Protein AF-A0A813CIY4-F1 (afdb_monomer_lite)

InterPro domains:
  IPR002110 Ankyrin repeat [SM00248] (66-96)
  IPR002110 Ankyrin repeat [SM00248] (218-248)
  IPR002110 Ankyrin repeat [SM00248] (255-284)
  IPR036770 Ankyrin repeat-containing domain superfamily [G3DSA:1.25.40.20] (6-125)
  IPR036770 Ankyrin repeat-containing domain superfamily [G3DSA:1.25.40.20] (143-297)
  IPR036770 Ankyrin repeat-containing domain superfamily [SSF48403] (33-280)
  IPR051616 Cul2-RING E3 ligase substrate-recognition [PTHR46224] (36-281)

Organism: NCBI:txid1628268

Foldseek 3Di:
DDDLVVLVVVLVPDALVCLVVLLPDDLLVLFVSLLSCLLVVSPRSNVSSVSSVRDQQDWHADPPDFTDTSLLSNLQRHLDPVSNVVSVVSVRDQQDWTGDPPDTDGSLRNNVQQLSVSVVVVSPDDDDDPDDDDDDDDDDDDDDDDPDDDPQNHHLVRLVVVLVVCLPDDLVVLLVDDLLNLQVSLLSCLLVQVVSSNVSSVVSVRDQADFHADPVFGTDTNLLSNLQNVHDLVSNVVSVVSVHDQPQFGQDPNDTDGSLRSNVVVVVVRNVVSVVVSVVVVPDDDDDDDDDDDPDDDDDDDDDDDDDDDDDDDDDDDDDDDDDDDDDDDDDDDDDDDDDDDDDDDDDDDDDDDDDDDDDDDDDDDDDDDDDDDDDDDDDDDDDPDDPPDDDDDDDDDDDPDDPDPDDPPDDPPPPPPQKDKFFLVLEAELDPDDDQADPVGDGLVRLLVCLLVVVDDQVPDPVQAFEWFWKWKADPNDTDIGIYTPCVSSSVSCVSSVPGIGIYRHDADDPVRPVVSVVSVCVVVDVPMDIGGDHVPPD

Sequence (540 aa):
MFSYSKACATIEHITEADVPVLEALDQEELAWLLRVSARFDHMTAAKGLLAARASVNHITPHHSAGAYNALHEACRYNANVDMLLLMLQARGDPDIKTRCKNNPRTALQIAEGEGHASLVQWLRPQAPAEAAVHPTPKPMPSQVQETGSRPLTFSFTQAHFLLEHVAEEDSSVLTALGSEETAWLLRVAAGFNQLTAAKALLSGRASVDVITHHRTGGALNALQAACVWKSSADMLQLLLEADADTNIKTFYKGHQRTALQIAEAENHDDLARCFHDFSAKVAAPHGSSTRSHSWSSRRADSSNDYSWAGRDEGKAQGTHDERSQHRSTSRSGVDARICLSVSSDSVCASRPTQRSRSPAPQTAQASSSSDWDWRSSDAMQASSAGDWWSSQSPRTQDNWPTSPNSGGWQSRDWSGDGNIEVVAISRVAYLQKTCTSTFKDGRTLQQTTEELKTGQLDPFSHENFILSALKCNVRHEGRWQDLYWSKDHRRLVCMRRAGCTHVRLRIDRIESRKFQPIMRKLIASVGHSTDIEVLDTARR

Radius of gyration: 34.86 Å; chains: 1; bounding box: 103×94×98 Å

pLDDT: mean 72.68, std 26.39, range [25.27, 98.12]

Structure (mmCIF, N/CA/C/O backbone):
data_AF-A0A813CIY4-F1
#
_entry.id   AF-A0A813CIY4-F1
#
loop_
_atom_site.group_PDB
_atom_site.id
_atom_site.type_symbol
_atom_site.label_atom_id
_atom_site.label_alt_id
_atom_site.label_comp_id
_atom_site.label_asym_id
_atom_site.label_entity_id
_atom_site.label_seq_id
_atom_site.pdbx_PDB_ins_code
_atom_site.Cartn_x
_atom_site.Cartn_y
_atom_site.Cartn_z
_atom_site.occupancy
_atom_site.B_iso_or_equiv
_atom_site.auth_seq_id
_atom_site.auth_comp_id
_atom_site.auth_asym_id
_atom_site.auth_atom_id
_atom_site.pdbx_PDB_model_num
ATOM 1 N N . MET A 1 1 ? -26.658 1.271 1.322 1.00 57.69 1 MET A N 1
ATOM 2 C CA . MET A 1 1 ? -25.333 1.012 0.699 1.00 57.69 1 MET A CA 1
ATOM 3 C C . MET A 1 1 ? -24.228 1.767 1.435 1.00 57.69 1 MET A C 1
ATOM 5 O O . MET A 1 1 ? -24.115 2.988 1.352 1.00 57.69 1 MET A O 1
ATOM 9 N N . PHE A 1 2 ? -23.453 1.036 2.227 1.00 67.56 2 PHE A N 1
ATOM 10 C CA . PHE A 1 2 ? -22.353 1.553 3.039 1.00 67.56 2 PHE A CA 1
ATOM 11 C C . PHE A 1 2 ? -21.211 2.114 2.172 1.00 67.56 2 PHE A C 1
ATOM 13 O O . PHE A 1 2 ? -20.892 1.569 1.116 1.00 67.56 2 PHE A O 1
ATOM 20 N N . SER A 1 3 ? -20.541 3.178 2.634 1.00 80.00 3 SER A N 1
ATOM 21 C CA . SER A 1 3 ? -19.237 3.537 2.065 1.00 80.00 3 SER A CA 1
ATOM 22 C C . SER A 1 3 ? -18.215 2.467 2.446 1.00 80.00 3 SER A C 1
ATOM 24 O O . SER A 1 3 ? -18.273 1.922 3.548 1.00 80.00 3 SER A O 1
ATOM 26 N N . TYR A 1 4 ? -17.248 2.191 1.571 1.00 77.88 4 TYR A N 1
ATOM 27 C CA . TYR A 1 4 ? -16.202 1.192 1.832 1.00 77.88 4 TYR A CA 1
ATOM 28 C C . TYR A 1 4 ? -15.490 1.418 3.179 1.00 77.88 4 TYR A C 1
ATOM 30 O O . TYR A 1 4 ? -15.277 0.479 3.935 1.00 77.88 4 TYR A O 1
ATOM 38 N N . SER A 1 5 ? -15.208 2.679 3.529 1.00 77.69 5 SER A N 1
ATOM 39 C CA . SER A 1 5 ? -14.626 3.049 4.826 1.00 77.69 5 SER A CA 1
ATOM 40 C C . SER A 1 5 ? -15.520 2.693 6.015 1.00 77.69 5 SER A C 1
ATOM 42 O O . SER A 1 5 ? -15.023 2.229 7.038 1.00 77.69 5 SER A O 1
ATOM 44 N N . LYS A 1 6 ? -16.838 2.880 5.878 1.00 82.75 6 LYS A N 1
ATOM 45 C CA . LYS A 1 6 ? -17.809 2.519 6.910 1.00 82.75 6 LYS A CA 1
ATOM 46 C C . LYS A 1 6 ? -17.903 1.001 7.051 1.00 82.75 6 LYS A C 1
ATOM 48 O O . LYS A 1 6 ? -17.948 0.533 8.175 1.00 82.75 6 LYS A O 1
ATOM 53 N N . ALA A 1 7 ? -17.831 0.249 5.948 1.00 83.06 7 ALA A N 1
ATOM 54 C CA . ALA A 1 7 ? -17.720 -1.216 5.972 1.00 83.06 7 ALA A CA 1
ATOM 55 C C . ALA A 1 7 ? -16.575 -1.689 6.851 1.00 83.06 7 ALA A C 1
ATOM 57 O O . ALA A 1 7 ? -16.785 -2.518 7.724 1.00 83.06 7 ALA A O 1
ATOM 58 N N . CYS A 1 8 ? -15.374 -1.162 6.589 1.00 82.44 8 CYS A N 1
ATOM 59 C CA . CYS A 1 8 ? -14.155 -1.586 7.261 1.00 82.44 8 CYS A CA 1
ATOM 60 C C . CYS A 1 8 ? -14.261 -1.326 8.766 1.00 82.44 8 CYS A C 1
ATOM 62 O O . CYS A 1 8 ? -14.009 -2.224 9.556 1.00 82.44 8 CYS A O 1
ATOM 64 N N . ALA A 1 9 ? -14.745 -0.142 9.153 1.00 83.44 9 ALA A N 1
ATOM 65 C CA . ALA A 1 9 ? -15.001 0.163 10.557 1.00 83.44 9 ALA A CA 1
ATOM 66 C C . ALA A 1 9 ? -16.074 -0.757 11.166 1.00 83.44 9 ALA A C 1
ATOM 68 O O . ALA A 1 9 ? -15.943 -1.191 12.303 1.00 83.44 9 ALA A O 1
ATOM 69 N N . THR A 1 10 ? -17.138 -1.075 10.423 1.00 87.75 10 THR A N 1
ATOM 70 C CA . THR A 1 10 ? -18.195 -1.968 10.907 1.00 87.75 10 THR A CA 1
ATOM 71 C C . THR A 1 10 ? -17.674 -3.390 11.125 1.00 87.75 10 THR A C 1
ATOM 73 O O . THR A 1 10 ? -17.899 -3.941 12.196 1.00 87.75 10 THR A O 1
ATOM 76 N N . ILE A 1 11 ? -16.940 -3.980 10.175 1.00 89.56 11 ILE A N 1
ATOM 77 C CA . ILE A 1 11 ? -16.467 -5.372 10.293 1.00 89.56 11 ILE A CA 1
ATOM 78 C C . ILE A 1 11 ? -15.448 -5.582 11.418 1.00 89.56 11 ILE A C 1
ATOM 80 O O . ILE A 1 11 ? -15.384 -6.683 11.954 1.00 89.56 11 ILE A O 1
ATOM 84 N N . GLU A 1 12 ? -14.684 -4.555 11.801 1.00 86.69 12 GLU A N 1
ATOM 85 C CA . GLU A 1 12 ? -13.739 -4.627 12.927 1.00 86.69 12 GLU A CA 1
ATOM 86 C C . GLU A 1 12 ? -14.445 -4.829 14.275 1.00 86.69 12 GLU A C 1
ATOM 88 O O . GLU A 1 12 ? -13.848 -5.361 15.211 1.00 86.69 12 GLU A O 1
ATOM 93 N N . HIS A 1 13 ? -15.716 -4.432 14.366 1.00 86.88 13 HIS A N 1
ATOM 94 C CA . HIS A 1 13 ? -16.516 -4.520 15.584 1.00 86.88 13 HIS A CA 1
ATOM 95 C C . HIS A 1 13 ? -17.546 -5.653 15.568 1.00 86.88 13 HIS A C 1
ATOM 97 O O . HIS A 1 13 ? -18.127 -5.924 16.613 1.00 86.88 13 HIS A O 1
ATOM 103 N N . ILE A 1 14 ? -17.767 -6.325 14.430 1.00 88.25 14 ILE A N 1
ATOM 104 C CA . ILE A 1 14 ? -18.719 -7.440 14.355 1.00 88.25 14 ILE A CA 1
ATOM 105 C C . ILE A 1 14 ? -18.171 -8.650 15.115 1.00 88.25 14 ILE A C 1
ATOM 107 O O . ILE A 1 14 ? -17.123 -9.211 14.780 1.00 88.25 14 ILE A O 1
ATOM 111 N N . THR A 1 15 ? -18.956 -9.110 16.078 1.00 85.94 15 THR A N 1
ATOM 112 C CA . THR A 1 15 ? -18.772 -10.367 16.799 1.00 85.94 15 THR A CA 1
ATOM 113 C C . THR A 1 15 ? -19.952 -11.310 16.555 1.00 85.94 15 THR A C 1
ATOM 115 O O . THR A 1 15 ? -20.984 -10.928 16.006 1.00 85.94 15 THR A O 1
ATOM 118 N N . GLU A 1 16 ? -19.830 -12.569 16.982 1.00 76.31 16 GLU A N 1
ATOM 119 C CA . GLU A 1 16 ? -20.944 -13.530 16.927 1.00 76.31 16 GLU A CA 1
ATOM 120 C C . GLU A 1 16 ? -22.138 -13.113 17.812 1.00 76.31 16 GLU A C 1
ATOM 122 O O . GLU A 1 16 ? -23.252 -13.580 17.596 1.00 76.31 16 GLU A O 1
ATOM 127 N N . ALA A 1 17 ? -21.943 -12.206 18.778 1.00 77.81 17 ALA A N 1
ATOM 128 C CA . ALA A 1 17 ? -23.026 -11.682 19.610 1.00 77.81 17 ALA A CA 1
ATOM 129 C C . ALA A 1 17 ? -23.933 -10.687 18.859 1.00 77.81 17 ALA A C 1
ATOM 131 O O . ALA A 1 17 ? -25.076 -10.475 19.262 1.00 77.81 17 ALA A O 1
ATOM 132 N N . ASP A 1 18 ? -23.456 -10.121 17.747 1.00 87.38 18 ASP A N 1
ATOM 133 C CA . ASP A 1 18 ? -24.160 -9.081 16.989 1.00 87.38 18 ASP A CA 1
ATOM 134 C C . ASP A 1 18 ? -25.137 -9.642 15.944 1.00 87.38 18 ASP A C 1
ATOM 136 O O . ASP A 1 18 ? -25.763 -8.880 15.206 1.00 87.38 18 ASP A O 1
ATOM 140 N N . VAL A 1 19 ? -25.308 -10.970 15.879 1.00 85.06 19 VAL A N 1
ATOM 141 C CA . VAL A 1 19 ? -26.201 -11.643 14.916 1.00 85.06 19 VAL A CA 1
ATOM 142 C C . VAL A 1 19 ? -27.612 -11.030 14.872 1.00 85.06 19 VAL A C 1
ATOM 144 O O . VAL A 1 19 ? -28.065 -10.750 13.764 1.00 85.06 19 VAL A O 1
ATOM 147 N N . PRO A 1 20 ? -28.289 -10.704 15.995 1.00 88.00 20 PRO A N 1
ATOM 148 C CA . PRO A 1 20 ? -29.622 -10.094 15.943 1.00 88.00 20 PRO A CA 1
ATOM 149 C C . PRO A 1 20 ? -29.650 -8.723 15.253 1.00 88.00 20 PRO A C 1
ATOM 151 O O . PRO A 1 20 ? -30.644 -8.355 14.633 1.00 88.00 20 PRO A O 1
ATOM 154 N N . VAL A 1 21 ? -28.561 -7.953 15.357 1.00 88.38 21 VAL A N 1
ATOM 155 C CA . VAL A 1 21 ? -28.431 -6.644 14.698 1.00 88.38 21 VAL A CA 1
ATOM 156 C C . VAL A 1 21 ? -28.168 -6.830 13.205 1.00 88.38 21 VAL A C 1
ATOM 158 O O . VAL A 1 21 ? -28.708 -6.093 12.383 1.00 88.38 21 VAL A O 1
ATOM 161 N N . LEU A 1 22 ? -27.369 -7.836 12.847 1.00 88.94 22 LEU A N 1
ATOM 162 C CA . LEU A 1 22 ? -27.079 -8.177 11.457 1.00 88.94 22 LEU A CA 1
ATOM 163 C C . LEU A 1 22 ? -28.311 -8.723 10.725 1.00 88.94 22 LEU A C 1
ATOM 165 O O . LEU A 1 22 ? -28.498 -8.407 9.556 1.00 88.94 22 LEU A O 1
ATOM 169 N N . GLU A 1 23 ? -29.182 -9.476 11.400 1.00 89.56 23 GLU A N 1
ATOM 170 C CA . GLU A 1 23 ? -30.434 -9.992 10.820 1.00 89.56 23 GLU A CA 1
ATOM 171 C C . GLU A 1 23 ? -31.419 -8.887 10.398 1.00 89.56 23 GLU A C 1
ATOM 173 O O . GLU A 1 23 ? -32.307 -9.137 9.583 1.00 89.56 23 GLU A O 1
ATOM 178 N N . ALA A 1 24 ? -31.261 -7.662 10.913 1.00 90.62 24 ALA A N 1
ATOM 179 C CA . ALA A 1 24 ? -32.062 -6.510 10.502 1.00 90.62 24 ALA A CA 1
ATOM 180 C C . ALA A 1 24 ? -31.596 -5.880 9.175 1.00 90.62 24 ALA A C 1
ATOM 182 O O . ALA A 1 24 ? -32.319 -5.061 8.604 1.00 90.62 24 ALA A O 1
ATOM 183 N N . LEU A 1 25 ? -30.396 -6.225 8.697 1.00 91.38 25 LEU A N 1
ATOM 184 C CA . LEU A 1 25 ? -29.860 -5.729 7.432 1.00 91.38 25 LEU A CA 1
ATOM 185 C C . LEU A 1 25 ? -30.468 -6.484 6.248 1.00 91.38 25 LEU A C 1
ATOM 187 O O . LEU A 1 25 ? -30.815 -7.664 6.336 1.00 91.38 25 LEU A O 1
ATOM 191 N N . ASP A 1 26 ? -30.564 -5.808 5.105 1.00 92.94 26 ASP A N 1
ATOM 192 C CA . ASP A 1 26 ? -30.972 -6.477 3.877 1.00 92.94 26 ASP A CA 1
ATOM 193 C C . ASP A 1 26 ? -29.867 -7.412 3.340 1.00 92.94 26 ASP A C 1
ATOM 195 O O . ASP A 1 26 ? -28.695 -7.367 3.730 1.00 92.94 26 ASP A O 1
ATOM 199 N N . GLN A 1 27 ? -30.249 -8.299 2.422 1.00 91.06 27 GLN A N 1
ATOM 200 C CA . GLN A 1 27 ? -29.332 -9.292 1.860 1.00 91.06 27 GLN A CA 1
ATOM 201 C C . GLN A 1 27 ? -28.206 -8.683 1.016 1.00 91.06 27 GLN A C 1
ATOM 203 O O . GLN A 1 27 ? -27.148 -9.301 0.892 1.00 91.06 27 GLN A O 1
ATOM 208 N N . GLU A 1 28 ? -28.403 -7.500 0.436 1.00 90.69 28 GLU A N 1
ATOM 209 C CA . GLU A 1 28 ? -27.375 -6.831 -0.361 1.00 90.69 28 GLU A CA 1
ATOM 210 C C . GLU A 1 28 ? -26.293 -6.243 0.554 1.00 90.69 28 GLU A C 1
ATOM 212 O O . GLU A 1 28 ? -25.099 -6.411 0.297 1.00 90.69 28 GLU A O 1
ATOM 217 N N . GLU A 1 29 ? -26.696 -5.629 1.667 1.00 91.75 29 GLU A N 1
ATOM 218 C CA . GLU A 1 29 ? -25.804 -5.099 2.694 1.00 91.75 29 GLU A CA 1
ATOM 219 C C . GLU A 1 29 ? -25.045 -6.218 3.412 1.00 91.75 29 GLU A C 1
ATOM 221 O O . GLU A 1 29 ? -23.823 -6.122 3.559 1.00 91.75 29 GLU A O 1
ATOM 226 N N . LEU A 1 30 ? -25.722 -7.316 3.760 1.00 93.94 30 LEU A N 1
ATOM 227 C CA . LEU A 1 30 ? -25.086 -8.511 4.320 1.00 93.94 30 LEU A CA 1
ATOM 228 C C . LEU A 1 30 ? -24.066 -9.130 3.359 1.00 93.94 30 LEU A C 1
ATOM 230 O O . LEU A 1 30 ? -22.931 -9.406 3.753 1.00 93.94 30 LEU A O 1
ATOM 234 N N . ALA A 1 31 ? -24.435 -9.321 2.089 1.00 93.31 31 ALA A N 1
ATOM 235 C CA . ALA A 1 31 ? -23.531 -9.857 1.074 1.00 93.31 31 ALA A CA 1
ATOM 236 C C . ALA A 1 31 ? -22.318 -8.952 0.846 1.00 93.31 31 ALA A C 1
ATOM 238 O O . ALA A 1 31 ? -21.192 -9.425 0.658 1.00 93.31 31 ALA A O 1
ATOM 239 N N . TRP A 1 32 ? -22.534 -7.639 0.864 1.00 92.44 32 TRP A N 1
ATOM 240 C CA . TRP A 1 32 ? -21.466 -6.676 0.690 1.00 92.44 32 TRP A CA 1
ATOM 241 C C . TRP A 1 32 ? -20.515 -6.654 1.891 1.00 92.44 32 TRP A C 1
ATOM 243 O O . TRP A 1 32 ? -19.302 -6.692 1.683 1.00 92.44 32 TRP A O 1
ATOM 253 N N . LEU A 1 33 ? -21.026 -6.673 3.127 1.00 94.12 33 LEU A N 1
ATOM 254 C CA . LEU A 1 33 ? -20.198 -6.787 4.333 1.00 94.12 33 LEU A CA 1
ATOM 255 C C . LEU A 1 33 ? -19.408 -8.097 4.338 1.00 94.12 33 LEU A C 1
ATOM 257 O O . LEU A 1 33 ? -18.200 -8.068 4.561 1.00 94.12 33 LEU A O 1
ATOM 261 N N . LEU A 1 34 ? -20.046 -9.220 3.989 1.00 95.62 34 LEU A N 1
ATOM 262 C CA . LEU A 1 34 ? -19.393 -10.531 3.919 1.00 95.62 34 LEU A CA 1
ATOM 263 C C . LEU A 1 34 ? -18.240 -10.520 2.915 1.00 95.62 34 LEU A C 1
ATOM 265 O O . LEU A 1 34 ? -17.166 -11.061 3.174 1.00 95.62 34 LEU A O 1
ATOM 269 N N . ARG A 1 35 ? -18.442 -9.851 1.780 1.00 93.25 35 ARG A N 1
ATOM 270 C CA . ARG A 1 35 ? -17.411 -9.662 0.765 1.00 93.25 35 ARG A CA 1
ATOM 271 C C . ARG A 1 35 ? -16.224 -8.844 1.284 1.00 93.25 35 ARG A C 1
ATOM 273 O O . ARG A 1 35 ? -15.079 -9.191 0.999 1.00 93.25 35 ARG A O 1
ATOM 280 N N . VAL A 1 36 ? -16.471 -7.769 2.034 1.00 92.38 36 VAL A N 1
ATOM 281 C CA . VAL A 1 36 ? -15.395 -6.961 2.632 1.00 92.38 36 VAL A CA 1
ATOM 282 C C . VAL A 1 36 ? -14.665 -7.757 3.721 1.00 92.38 36 VAL A C 1
ATOM 284 O O . VAL A 1 36 ? -13.437 -7.760 3.734 1.00 92.38 36 VAL A O 1
ATOM 287 N N . SER A 1 37 ? -15.383 -8.503 4.567 1.00 94.75 37 SER A N 1
ATOM 288 C CA . SER A 1 37 ? -14.776 -9.409 5.552 1.00 94.75 37 SER A CA 1
ATOM 289 C C . SER A 1 37 ? -13.889 -10.461 4.889 1.00 94.75 37 SER A C 1
ATOM 291 O O . SER A 1 37 ? -12.772 -10.683 5.350 1.00 94.75 37 SER A O 1
ATOM 293 N N . ALA A 1 38 ? -14.343 -11.053 3.778 1.00 94.38 38 ALA A N 1
ATOM 294 C CA . ALA A 1 38 ? -13.560 -11.999 2.991 1.00 94.38 38 ALA A CA 1
ATOM 295 C C . ALA A 1 38 ? -12.285 -11.359 2.431 1.00 94.38 38 ALA A C 1
ATOM 297 O O . ALA A 1 38 ? -11.219 -11.940 2.544 1.00 94.38 38 ALA A O 1
ATOM 298 N N . ARG A 1 39 ? -12.357 -10.137 1.895 1.00 92.62 39 ARG A N 1
ATOM 299 C CA . ARG A 1 39 ? -11.198 -9.422 1.334 1.00 92.62 39 ARG A CA 1
ATOM 300 C C . ARG A 1 39 ? -10.104 -9.077 2.353 1.00 92.62 39 ARG A C 1
ATOM 302 O O . ARG A 1 39 ? -8.948 -8.942 1.970 1.00 92.62 39 ARG A O 1
ATOM 309 N N . PHE A 1 40 ? -10.474 -8.852 3.609 1.00 91.31 40 PHE A N 1
ATOM 310 C CA . PHE A 1 40 ? -9.550 -8.452 4.679 1.00 91.31 40 PHE A CA 1
ATOM 311 C C . PHE A 1 40 ? -9.279 -9.566 5.695 1.00 91.31 40 PHE A C 1
ATOM 313 O O . PHE A 1 40 ? -8.651 -9.325 6.719 1.00 91.31 40 PHE A O 1
ATOM 320 N N . ASP A 1 41 ? -9.760 -10.776 5.417 1.00 92.19 41 ASP A N 1
ATOM 321 C CA . ASP A 1 41 ? -9.555 -11.958 6.255 1.00 92.19 41 ASP A CA 1
ATOM 322 C C . ASP A 1 41 ? -10.145 -11.858 7.675 1.00 92.19 41 ASP A C 1
ATOM 324 O O . ASP A 1 41 ? -9.676 -12.489 8.621 1.00 92.19 41 ASP A O 1
ATOM 328 N N . HIS A 1 42 ? -11.216 -11.076 7.850 1.00 93.62 42 HIS A N 1
ATOM 329 C CA . HIS A 1 42 ? -11.875 -10.929 9.150 1.00 93.62 42 HIS A CA 1
ATOM 330 C C . HIS A 1 42 ? -12.770 -12.127 9.452 1.00 93.62 42 HIS A C 1
ATOM 332 O O . HIS A 1 42 ? -13.975 -12.124 9.180 1.00 93.62 42 HIS A O 1
ATOM 338 N N . MET A 1 43 ? -12.167 -13.159 10.043 1.00 93.81 43 MET A N 1
ATOM 339 C CA . MET A 1 43 ? -12.820 -14.453 10.167 1.00 93.81 43 MET A CA 1
ATOM 340 C C . MET A 1 43 ? -14.041 -14.452 11.095 1.00 93.81 43 MET A C 1
ATOM 342 O O . MET A 1 43 ? -15.075 -15.036 10.774 1.00 93.81 43 MET A O 1
ATOM 346 N N . THR A 1 44 ? -13.951 -13.737 12.215 1.00 93.44 44 THR A N 1
ATOM 347 C CA . THR A 1 44 ? -15.052 -13.582 13.178 1.00 93.44 44 THR A CA 1
ATOM 348 C C . THR A 1 44 ? -16.247 -12.857 12.561 1.00 93.44 44 THR A C 1
ATOM 350 O O . THR A 1 44 ? -17.380 -13.316 12.692 1.00 93.44 44 THR A O 1
ATOM 353 N N . ALA A 1 45 ? -15.997 -11.776 11.816 1.00 93.69 45 ALA A N 1
ATOM 354 C CA . ALA A 1 45 ? -17.052 -11.020 11.149 1.00 93.69 45 ALA A CA 1
ATOM 355 C C . ALA A 1 45 ? -17.749 -11.860 10.071 1.00 93.69 45 ALA A C 1
ATOM 357 O O . ALA A 1 45 ? -18.975 -11.896 10.012 1.00 93.69 45 ALA A O 1
ATOM 358 N N . ALA A 1 46 ? -16.979 -12.593 9.260 1.00 95.38 46 ALA A N 1
ATOM 359 C CA . ALA A 1 46 ? -17.539 -13.494 8.258 1.00 95.38 46 ALA A CA 1
ATOM 360 C C . ALA A 1 46 ? -18.416 -14.588 8.892 1.00 95.38 46 ALA A C 1
ATOM 362 O O . ALA A 1 46 ? -19.507 -14.840 8.391 1.00 95.38 46 ALA A O 1
ATOM 363 N N . LYS A 1 47 ? -18.005 -15.189 10.020 1.00 94.69 47 LYS A N 1
ATOM 364 C CA . LYS A 1 47 ? -18.844 -16.148 10.764 1.00 94.69 47 LYS A CA 1
ATOM 365 C C . LYS A 1 47 ? -20.156 -15.523 11.239 1.00 94.69 47 LYS A C 1
ATOM 367 O O . LYS A 1 47 ? -21.210 -16.101 10.990 1.00 94.69 47 LYS A O 1
ATOM 372 N N . GLY A 1 48 ? -20.101 -14.341 11.857 1.00 93.12 48 GLY A N 1
ATOM 373 C CA . GLY A 1 48 ? -21.297 -13.623 12.316 1.00 93.12 48 GLY A CA 1
ATOM 374 C C . GLY A 1 48 ? -22.256 -13.283 11.170 1.00 93.12 48 GLY A C 1
ATOM 375 O O . GLY A 1 48 ? -23.459 -13.508 11.271 1.00 93.12 48 GLY A O 1
ATOM 376 N N . LEU A 1 49 ? -21.722 -12.830 10.034 1.00 95.19 49 LEU A N 1
ATOM 377 C CA . LEU A 1 49 ? -22.509 -12.517 8.838 1.00 95.19 49 LEU A CA 1
ATOM 378 C C . LEU A 1 49 ? -23.149 -13.767 8.219 1.00 95.19 49 LEU A C 1
ATOM 380 O O . LEU A 1 49 ? -24.310 -13.731 7.817 1.00 95.19 49 LEU A O 1
ATOM 384 N N . LEU A 1 50 ? -22.431 -14.891 8.172 1.00 94.81 50 LEU A N 1
ATOM 385 C CA . LEU A 1 50 ? -22.984 -16.163 7.699 1.00 94.81 50 LEU A CA 1
ATOM 386 C C . LEU A 1 50 ? -24.043 -16.722 8.653 1.00 94.81 50 LEU A C 1
ATOM 388 O O . LEU A 1 50 ? -25.054 -17.251 8.190 1.00 94.81 50 LEU A O 1
ATOM 392 N N . ALA A 1 51 ? -23.860 -16.557 9.966 1.00 93.19 51 ALA A N 1
ATOM 393 C CA . ALA A 1 51 ? -24.875 -16.889 10.964 1.00 93.19 51 ALA A CA 1
ATOM 394 C C . ALA A 1 51 ? -26.149 -16.046 10.771 1.00 93.19 51 ALA A C 1
ATOM 396 O O . ALA A 1 51 ? -27.249 -16.593 10.806 1.00 93.19 51 ALA A O 1
ATOM 397 N N . ALA A 1 52 ? -25.998 -14.764 10.423 1.00 92.81 52 ALA A N 1
ATOM 398 C CA . ALA A 1 52 ? -27.084 -13.869 10.011 1.00 92.81 52 ALA A CA 1
ATOM 399 C C . ALA A 1 52 ? -27.609 -14.132 8.579 1.00 92.81 52 ALA A C 1
ATOM 401 O O . ALA A 1 52 ? -28.340 -13.319 8.014 1.00 92.81 52 ALA A O 1
ATOM 402 N N . ARG A 1 53 ? -27.262 -15.278 7.973 1.00 93.44 53 ARG A N 1
ATOM 403 C CA . ARG A 1 53 ? -27.713 -15.727 6.643 1.00 93.44 53 ARG A CA 1
ATOM 404 C C . ARG A 1 53 ? -27.289 -14.816 5.488 1.00 93.44 53 ARG A C 1
ATOM 406 O O . ARG A 1 53 ? -28.025 -14.690 4.508 1.00 93.44 53 ARG A O 1
ATOM 413 N N . ALA A 1 54 ? -26.109 -14.204 5.564 1.00 94.38 54 ALA A N 1
ATOM 414 C CA . ALA A 1 54 ? -25.520 -13.513 4.422 1.00 94.38 54 ALA A CA 1
ATOM 415 C C . ALA A 1 54 ? -25.291 -14.485 3.249 1.00 94.38 54 ALA A C 1
ATOM 417 O O . ALA A 1 54 ? -24.665 -15.536 3.397 1.00 94.38 54 ALA A O 1
ATOM 418 N N . SER A 1 55 ? -25.769 -14.127 2.056 1.00 94.56 55 SER A N 1
ATOM 419 C CA . SER A 1 55 ? -25.598 -14.960 0.863 1.00 94.56 55 SER A CA 1
ATOM 420 C C . SER A 1 55 ? -24.169 -14.895 0.303 1.00 94.56 55 SER A C 1
ATOM 422 O O . SER A 1 55 ? -23.787 -13.915 -0.340 1.00 94.56 55 SER A O 1
ATOM 424 N N . VAL A 1 56 ? -23.415 -15.995 0.425 1.00 94.50 56 VAL A N 1
ATOM 425 C CA . VAL A 1 56 ? -22.060 -16.165 -0.152 1.00 94.50 56 VAL A CA 1
ATOM 426 C C . VAL A 1 56 ? -22.044 -15.971 -1.670 1.00 94.50 56 VAL A C 1
ATOM 428 O O . VAL A 1 56 ? -21.096 -15.417 -2.225 1.00 94.50 56 VAL A O 1
ATOM 431 N N . ASN A 1 57 ? -23.110 -16.409 -2.342 1.00 94.88 57 ASN A N 1
ATOM 432 C CA . ASN A 1 57 ? -23.218 -16.451 -3.803 1.00 94.88 57 ASN A CA 1
ATOM 433 C C . ASN A 1 57 ? -23.664 -15.124 -4.420 1.00 94.88 57 ASN A C 1
ATOM 435 O O . ASN A 1 57 ? -23.696 -14.985 -5.644 1.00 94.88 57 ASN A O 1
ATOM 439 N N . HIS A 1 58 ? -24.013 -14.141 -3.589 1.00 93.25 58 HIS A N 1
ATOM 440 C CA . HIS A 1 58 ? -24.516 -12.871 -4.077 1.00 93.25 58 HIS A CA 1
ATOM 441 C C . HIS A 1 58 ? -23.366 -12.054 -4.678 1.00 93.25 58 HIS A C 1
ATOM 443 O O . HIS A 1 58 ? -22.358 -11.770 -4.029 1.00 93.25 58 HIS A O 1
ATOM 449 N N . ILE A 1 59 ? -23.507 -11.693 -5.952 1.00 90.81 59 ILE A N 1
ATOM 450 C CA . ILE A 1 59 ? -22.505 -10.915 -6.677 1.00 90.81 59 ILE A CA 1
ATOM 451 C C . ILE A 1 59 ? -22.807 -9.434 -6.464 1.00 90.81 59 ILE A C 1
ATOM 453 O O . ILE A 1 59 ? -23.787 -8.923 -7.003 1.00 90.81 59 ILE A O 1
ATOM 457 N N . THR A 1 60 ? -21.934 -8.735 -5.742 1.00 87.56 60 THR A N 1
ATOM 458 C CA . THR A 1 60 ? -22.071 -7.290 -5.522 1.00 87.56 60 THR A CA 1
ATOM 459 C C . THR A 1 60 ? -21.206 -6.503 -6.516 1.00 87.56 60 THR A C 1
ATOM 461 O O . THR A 1 60 ? -20.070 -6.900 -6.818 1.00 87.56 60 THR A O 1
ATOM 464 N N . PRO A 1 61 ? -21.715 -5.395 -7.083 1.00 81.50 61 PRO A N 1
ATOM 465 C CA . PRO A 1 61 ? -20.953 -4.559 -8.005 1.00 81.50 61 PRO A CA 1
ATOM 466 C C . PRO A 1 61 ? -19.806 -3.822 -7.292 1.00 81.50 61 PRO A C 1
ATOM 468 O O . PRO A 1 61 ? -20.003 -3.189 -6.258 1.00 81.50 61 PRO A O 1
ATOM 471 N N . HIS A 1 62 ? -18.597 -3.857 -7.867 1.00 68.50 62 HIS A N 1
ATOM 472 C CA . HIS A 1 62 ? -17.482 -2.990 -7.466 1.00 68.50 62 HIS A CA 1
ATOM 473 C C . HIS A 1 62 ? -17.365 -1.825 -8.453 1.00 68.50 62 HIS A C 1
ATOM 475 O O . HIS A 1 62 ? -17.287 -2.047 -9.663 1.00 68.50 62 HIS A O 1
ATOM 481 N N . HIS A 1 63 ? -17.268 -0.592 -7.946 1.00 57.00 63 HIS A N 1
ATOM 482 C CA . HIS A 1 63 ? -17.271 0.640 -8.752 1.00 57.00 63 HIS A CA 1
ATOM 483 C C . HIS A 1 63 ? -16.148 0.743 -9.804 1.00 57.00 63 HIS A C 1
ATOM 485 O O . HIS A 1 63 ? -16.238 1.564 -10.711 1.00 57.00 63 HIS A O 1
ATOM 491 N N . SER A 1 64 ? -15.106 -0.087 -9.718 1.00 57.91 64 SER A N 1
ATOM 492 C CA . SER A 1 64 ? -13.936 -0.014 -10.609 1.00 57.91 64 SER A CA 1
ATOM 493 C C . SER A 1 64 ? -13.361 -1.352 -11.090 1.00 57.91 64 SER A C 1
ATOM 495 O O . SER A 1 64 ? -12.517 -1.346 -11.980 1.00 57.91 64 SER A O 1
ATOM 497 N N . ALA A 1 65 ? -13.785 -2.500 -10.543 1.00 62.12 65 ALA A N 1
ATOM 498 C CA . ALA A 1 65 ? -13.058 -3.767 -10.729 1.00 62.12 65 ALA A CA 1
ATOM 499 C C . ALA A 1 65 ? -13.896 -4.921 -11.305 1.00 62.12 65 ALA A C 1
ATOM 501 O O . ALA A 1 65 ? -13.339 -5.987 -11.552 1.00 62.12 65 ALA A O 1
ATOM 502 N N . GLY A 1 66 ? -15.200 -4.735 -11.535 1.00 76.75 66 GLY A N 1
ATOM 503 C CA . GLY A 1 66 ? -16.140 -5.816 -11.872 1.00 76.75 66 GLY A CA 1
ATOM 504 C C . GLY A 1 66 ? -16.964 -6.262 -10.662 1.00 76.75 66 GLY A C 1
ATOM 505 O O . GLY A 1 66 ? -16.742 -5.785 -9.555 1.00 76.75 66 GLY A O 1
ATOM 506 N N . ALA A 1 67 ? -17.956 -7.128 -10.858 1.00 88.69 67 ALA A N 1
ATOM 507 C CA . ALA A 1 67 ? -18.795 -7.600 -9.756 1.00 88.69 67 ALA A CA 1
ATOM 508 C C . ALA A 1 67 ? -18.302 -8.961 -9.233 1.00 88.69 67 ALA A C 1
ATOM 510 O O . ALA A 1 67 ? -18.100 -9.891 -10.023 1.00 88.69 67 ALA A O 1
ATOM 511 N N . TYR A 1 68 ? -18.129 -9.060 -7.913 1.00 91.81 68 TYR A N 1
ATOM 512 C CA . TYR A 1 68 ? -17.550 -10.212 -7.210 1.00 91.81 68 TYR A CA 1
ATOM 513 C C . TYR A 1 68 ? -18.484 -10.667 -6.084 1.00 91.81 68 TYR A C 1
ATOM 515 O O . TYR A 1 68 ? -19.258 -9.874 -5.548 1.00 91.81 68 TYR A O 1
ATOM 523 N N . ASN A 1 69 ? -18.385 -11.939 -5.712 1.00 94.00 69 ASN A N 1
ATOM 524 C CA . ASN A 1 69 ? -19.014 -12.477 -4.505 1.00 94.00 69 ASN A CA 1
ATOM 525 C C . ASN A 1 69 ? -17.943 -12.616 -3.402 1.00 94.00 69 ASN A C 1
ATOM 527 O O . ASN A 1 69 ? -16.770 -12.313 -3.644 1.00 94.00 69 ASN A O 1
ATOM 531 N N . ALA A 1 70 ? -18.327 -13.055 -2.204 1.00 94.75 70 ALA A N 1
ATOM 532 C CA . ALA A 1 70 ? -17.382 -13.196 -1.095 1.00 94.75 70 ALA A CA 1
ATOM 533 C C . ALA A 1 70 ? -16.280 -14.234 -1.383 1.00 94.75 70 ALA A C 1
ATOM 535 O O . ALA A 1 70 ? -15.110 -13.989 -1.097 1.00 94.75 70 ALA A O 1
ATOM 536 N N . LEU A 1 71 ? -16.636 -15.348 -2.032 1.00 94.38 71 LEU A N 1
ATOM 537 C CA . LEU A 1 71 ? -15.706 -16.421 -2.391 1.00 94.38 71 LEU A CA 1
ATOM 538 C C . LEU A 1 71 ? -14.620 -15.955 -3.377 1.00 94.38 71 LEU A C 1
ATOM 540 O O . LEU A 1 71 ? -13.446 -16.283 -3.215 1.00 94.38 71 LEU A O 1
ATOM 544 N N . HIS A 1 72 ? -14.991 -15.145 -4.372 1.00 94.56 72 HIS A N 1
ATOM 545 C CA . HIS A 1 72 ? -14.052 -14.558 -5.322 1.00 94.56 72 HIS A CA 1
ATOM 546 C C . HIS A 1 72 ? -13.044 -13.628 -4.640 1.00 94.56 72 HIS A C 1
ATOM 548 O O . HIS A 1 72 ? -11.872 -13.660 -5.001 1.00 94.56 72 HIS A O 1
ATOM 554 N N . GLU A 1 73 ? -13.479 -12.795 -3.686 1.00 93.12 73 GLU A N 1
ATOM 555 C CA . GLU A 1 73 ? -12.564 -11.901 -2.960 1.00 93.12 73 GLU A CA 1
ATOM 556 C C . GLU A 1 73 ? -11.622 -12.681 -2.047 1.00 93.12 73 GLU A C 1
ATOM 558 O O . GLU A 1 73 ? -10.430 -12.379 -2.027 1.00 93.12 73 GLU A O 1
ATOM 563 N N . ALA A 1 74 ? -12.133 -13.711 -1.360 1.00 93.25 74 ALA A N 1
ATOM 564 C CA . ALA A 1 74 ? -11.301 -14.613 -0.570 1.00 93.25 74 ALA A CA 1
ATOM 565 C C . ALA A 1 74 ? -10.193 -15.216 -1.443 1.00 93.25 74 ALA A C 1
ATOM 567 O O . ALA A 1 74 ? -9.030 -15.126 -1.083 1.00 93.25 74 ALA A O 1
ATOM 568 N N . CYS A 1 75 ? -10.529 -15.722 -2.636 1.00 93.50 75 CYS A N 1
ATOM 569 C CA . CYS A 1 75 ? -9.551 -16.292 -3.571 1.00 93.50 75 CYS A CA 1
ATOM 570 C C . CYS A 1 75 ? -8.618 -15.264 -4.220 1.00 93.50 75 CYS A C 1
ATOM 572 O O . CYS A 1 75 ? -7.612 -15.655 -4.807 1.00 93.50 75 CYS A O 1
ATOM 574 N N . ARG A 1 76 ? -8.980 -13.977 -4.205 1.00 90.31 76 ARG A N 1
ATOM 575 C CA . ARG A 1 76 ? -8.221 -12.918 -4.875 1.00 90.31 76 ARG A CA 1
ATOM 576 C C . ARG A 1 76 ? -7.175 -12.280 -3.973 1.00 90.31 76 ARG A C 1
ATOM 578 O O . ARG A 1 76 ? -6.104 -11.913 -4.444 1.00 90.31 76 ARG A O 1
ATOM 585 N N . TYR A 1 77 ? -7.546 -12.036 -2.723 1.00 86.94 77 TYR A N 1
ATOM 586 C CA . TYR A 1 77 ? -6.742 -11.239 -1.804 1.00 86.94 77 TYR A CA 1
ATOM 587 C C . TYR A 1 77 ? -6.105 -12.075 -0.699 1.00 86.94 77 TYR A C 1
ATOM 589 O O . TYR A 1 77 ? -5.088 -11.651 -0.148 1.00 86.94 77 TYR A O 1
ATOM 597 N N . ASN A 1 78 ? -6.647 -13.262 -0.412 1.00 77.88 78 ASN A N 1
ATOM 598 C CA . ASN A 1 78 ? -6.196 -14.075 0.704 1.00 77.88 78 ASN A CA 1
ATOM 599 C C . ASN A 1 78 ? -5.788 -15.461 0.208 1.00 77.88 78 ASN A C 1
ATOM 601 O O . ASN A 1 78 ? -6.489 -16.105 -0.562 1.00 77.88 78 ASN A O 1
ATOM 605 N N . ALA A 1 79 ? -4.702 -15.994 0.756 1.00 84.00 79 ALA A N 1
ATOM 606 C CA . ALA A 1 79 ? -4.372 -17.413 0.626 1.00 84.00 79 ALA A CA 1
ATOM 607 C C . ALA A 1 79 ? -4.963 -18.246 1.785 1.00 84.00 79 ALA A C 1
ATOM 609 O O . ALA A 1 79 ? -4.478 -19.342 2.069 1.00 84.00 79 ALA A O 1
ATOM 610 N N . ASN A 1 80 ? -5.977 -17.716 2.484 1.00 90.56 80 ASN A N 1
ATOM 611 C CA . ASN A 1 80 ? -6.532 -18.326 3.687 1.00 90.56 80 ASN A CA 1
ATOM 612 C C . ASN A 1 80 ? -7.526 -19.447 3.337 1.00 90.56 80 ASN A C 1
ATOM 614 O O . ASN A 1 80 ? -8.636 -19.209 2.854 1.00 90.56 80 ASN A O 1
ATOM 618 N N . VAL A 1 81 ? -7.106 -20.683 3.607 1.00 90.81 81 VAL A N 1
ATOM 619 C CA . VAL A 1 81 ? -7.900 -21.897 3.388 1.00 90.81 81 VAL A CA 1
ATOM 620 C C . VAL A 1 81 ? -9.113 -21.952 4.319 1.00 90.81 81 VAL A C 1
ATOM 622 O O . VAL A 1 81 ? -10.171 -22.390 3.885 1.00 90.81 81 VAL A O 1
ATOM 625 N N . ASP A 1 82 ? -9.016 -21.470 5.557 1.00 90.81 82 ASP A N 1
ATOM 626 C CA . ASP A 1 82 ? -10.123 -21.527 6.520 1.00 90.81 82 ASP A CA 1
ATOM 627 C C . ASP A 1 82 ? -11.277 -20.613 6.104 1.00 90.81 82 ASP A C 1
ATOM 629 O O . ASP A 1 82 ? -12.442 -21.003 6.185 1.00 90.81 82 ASP A O 1
ATOM 633 N N . MET A 1 83 ? -10.959 -19.425 5.580 1.00 94.00 83 MET A N 1
ATOM 634 C CA . MET A 1 83 ? -11.950 -18.528 4.981 1.00 94.00 83 MET A CA 1
ATOM 635 C C . MET A 1 83 ? -12.641 -19.200 3.790 1.00 94.00 83 MET A C 1
ATOM 637 O O . MET A 1 83 ? -13.868 -19.170 3.688 1.00 94.00 83 MET A O 1
ATOM 641 N N . LEU A 1 84 ? -11.871 -19.844 2.904 1.00 93.69 84 LEU A N 1
ATOM 642 C CA . LEU A 1 84 ? -12.421 -20.598 1.777 1.00 93.69 84 LEU A CA 1
ATOM 643 C C . LEU A 1 84 ? -13.362 -21.711 2.263 1.00 93.69 84 LEU A C 1
ATOM 645 O O . LEU A 1 84 ? -14.493 -21.812 1.789 1.00 93.69 84 LEU A O 1
ATOM 649 N N . LEU A 1 85 ? -12.913 -22.521 3.223 1.00 91.75 85 LEU A N 1
ATOM 650 C CA . LEU A 1 85 ? -13.691 -23.622 3.783 1.00 91.75 85 LEU A CA 1
ATOM 651 C C . LEU A 1 85 ? -14.970 -23.129 4.452 1.00 91.75 85 LEU A C 1
ATOM 653 O O . LEU A 1 85 ? -16.017 -23.739 4.246 1.00 91.75 85 LEU A O 1
ATOM 657 N N . LEU A 1 86 ? -14.922 -22.016 5.187 1.00 93.06 86 LEU A N 1
ATOM 658 C CA . LEU A 1 86 ? -16.113 -21.429 5.794 1.00 93.06 86 LEU A CA 1
ATOM 659 C C . LEU A 1 86 ? -17.146 -21.033 4.729 1.00 93.06 86 LEU A C 1
ATOM 661 O O . LEU A 1 86 ? -18.332 -21.328 4.871 1.00 93.06 86 LEU A O 1
ATOM 665 N N . MET A 1 87 ? -16.701 -20.403 3.639 1.00 93.44 87 MET A N 1
ATOM 666 C CA . MET A 1 87 ? -17.586 -19.998 2.542 1.00 93.44 87 MET A CA 1
ATOM 667 C C . MET A 1 87 ? -18.185 -21.211 1.816 1.00 93.44 87 MET A C 1
ATOM 669 O O . MET A 1 87 ? -19.373 -21.204 1.494 1.00 93.44 87 MET A O 1
ATOM 673 N N . LEU A 1 88 ? -17.401 -22.272 1.598 1.00 91.00 88 LEU A N 1
ATOM 674 C CA . LEU A 1 88 ? -17.883 -23.524 1.002 1.00 91.00 88 LEU A CA 1
ATOM 675 C C . LEU A 1 88 ? -18.880 -24.247 1.923 1.00 91.00 88 LEU A C 1
ATOM 677 O O . LEU A 1 88 ? -19.929 -24.699 1.463 1.00 91.00 88 LEU A O 1
ATOM 681 N N . GLN A 1 89 ? -18.609 -24.300 3.231 1.00 91.25 89 GLN A N 1
ATOM 682 C CA . GLN A 1 89 ? -19.533 -24.845 4.237 1.00 91.25 89 GLN A CA 1
ATOM 683 C C . GLN A 1 89 ? -20.863 -24.083 4.260 1.00 91.25 89 GLN A C 1
ATOM 685 O O . GLN A 1 89 ? -21.925 -24.688 4.408 1.00 91.25 89 GLN A O 1
ATOM 690 N N . ALA A 1 90 ? -20.824 -22.772 4.022 1.00 90.81 90 ALA A N 1
ATOM 691 C CA . ALA A 1 90 ? -22.003 -21.928 3.865 1.00 90.81 90 ALA A CA 1
ATOM 692 C C . ALA A 1 90 ? -22.664 -22.014 2.470 1.00 90.81 90 ALA A C 1
ATOM 694 O O . ALA A 1 90 ? -23.426 -21.126 2.087 1.00 90.81 90 ALA A O 1
ATOM 695 N N . ARG A 1 91 ? -22.420 -23.101 1.721 1.00 91.62 91 ARG A N 1
ATOM 696 C CA . ARG A 1 91 ? -22.970 -23.366 0.377 1.00 91.62 91 ARG A CA 1
ATOM 697 C C . ARG A 1 91 ? -22.539 -22.346 -0.684 1.00 91.62 91 ARG A C 1
ATOM 699 O O . ARG A 1 91 ? -23.296 -22.048 -1.613 1.00 91.62 91 ARG A O 1
ATOM 706 N N . GLY A 1 92 ? -21.325 -21.816 -0.553 1.00 91.69 92 GLY A N 1
ATOM 707 C CA . GLY A 1 92 ? -20.664 -21.058 -1.608 1.00 91.69 92 GLY A CA 1
ATOM 708 C C . GLY A 1 92 ? -20.434 -21.927 -2.843 1.00 91.69 92 GLY A C 1
ATOM 709 O O . GLY A 1 92 ? -19.837 -22.994 -2.741 1.00 91.69 92 GLY A O 1
ATOM 710 N N . ASP A 1 93 ? -20.907 -21.471 -3.997 1.00 92.00 93 ASP A N 1
ATOM 711 C CA . ASP A 1 93 ? -20.736 -22.142 -5.281 1.00 92.00 93 ASP A CA 1
ATOM 712 C C . ASP A 1 93 ? -19.453 -21.617 -5.967 1.00 92.00 93 ASP A C 1
ATOM 714 O O . ASP A 1 93 ? -19.393 -20.436 -6.344 1.00 92.00 93 ASP A O 1
ATOM 718 N N . PRO A 1 94 ? -18.407 -22.458 -6.105 1.00 92.00 94 PRO A N 1
ATOM 719 C CA . PRO A 1 94 ? -17.135 -22.067 -6.709 1.00 92.00 94 PRO A CA 1
ATOM 720 C C . PRO A 1 94 ? -17.205 -21.869 -8.229 1.00 92.00 94 PRO A C 1
ATOM 722 O O . PRO A 1 94 ? -16.302 -21.238 -8.793 1.00 92.00 94 PRO A O 1
ATOM 725 N N . ASP A 1 95 ? -18.261 -22.361 -8.881 1.00 92.25 95 ASP A N 1
ATOM 726 C CA . ASP A 1 95 ? -18.440 -22.309 -10.332 1.00 92.25 95 ASP A CA 1
ATOM 727 C C . ASP A 1 95 ? -19.135 -21.023 -10.799 1.00 92.25 95 ASP A C 1
ATOM 729 O O . ASP A 1 95 ? -19.151 -20.711 -11.999 1.00 92.25 95 ASP A O 1
ATOM 733 N N . ILE A 1 96 ? -19.659 -20.222 -9.862 1.00 91.50 96 ILE A N 1
ATOM 734 C CA . ILE A 1 96 ? -20.176 -18.888 -10.166 1.00 91.50 96 ILE A CA 1
ATOM 735 C C . ILE A 1 96 ? -19.060 -18.059 -10.792 1.00 91.50 96 ILE A C 1
ATOM 737 O O . ILE A 1 96 ? -17.967 -17.934 -10.252 1.00 91.50 96 ILE A O 1
ATOM 741 N N . LYS A 1 97 ? -19.360 -17.438 -11.935 1.00 92.62 97 LYS A N 1
ATOM 742 C CA . LYS A 1 97 ? -18.435 -16.532 -12.614 1.00 92.62 97 LYS A CA 1
ATOM 743 C C . LYS A 1 97 ? -18.640 -15.091 -12.163 1.00 92.62 97 LYS A C 1
ATOM 745 O O . LYS A 1 97 ? -19.768 -14.632 -11.977 1.00 92.62 97 LYS A O 1
ATOM 750 N N . THR A 1 98 ? -17.551 -14.339 -12.069 1.00 91.00 98 THR A N 1
ATOM 751 C CA . THR A 1 98 ? -17.592 -12.881 -11.898 1.00 91.00 98 THR A CA 1
ATOM 752 C C . THR A 1 98 ? -18.350 -12.195 -13.041 1.00 91.00 98 THR A C 1
ATOM 754 O O . THR A 1 98 ? -18.309 -12.640 -14.191 1.00 91.00 98 THR A O 1
ATOM 757 N N . ARG A 1 99 ? -18.997 -11.048 -12.769 1.00 85.94 99 ARG A N 1
ATOM 758 C CA . ARG A 1 99 ? -19.565 -10.188 -13.834 1.00 85.94 99 ARG A CA 1
ATOM 759 C C . ARG A 1 99 ? -18.558 -9.122 -14.261 1.00 85.94 99 ARG A C 1
ATOM 761 O O . ARG A 1 99 ? -18.764 -7.923 -14.066 1.00 85.94 99 ARG A O 1
ATOM 768 N N . CYS A 1 100 ? -17.439 -9.561 -14.823 1.00 78.81 100 CYS A N 1
ATOM 769 C CA . CYS A 1 100 ? -16.476 -8.689 -15.496 1.00 78.81 100 CYS A CA 1
ATOM 770 C C . CYS A 1 100 ? -16.856 -8.567 -16.977 1.00 78.81 100 CYS A C 1
ATOM 772 O O . CYS A 1 100 ? -17.019 -9.594 -17.629 1.00 78.81 100 CYS A O 1
ATOM 774 N N . LYS A 1 101 ? -16.916 -7.351 -17.544 1.00 74.56 101 LYS A N 1
ATOM 775 C CA . LYS A 1 101 ? -17.312 -7.146 -18.957 1.00 74.56 101 LYS A CA 1
ATOM 776 C C . LYS A 1 101 ? -16.471 -7.943 -19.968 1.00 74.56 101 LYS A C 1
ATOM 778 O O . LYS A 1 101 ? -17.012 -8.379 -20.973 1.00 74.56 101 LYS A O 1
ATOM 783 N N . ASN A 1 102 ? -15.180 -8.150 -19.691 1.00 75.62 102 ASN A N 1
ATOM 784 C CA . ASN A 1 102 ? -14.237 -8.682 -20.684 1.00 75.62 102 ASN A CA 1
ATOM 785 C C . ASN A 1 102 ? -13.614 -10.038 -20.307 1.00 75.62 102 ASN A C 1
ATOM 787 O O . ASN A 1 102 ? -12.877 -10.598 -21.109 1.00 75.62 102 ASN A O 1
ATOM 791 N N . ASN A 1 103 ? -13.829 -10.542 -19.086 1.00 83.00 103 ASN A N 1
ATOM 792 C CA . ASN A 1 103 ? -13.194 -11.782 -18.623 1.00 83.00 103 ASN A CA 1
ATOM 793 C C . ASN A 1 103 ? -13.895 -12.335 -17.363 1.00 83.00 103 ASN A C 1
ATOM 795 O O . ASN A 1 103 ? -13.419 -12.080 -16.250 1.00 83.00 103 ASN A O 1
ATOM 799 N N . PRO A 1 104 ? -15.051 -13.006 -17.507 1.00 88.31 104 PRO A N 1
ATOM 800 C CA . PRO A 1 104 ? -15.719 -13.670 -16.391 1.00 88.31 104 PRO A CA 1
ATOM 801 C C . PRO A 1 104 ? -14.866 -14.849 -15.905 1.00 88.31 104 PRO A C 1
ATOM 803 O O . PRO A 1 104 ? -14.492 -15.708 -16.702 1.00 88.31 104 PRO A O 1
ATOM 806 N N . ARG A 1 105 ? -14.560 -14.893 -14.605 1.00 90.81 105 ARG A N 1
ATOM 807 C CA . ARG A 1 105 ? -13.708 -15.924 -13.988 1.00 90.81 105 ARG A CA 1
ATOM 808 C C . ARG A 1 105 ? -14.426 -16.623 -12.845 1.00 90.81 105 ARG A C 1
ATOM 810 O O . ARG A 1 105 ? -15.179 -15.960 -12.140 1.00 90.81 105 ARG A O 1
ATOM 817 N N . THR A 1 106 ? -14.169 -17.913 -12.661 1.00 93.94 106 THR A N 1
ATOM 818 C CA . THR A 1 106 ? -14.588 -18.676 -11.470 1.00 93.94 106 THR A CA 1
ATOM 819 C C . THR A 1 106 ? -13.630 -18.449 -10.299 1.00 93.94 106 THR A C 1
ATOM 821 O O . THR A 1 106 ? -12.531 -17.914 -10.483 1.00 93.94 106 THR A O 1
ATOM 824 N N . ALA A 1 107 ? -14.004 -18.894 -9.095 1.00 93.50 107 ALA A N 1
ATOM 825 C CA . ALA A 1 107 ? -13.131 -18.835 -7.920 1.00 93.50 107 ALA A CA 1
ATOM 826 C C . ALA A 1 107 ? -11.790 -19.559 -8.156 1.00 93.50 107 ALA A C 1
ATOM 828 O O . ALA A 1 107 ? -10.732 -19.013 -7.842 1.00 93.50 107 ALA A O 1
ATOM 829 N N . LEU A 1 108 ? -11.822 -20.730 -8.809 1.00 93.38 108 LEU A N 1
ATOM 830 C CA . LEU A 1 108 ? -10.625 -21.499 -9.170 1.00 93.38 108 LEU A CA 1
ATOM 831 C C . LEU A 1 108 ? -9.685 -20.702 -10.086 1.00 93.38 108 LEU A C 1
ATOM 833 O O . LEU A 1 108 ? -8.498 -20.584 -9.801 1.00 93.38 108 LEU A O 1
ATOM 837 N N . GLN A 1 109 ? -10.217 -20.092 -11.147 1.00 91.19 109 GLN A N 1
ATOM 838 C CA . GLN A 1 109 ? -9.421 -19.304 -12.097 1.00 91.19 109 GLN A CA 1
ATOM 839 C C . GLN A 1 109 ? -8.823 -18.038 -11.465 1.00 91.19 109 GLN A C 1
ATOM 841 O O . GLN A 1 109 ? -7.785 -17.545 -11.917 1.00 91.19 109 GLN A O 1
ATOM 846 N N . ILE A 1 110 ? -9.484 -17.479 -10.445 1.00 91.19 110 ILE A N 1
ATOM 847 C CA . ILE A 1 110 ? -8.931 -16.384 -9.641 1.00 91.19 110 ILE A CA 1
ATOM 848 C C . ILE A 1 110 ? -7.785 -16.908 -8.772 1.00 91.19 110 ILE A C 1
ATOM 850 O O . ILE A 1 110 ? -6.693 -16.358 -8.865 1.00 91.19 110 ILE A O 1
ATOM 854 N N . ALA A 1 111 ? -7.984 -17.995 -8.021 1.00 92.19 111 ALA A N 1
ATOM 855 C CA . ALA A 1 111 ? -6.949 -18.582 -7.167 1.00 92.19 111 ALA A CA 1
ATOM 856 C C . ALA A 1 111 ? -5.699 -19.015 -7.959 1.00 92.19 111 ALA A C 1
ATOM 858 O O . ALA A 1 111 ? -4.575 -18.719 -7.555 1.00 92.19 111 ALA A O 1
ATOM 859 N N . GLU A 1 112 ? -5.877 -19.649 -9.124 1.00 87.38 112 GLU A N 1
ATOM 860 C CA . GLU A 1 112 ? -4.783 -19.969 -10.056 1.00 87.38 112 GLU A CA 1
ATOM 861 C C . GLU A 1 112 ? -4.103 -18.704 -10.580 1.00 87.38 112 GLU A C 1
ATOM 863 O O . GLU A 1 112 ? -2.897 -18.677 -10.820 1.00 87.38 112 GLU A O 1
ATOM 868 N N . GLY A 1 113 ? -4.884 -17.642 -10.773 1.00 82.56 113 GLY A N 1
ATOM 869 C CA . GLY A 1 113 ? -4.390 -16.384 -11.290 1.00 82.56 113 GLY A CA 1
ATOM 870 C C . GLY A 1 113 ? -3.548 -15.569 -10.324 1.00 82.56 113 GLY A C 1
ATOM 871 O O . GLY A 1 113 ? -2.631 -14.888 -10.781 1.00 82.56 113 GLY A O 1
ATOM 872 N N . GLU A 1 114 ? -3.855 -15.664 -9.035 1.00 86.25 114 GLU A N 1
ATOM 873 C CA . GLU A 1 114 ? -3.132 -15.002 -7.947 1.00 86.25 114 GLU A CA 1
ATOM 874 C C . GLU A 1 114 ? -2.054 -15.911 -7.320 1.00 86.25 114 GLU A C 1
ATOM 876 O O . GLU A 1 114 ? -1.311 -15.488 -6.435 1.00 86.25 114 GLU A O 1
ATOM 881 N N . GLY A 1 115 ? -1.929 -17.159 -7.791 1.00 83.12 115 GLY A N 1
ATOM 882 C CA . GLY A 1 115 ? -0.904 -18.105 -7.336 1.00 83.12 115 GLY A CA 1
ATOM 883 C C . GLY A 1 115 ? -1.195 -18.724 -5.965 1.00 83.12 115 GLY A C 1
ATOM 884 O O . GLY A 1 115 ? -0.278 -19.115 -5.244 1.00 83.12 115 GLY A O 1
ATOM 885 N N . HIS A 1 116 ? -2.461 -18.815 -5.563 1.00 89.50 116 HIS A N 1
ATOM 886 C CA . HIS A 1 116 ? -2.862 -19.384 -4.274 1.00 89.50 116 HIS A CA 1
ATOM 887 C C . HIS A 1 116 ? -2.960 -20.914 -4.352 1.00 89.50 116 HIS A C 1
ATOM 889 O O . HIS A 1 116 ? -4.050 -21.483 -4.323 1.00 89.50 116 HIS A O 1
ATOM 895 N N . ALA A 1 117 ? -1.806 -21.587 -4.452 1.00 84.62 117 ALA A N 1
ATOM 896 C CA . ALA A 1 117 ? -1.699 -23.036 -4.667 1.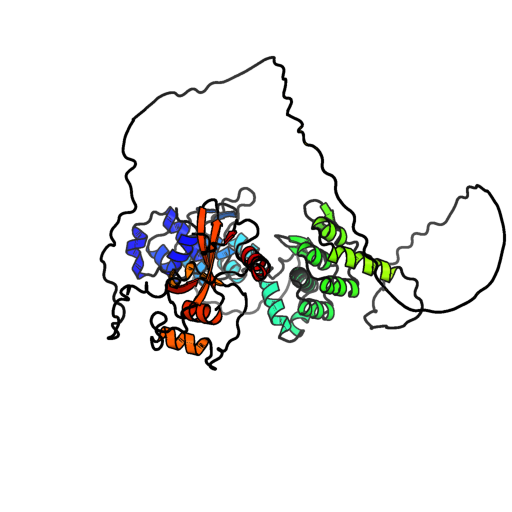00 84.62 117 ALA A CA 1
ATOM 897 C C . ALA A 1 117 ? -2.541 -23.875 -3.684 1.00 84.62 117 ALA A C 1
ATOM 899 O O . ALA A 1 117 ? -3.205 -24.825 -4.102 1.00 84.62 117 ALA A O 1
ATOM 900 N N . SER A 1 118 ? -2.581 -23.486 -2.405 1.00 85.44 118 SER A N 1
ATOM 901 C CA . SER A 1 118 ? -3.404 -24.150 -1.386 1.00 85.44 118 SER A CA 1
ATOM 902 C C . SER A 1 118 ? -4.897 -24.086 -1.718 1.00 85.44 118 SER A C 1
ATOM 904 O O . SER A 1 118 ? -5.591 -25.093 -1.623 1.00 85.44 118 SER A O 1
ATOM 906 N N . LEU A 1 119 ? -5.401 -22.932 -2.167 1.00 89.88 119 LEU A N 1
ATOM 907 C CA . LEU A 1 119 ? -6.809 -22.779 -2.550 1.00 89.88 119 LEU A CA 1
ATOM 908 C C . LEU A 1 119 ? -7.127 -23.535 -3.841 1.00 89.88 119 LEU A C 1
ATOM 910 O O . LEU A 1 119 ? -8.185 -24.147 -3.944 1.00 89.88 119 LEU A O 1
ATOM 914 N N . VAL A 1 120 ? -6.198 -23.547 -4.802 1.00 90.81 120 VAL A N 1
ATOM 915 C CA . VAL A 1 120 ? -6.332 -24.316 -6.050 1.00 90.81 120 VAL A CA 1
ATOM 916 C C . VAL A 1 120 ? -6.509 -25.806 -5.759 1.00 90.81 120 VAL A C 1
ATOM 918 O O . VAL A 1 120 ? -7.341 -26.456 -6.387 1.00 90.81 120 VAL A O 1
ATOM 921 N N . GLN A 1 121 ? -5.772 -26.350 -4.786 1.00 88.75 121 GLN A N 1
ATOM 922 C CA . GLN A 1 121 ? -5.912 -27.750 -4.381 1.00 88.75 121 GLN A CA 1
ATOM 923 C C . GLN A 1 121 ? -7.303 -28.059 -3.802 1.00 88.75 121 GLN A C 1
ATOM 925 O O . GLN A 1 121 ? -7.839 -29.133 -4.066 1.00 88.75 121 GLN A O 1
ATOM 930 N N . TRP A 1 122 ? -7.889 -27.128 -3.045 1.00 87.88 122 TRP A N 1
ATOM 931 C CA . TRP A 1 122 ? -9.226 -27.279 -2.460 1.00 87.88 122 TRP A CA 1
ATOM 932 C C . TRP A 1 122 ? -10.365 -27.056 -3.459 1.00 87.88 122 TRP A C 1
ATOM 934 O O . TRP A 1 122 ? -11.403 -27.701 -3.351 1.00 87.88 122 TRP A O 1
ATOM 944 N N . LEU A 1 123 ? -10.179 -26.152 -4.423 1.00 88.25 123 LEU A N 1
ATOM 945 C CA . LEU A 1 123 ? -11.185 -25.797 -5.428 1.00 88.25 123 LEU A CA 1
ATOM 946 C C . LEU A 1 123 ? -11.197 -26.733 -6.640 1.00 88.25 123 LEU A C 1
ATOM 948 O O . LEU A 1 123 ? -12.168 -26.743 -7.395 1.00 88.25 123 LEU A O 1
ATOM 952 N N . ARG A 1 124 ? -10.128 -27.504 -6.866 1.00 87.81 124 ARG A N 1
ATOM 953 C CA . ARG A 1 124 ? -10.103 -28.496 -7.941 1.00 87.81 124 ARG A CA 1
ATOM 954 C C . ARG A 1 124 ? -11.118 -29.604 -7.627 1.00 87.81 124 ARG A C 1
ATOM 956 O O . ARG A 1 124 ? -11.115 -30.100 -6.500 1.00 87.81 124 ARG A O 1
ATOM 963 N N . PRO A 1 125 ? -11.941 -30.040 -8.599 1.00 73.25 125 PRO A N 1
ATOM 964 C CA . PRO A 1 125 ? -12.868 -31.144 -8.390 1.00 73.25 125 PRO A CA 1
ATOM 965 C C . PRO A 1 125 ? -12.109 -32.372 -7.884 1.00 73.25 125 PRO A C 1
ATOM 967 O O . PRO A 1 125 ? -11.255 -32.917 -8.589 1.00 73.25 125 PRO A O 1
ATOM 970 N N . GLN A 1 126 ? -12.390 -32.793 -6.653 1.00 52.56 126 GLN A N 1
ATOM 971 C CA . GLN A 1 126 ? -11.913 -34.077 -6.159 1.00 52.56 126 GLN A CA 1
ATOM 972 C C . GLN A 1 126 ? -12.799 -35.143 -6.802 1.00 52.56 126 GLN A C 1
ATOM 974 O O . GLN A 1 126 ? -14.023 -35.092 -6.679 1.00 52.56 126 GLN A O 1
ATOM 979 N N . ALA A 1 127 ? -12.197 -36.061 -7.561 1.00 34.66 127 ALA A N 1
ATOM 980 C CA . ALA A 1 127 ? -12.913 -37.198 -8.136 1.00 34.66 127 ALA A CA 1
ATOM 981 C C . ALA A 1 127 ? -13.691 -37.941 -7.029 1.00 34.66 127 ALA A C 1
ATOM 983 O O . ALA A 1 127 ? -13.233 -37.956 -5.883 1.00 34.66 127 ALA A O 1
ATOM 984 N N . PRO A 1 128 ? -14.854 -38.549 -7.325 1.00 40.81 128 PRO A N 1
ATOM 985 C CA . PRO A 1 128 ? -15.671 -39.161 -6.292 1.00 40.81 128 PRO A CA 1
ATOM 986 C C . PRO A 1 128 ? -14.958 -40.417 -5.782 1.00 40.81 128 PRO A C 1
ATOM 988 O O . PRO A 1 128 ? -14.969 -41.458 -6.432 1.00 40.81 128 PRO A O 1
ATOM 991 N N . ALA A 1 129 ? -14.322 -40.310 -4.622 1.00 35.94 129 ALA A N 1
ATOM 992 C CA . ALA A 1 129 ? -13.902 -41.449 -3.828 1.00 35.94 129 ALA A CA 1
ATOM 993 C C . ALA A 1 129 ? -14.636 -41.361 -2.492 1.00 35.94 129 ALA A C 1
ATOM 995 O O . ALA A 1 129 ? -14.373 -40.494 -1.658 1.00 35.94 129 ALA A O 1
ATOM 996 N N . GLU A 1 130 ? -15.620 -42.240 -2.346 1.00 36.34 130 GLU A N 1
ATOM 997 C CA . GLU A 1 130 ? -16.288 -42.526 -1.089 1.00 36.34 130 GLU A CA 1
ATOM 998 C C . GLU A 1 130 ? -15.253 -42.795 0.017 1.00 36.34 130 GLU A C 1
ATOM 1000 O O . GLU A 1 130 ? -14.290 -43.529 -0.182 1.00 36.34 130 GLU A O 1
ATOM 1005 N N . ALA A 1 131 ? -15.497 -42.197 1.184 1.00 42.03 131 ALA A N 1
ATOM 1006 C CA . ALA A 1 131 ? -14.994 -42.604 2.495 1.00 42.03 131 ALA A CA 1
ATOM 1007 C C . ALA A 1 131 ? -13.483 -42.910 2.634 1.00 42.03 131 ALA A C 1
ATOM 1009 O O . ALA A 1 131 ? -13.074 -44.060 2.531 1.00 42.03 131 ALA A O 1
ATOM 1010 N N . ALA A 1 132 ? -12.684 -41.921 3.059 1.00 34.59 132 ALA A N 1
ATOM 1011 C CA . ALA A 1 132 ? -11.733 -42.073 4.177 1.00 34.59 132 ALA A CA 1
ATOM 1012 C C . ALA A 1 132 ? -10.933 -40.783 4.455 1.00 34.59 132 ALA A C 1
ATOM 1014 O O . ALA A 1 132 ? -10.216 -40.271 3.605 1.00 34.59 132 ALA A O 1
ATOM 1015 N N . VAL A 1 133 ? -11.079 -40.295 5.690 1.00 46.03 133 VAL A N 1
ATOM 1016 C CA . VAL A 1 133 ? -10.058 -39.748 6.607 1.00 46.03 133 VAL A CA 1
ATOM 1017 C C . VAL A 1 133 ? -8.706 -39.316 5.995 1.00 46.03 133 VAL A C 1
ATOM 1019 O O . VAL A 1 133 ? -7.937 -40.147 5.533 1.00 46.03 133 VAL A O 1
ATOM 1022 N N . HIS A 1 134 ? -8.422 -38.009 6.119 1.00 43.34 134 HIS A N 1
ATOM 1023 C CA . HIS A 1 134 ? -7.134 -37.287 6.031 1.00 43.34 134 HIS A CA 1
ATOM 1024 C C . HIS A 1 134 ? -5.985 -37.895 5.192 1.00 43.34 134 HIS A C 1
ATOM 1026 O O . HIS A 1 134 ? -5.381 -38.880 5.618 1.00 43.34 134 HIS A O 1
ATOM 1032 N N . PRO A 1 135 ? -5.488 -37.210 4.141 1.00 39.12 135 PRO A N 1
ATOM 1033 C CA . PRO A 1 135 ? -4.175 -37.519 3.598 1.00 39.12 135 PRO A CA 1
ATOM 1034 C C . PRO A 1 135 ? -3.103 -36.598 4.201 1.00 39.12 135 PRO A C 1
ATOM 1036 O O . PRO A 1 135 ? -3.121 -35.378 4.040 1.00 39.12 135 PRO A O 1
ATOM 1039 N N . THR A 1 136 ? -2.133 -37.209 4.880 1.00 32.41 136 THR A N 1
ATOM 1040 C CA . THR A 1 136 ? -0.796 -36.635 5.081 1.00 32.41 136 THR A CA 1
ATOM 1041 C C . THR A 1 136 ? -0.038 -36.615 3.744 1.00 32.41 136 THR A C 1
ATOM 1043 O O . THR A 1 136 ? -0.275 -37.478 2.892 1.00 32.41 136 THR A O 1
ATOM 1046 N N . PRO A 1 137 ? 0.870 -35.649 3.515 1.00 31.31 137 PRO A N 1
ATOM 1047 C CA . PRO A 1 137 ? 1.520 -35.488 2.221 1.00 31.31 137 PRO A CA 1
ATOM 1048 C C . PRO A 1 137 ? 2.618 -36.543 2.026 1.00 31.31 137 PRO A C 1
ATOM 1050 O O . PRO A 1 137 ? 3.579 -36.604 2.792 1.00 31.31 137 PRO A O 1
ATOM 1053 N N . LYS A 1 138 ? 2.506 -37.352 0.965 1.00 27.84 138 LYS A N 1
ATOM 1054 C CA . LYS A 1 138 ? 3.643 -38.089 0.390 1.00 27.84 138 LYS A CA 1
ATOM 1055 C C . LYS A 1 138 ? 4.084 -37.431 -0.924 1.00 27.84 138 LYS A C 1
ATOM 1057 O O . LYS A 1 138 ? 3.228 -36.958 -1.672 1.00 27.84 138 LYS A O 1
ATOM 1062 N N . PRO A 1 139 ? 5.398 -37.397 -1.208 1.00 29.98 139 PRO A N 1
ATOM 1063 C CA . PRO A 1 139 ? 5.953 -36.709 -2.367 1.00 29.98 139 PRO A CA 1
ATOM 1064 C C . PRO A 1 139 ? 5.689 -37.498 -3.656 1.00 29.98 139 PRO A C 1
ATOM 1066 O O . PRO A 1 139 ? 5.808 -38.724 -3.676 1.00 29.98 139 PRO A O 1
ATOM 1069 N N . MET A 1 140 ? 5.351 -36.789 -4.735 1.00 29.62 140 MET A N 1
ATOM 1070 C CA . MET A 1 140 ? 5.253 -37.357 -6.082 1.00 29.62 140 MET A CA 1
ATOM 1071 C C . MET A 1 140 ? 6.610 -37.329 -6.808 1.00 29.62 140 MET A C 1
ATOM 1073 O O . MET A 1 140 ? 7.369 -36.374 -6.626 1.00 29.62 140 MET A O 1
ATOM 1077 N N . PRO A 1 141 ? 6.893 -38.321 -7.675 1.00 32.16 141 PRO A N 1
ATOM 1078 C CA . PRO A 1 141 ? 7.984 -38.273 -8.635 1.00 32.16 141 PRO A CA 1
ATOM 1079 C C . PRO A 1 141 ? 7.569 -37.613 -9.963 1.00 32.16 141 PRO A C 1
ATOM 1081 O O . PRO A 1 141 ? 6.393 -37.477 -10.293 1.00 32.16 141 PRO A O 1
ATOM 1084 N N . SER A 1 142 ? 8.601 -37.206 -10.696 1.00 39.41 142 SER A N 1
ATOM 1085 C CA . SER A 1 142 ? 8.628 -36.395 -11.914 1.00 39.41 142 SER A CA 1
ATOM 1086 C C . SER A 1 142 ? 8.048 -37.025 -13.194 1.00 39.41 142 SER A C 1
ATOM 1088 O O . SER A 1 142 ? 8.045 -38.241 -13.352 1.00 39.41 142 SER A O 1
ATOM 1090 N N . GLN A 1 143 ? 7.801 -36.121 -14.161 1.00 27.89 143 GLN A N 1
ATOM 1091 C CA . GLN A 1 143 ? 7.570 -36.277 -15.617 1.00 27.89 143 GLN A CA 1
ATOM 1092 C C . GLN A 1 143 ? 6.094 -36.446 -16.026 1.00 27.89 143 GLN A C 1
ATOM 1094 O O . GLN A 1 143 ? 5.368 -37.216 -15.420 1.00 27.89 143 GLN A O 1
ATOM 1099 N N . VAL A 1 144 ? 5.552 -35.693 -16.995 1.00 27.88 144 VAL A N 1
ATOM 1100 C CA . VAL A 1 144 ? 5.987 -35.542 -18.400 1.00 27.88 144 VAL A CA 1
ATOM 1101 C C . VAL A 1 144 ? 5.728 -34.122 -18.954 1.00 27.88 144 VAL A C 1
ATOM 1103 O O . VAL A 1 144 ? 4.871 -33.389 -18.472 1.00 27.88 144 VAL A O 1
ATOM 1106 N N . GLN A 1 145 ? 6.538 -33.767 -19.956 1.00 34.06 145 GLN A N 1
ATOM 1107 C CA . GLN A 1 145 ? 6.623 -32.527 -20.734 1.00 34.06 145 GLN A CA 1
ATOM 1108 C C . GLN A 1 145 ? 5.321 -32.090 -21.427 1.00 34.06 145 GLN A C 1
ATOM 1110 O O . GLN A 1 145 ? 4.780 -32.838 -22.231 1.00 34.06 145 GLN A O 1
ATOM 1115 N N . GLU A 1 146 ? 4.975 -30.811 -21.270 1.00 28.69 146 GLU A N 1
ATOM 1116 C CA . GLU A 1 146 ? 4.452 -29.967 -22.350 1.00 28.69 146 GLU A CA 1
ATOM 1117 C C . GLU A 1 146 ? 5.117 -28.585 -22.260 1.00 28.69 146 GLU A C 1
ATOM 1119 O O . GLU A 1 146 ? 5.147 -27.934 -21.214 1.00 28.69 146 GLU A O 1
ATOM 1124 N N . THR A 1 147 ? 5.717 -28.154 -23.366 1.00 36.03 147 THR A N 1
ATOM 1125 C CA . THR A 1 147 ? 6.300 -26.825 -23.558 1.00 36.03 147 THR A CA 1
ATOM 1126 C C . THR A 1 147 ? 5.181 -25.810 -23.777 1.00 36.03 147 THR A C 1
ATOM 1128 O O . THR A 1 147 ? 4.767 -25.560 -24.906 1.00 36.03 147 THR A O 1
ATOM 1131 N N . GLY A 1 148 ? 4.683 -25.230 -22.691 1.00 33.75 148 GLY A N 1
ATOM 1132 C CA . GLY A 1 148 ? 3.712 -24.140 -22.716 1.00 33.75 148 GLY A CA 1
ATOM 1133 C C . GLY A 1 148 ? 3.647 -23.488 -21.344 1.00 33.75 148 GLY A C 1
ATOM 1134 O O . GLY A 1 148 ? 3.055 -24.054 -20.437 1.00 33.75 148 GLY A O 1
ATOM 1135 N N . SER A 1 149 ? 4.328 -22.345 -21.201 1.00 41.12 149 SER A N 1
ATOM 1136 C CA . SER A 1 149 ? 4.294 -21.403 -20.070 1.00 41.12 149 SER A CA 1
ATOM 1137 C C . SER A 1 149 ? 3.820 -21.986 -18.733 1.00 41.12 149 SER A C 1
ATOM 1139 O O . SER A 1 149 ? 2.635 -21.920 -18.398 1.00 41.12 149 SER A O 1
ATOM 1141 N N . ARG A 1 150 ? 4.762 -22.492 -17.924 1.00 39.94 150 ARG A N 1
ATOM 1142 C CA . ARG A 1 150 ? 4.481 -22.730 -16.502 1.00 39.94 150 ARG A CA 1
ATOM 1143 C C . ARG A 1 150 ? 4.022 -21.394 -15.899 1.00 39.94 150 ARG A C 1
ATOM 1145 O O . ARG A 1 150 ? 4.657 -20.372 -16.166 1.00 39.94 150 ARG A O 1
ATOM 1152 N N . PRO A 1 151 ? 2.924 -21.350 -15.127 1.00 42.44 151 PRO A N 1
ATOM 1153 C CA . PRO A 1 151 ? 2.582 -20.146 -14.388 1.00 42.44 151 PRO A CA 1
ATOM 1154 C C . PRO A 1 151 ? 3.752 -19.851 -13.451 1.00 42.44 151 PRO A C 1
ATOM 1156 O O . PRO A 1 151 ? 4.112 -20.707 -12.643 1.00 42.44 151 PRO A O 1
ATOM 1159 N N . LEU A 1 152 ? 4.375 -18.679 -13.613 1.00 51.53 152 LEU A N 1
ATOM 1160 C CA . LEU A 1 152 ? 5.424 -18.197 -12.716 1.00 51.53 152 LEU A CA 1
ATOM 1161 C C . LEU A 1 152 ? 4.948 -18.415 -11.276 1.00 51.53 152 LEU A C 1
ATOM 1163 O O . LEU A 1 152 ? 3.858 -17.982 -10.905 1.00 51.53 152 LEU A O 1
ATOM 1167 N N . THR A 1 153 ? 5.737 -19.154 -10.502 1.00 55.31 153 THR A N 1
ATOM 1168 C CA . THR A 1 153 ? 5.342 -19.797 -9.238 1.00 55.31 153 THR A CA 1
ATOM 1169 C C . THR A 1 153 ? 5.021 -18.816 -8.111 1.00 55.31 153 THR A C 1
ATOM 1171 O O . THR A 1 153 ? 4.596 -19.232 -7.037 1.00 55.31 153 THR A O 1
ATOM 1174 N N . PHE A 1 154 ? 5.219 -17.521 -8.347 1.00 64.50 154 PHE A N 1
ATOM 1175 C CA . PHE A 1 154 ? 5.139 -16.477 -7.345 1.00 64.50 154 PHE A CA 1
ATOM 1176 C C . PHE A 1 154 ? 4.362 -15.273 -7.889 1.00 64.50 154 PHE A C 1
ATOM 1178 O O . PHE A 1 154 ? 4.574 -14.815 -9.015 1.00 64.50 154 PHE A O 1
ATOM 1185 N N . SER A 1 155 ? 3.477 -14.717 -7.066 1.00 71.94 155 SER A N 1
ATOM 1186 C CA . SER A 1 155 ? 2.870 -13.415 -7.336 1.00 71.94 155 SER A CA 1
ATOM 1187 C C . SER A 1 155 ? 3.887 -12.285 -7.130 1.00 71.94 155 SER A C 1
ATOM 1189 O O . SER A 1 155 ? 4.880 -12.435 -6.417 1.00 71.94 155 SER A O 1
ATOM 1191 N N . PHE A 1 156 ? 3.637 -11.112 -7.717 1.00 72.38 156 PHE A N 1
ATOM 1192 C CA . PHE A 1 156 ? 4.506 -9.934 -7.566 1.00 72.38 156 PHE A CA 1
ATOM 1193 C C . PHE A 1 156 ? 4.757 -9.566 -6.090 1.00 72.38 156 PHE A C 1
ATOM 1195 O O . PHE A 1 156 ? 5.874 -9.215 -5.714 1.00 72.38 156 PHE A O 1
ATOM 1202 N N . THR A 1 157 ? 3.737 -9.721 -5.240 1.00 69.88 157 THR A N 1
ATOM 1203 C CA . THR A 1 157 ? 3.825 -9.495 -3.791 1.00 69.88 157 THR A CA 1
ATOM 1204 C C . THR A 1 157 ? 4.670 -10.559 -3.094 1.00 69.88 157 THR A C 1
ATOM 1206 O O . THR A 1 157 ? 5.467 -10.224 -2.222 1.00 69.88 157 THR A O 1
ATOM 1209 N N . GLN A 1 158 ? 4.543 -11.828 -3.497 1.00 72.94 158 GLN A N 1
ATOM 1210 C CA . GLN A 1 158 ? 5.366 -12.916 -2.959 1.00 72.94 158 GLN A CA 1
ATOM 1211 C C . GLN A 1 158 ? 6.843 -12.735 -3.317 1.00 72.94 158 GLN A C 1
ATOM 1213 O O . GLN A 1 158 ? 7.691 -12.919 -2.450 1.00 72.94 158 GLN A O 1
ATOM 1218 N N . ALA A 1 159 ? 7.160 -12.315 -4.547 1.00 79.25 159 ALA A N 1
ATOM 1219 C CA . ALA A 1 159 ? 8.537 -11.975 -4.903 1.00 79.25 159 ALA A CA 1
ATOM 1220 C C . ALA A 1 159 ? 9.082 -10.820 -4.088 1.00 79.25 159 ALA A C 1
ATOM 1222 O O . ALA A 1 159 ? 10.192 -10.916 -3.583 1.00 79.25 159 ALA A O 1
ATOM 1223 N N . HIS A 1 160 ? 8.322 -9.731 -3.972 1.00 78.25 160 HIS A N 1
ATOM 1224 C CA . HIS A 1 160 ? 8.771 -8.573 -3.213 1.00 78.25 160 HIS A CA 1
ATOM 1225 C C . HIS A 1 160 ? 9.096 -8.954 -1.766 1.00 78.25 160 HIS A C 1
ATOM 1227 O O . HIS A 1 160 ? 10.171 -8.626 -1.275 1.00 78.25 160 HIS A O 1
ATOM 1233 N N . PHE A 1 161 ? 8.198 -9.705 -1.123 1.00 77.00 161 PHE A N 1
ATOM 1234 C CA . PHE A 1 161 ? 8.387 -10.200 0.236 1.00 77.00 161 PHE A CA 1
ATOM 1235 C C . PHE A 1 161 ? 9.606 -11.123 0.351 1.00 77.00 161 PHE A C 1
ATOM 1237 O O . PHE A 1 161 ? 10.420 -10.959 1.256 1.00 77.00 161 PHE A O 1
ATOM 1244 N N . LEU A 1 162 ? 9.768 -12.065 -0.584 1.00 79.69 162 LEU A N 1
ATOM 1245 C CA . LEU A 1 162 ? 10.923 -12.961 -0.612 1.00 79.69 162 LEU A CA 1
ATOM 1246 C C . LEU A 1 162 ? 12.232 -12.175 -0.755 1.00 79.69 162 LEU A C 1
ATOM 1248 O O . LEU A 1 162 ? 13.182 -12.433 -0.026 1.00 79.69 162 LEU A O 1
ATOM 1252 N N . LEU A 1 163 ? 12.277 -11.180 -1.639 1.00 83.12 163 LEU A N 1
ATOM 1253 C CA . LEU A 1 163 ? 13.475 -10.375 -1.873 1.00 83.12 163 LEU A CA 1
ATOM 1254 C C . LEU A 1 163 ? 13.823 -9.448 -0.696 1.00 83.12 163 LEU A C 1
ATOM 1256 O O . LEU A 1 163 ? 15.006 -9.205 -0.464 1.00 83.12 163 LEU A O 1
ATOM 1260 N N . GLU A 1 164 ? 12.831 -8.974 0.068 1.00 79.25 164 GLU A N 1
ATOM 1261 C CA . GLU A 1 164 ? 13.077 -8.236 1.318 1.00 79.25 164 GLU A CA 1
ATOM 1262 C C . GLU A 1 164 ? 13.799 -9.103 2.359 1.00 79.25 164 GLU A C 1
ATOM 1264 O O . GLU A 1 164 ? 14.715 -8.616 3.014 1.00 79.25 164 GLU A O 1
ATOM 1269 N N . HIS A 1 165 ? 13.451 -10.390 2.466 1.00 71.50 165 HIS A N 1
ATOM 1270 C CA . HIS A 1 165 ? 14.047 -11.306 3.450 1.00 71.50 165 HIS A CA 1
ATOM 1271 C C . HIS A 1 165 ? 15.373 -11.915 2.968 1.00 71.50 165 HIS A C 1
ATOM 1273 O O . HIS A 1 165 ? 16.276 -12.165 3.761 1.00 71.50 165 HIS A O 1
ATOM 1279 N N . VAL A 1 166 ? 15.550 -12.088 1.655 1.00 67.88 166 VAL A N 1
ATOM 1280 C CA . VAL A 1 166 ? 16.815 -12.552 1.053 1.00 67.88 166 VAL A CA 1
ATOM 1281 C C . VAL A 1 166 ? 17.946 -11.522 1.202 1.00 67.88 166 VAL A C 1
ATOM 1283 O O . VAL A 1 166 ? 19.117 -11.865 1.085 1.00 67.88 166 VAL A O 1
ATOM 1286 N N . ALA A 1 167 ? 17.636 -10.256 1.496 1.00 59.25 167 ALA A N 1
ATOM 1287 C CA . ALA A 1 167 ? 18.658 -9.272 1.850 1.00 59.25 167 ALA A CA 1
ATOM 1288 C C . ALA A 1 167 ? 19.294 -9.526 3.236 1.00 59.25 167 ALA A C 1
ATOM 1290 O O . ALA A 1 167 ? 20.358 -8.968 3.512 1.00 59.25 167 ALA A O 1
ATOM 1291 N N . GLU A 1 168 ? 18.661 -10.345 4.086 1.00 56.41 168 GLU A N 1
ATOM 1292 C CA . GLU A 1 168 ? 19.084 -10.631 5.464 1.00 56.41 168 GLU A CA 1
ATOM 1293 C C . GLU A 1 168 ? 19.684 -12.043 5.642 1.00 56.41 168 GLU A C 1
ATOM 1295 O O . GLU A 1 168 ? 20.508 -12.233 6.538 1.00 56.41 168 GLU A O 1
ATOM 1300 N N . GLU A 1 169 ? 19.348 -13.009 4.777 1.00 52.38 169 GLU A N 1
ATOM 1301 C CA . GLU A 1 169 ? 19.820 -14.406 4.837 1.00 52.38 169 GLU A CA 1
ATOM 1302 C C . GLU A 1 169 ? 20.603 -14.862 3.584 1.00 52.38 169 GLU A C 1
ATOM 1304 O O . GLU A 1 169 ? 20.602 -14.213 2.539 1.00 52.38 169 GLU A O 1
ATOM 1309 N N . ASP A 1 170 ? 21.311 -15.993 3.699 1.00 55.00 170 ASP A N 1
ATOM 1310 C CA . ASP A 1 170 ? 22.246 -16.521 2.697 1.00 55.00 170 ASP A CA 1
ATOM 1311 C C . ASP A 1 170 ? 21.660 -16.639 1.270 1.00 55.00 170 ASP A C 1
ATOM 1313 O O . ASP A 1 170 ? 20.629 -17.265 1.021 1.00 55.00 170 ASP A O 1
ATOM 1317 N N . SER A 1 171 ? 22.439 -16.152 0.294 1.00 61.06 171 SER A N 1
ATOM 1318 C CA . SER A 1 171 ? 22.207 -16.190 -1.168 1.00 61.06 171 SER A CA 1
ATOM 1319 C C . SER A 1 171 ? 21.974 -17.601 -1.760 1.00 61.06 171 SER A C 1
ATOM 1321 O O . SER A 1 171 ? 21.642 -17.758 -2.936 1.00 61.06 171 SER A O 1
ATOM 1323 N N . SER A 1 172 ? 22.119 -18.656 -0.954 1.00 65.56 172 SER A N 1
ATOM 1324 C CA . SER A 1 172 ? 21.936 -20.058 -1.349 1.00 65.56 172 SER A CA 1
ATOM 1325 C C . SER A 1 172 ? 20.499 -20.395 -1.766 1.00 65.56 172 SER A C 1
ATOM 1327 O O . SER A 1 172 ? 20.295 -21.274 -2.599 1.00 65.56 172 SER A O 1
ATOM 1329 N N . VAL A 1 173 ? 19.499 -19.666 -1.258 1.00 67.44 173 VAL A N 1
ATOM 1330 C CA . VAL A 1 173 ? 18.092 -19.849 -1.658 1.00 67.44 173 VAL A CA 1
ATOM 1331 C C . VAL A 1 173 ? 17.869 -19.430 -3.115 1.00 67.44 173 VAL A C 1
ATOM 1333 O O . VAL A 1 173 ? 17.076 -20.044 -3.829 1.00 67.44 173 VAL A O 1
ATOM 1336 N N . LEU A 1 174 ? 18.606 -18.422 -3.592 1.00 67.50 174 LEU A N 1
ATOM 1337 C CA . LEU A 1 174 ? 18.475 -17.915 -4.958 1.00 67.50 174 LEU A CA 1
ATOM 1338 C C . LEU A 1 174 ? 19.125 -18.832 -6.000 1.00 67.50 174 LEU A C 1
ATOM 1340 O O . LEU A 1 174 ? 18.673 -18.863 -7.142 1.00 67.50 174 LEU A O 1
ATOM 1344 N N . THR A 1 175 ? 20.157 -19.596 -5.629 1.00 64.38 175 THR A N 1
ATOM 1345 C CA . THR A 1 175 ? 20.875 -20.486 -6.561 1.00 64.38 175 THR A CA 1
ATOM 1346 C C . THR A 1 175 ? 20.130 -21.788 -6.860 1.00 64.38 175 THR A C 1
ATOM 1348 O O . THR A 1 175 ? 20.463 -22.469 -7.827 1.00 64.38 175 THR A O 1
ATOM 1351 N N . ALA A 1 176 ? 19.109 -22.127 -6.067 1.00 70.69 176 ALA A N 1
ATOM 1352 C CA . ALA A 1 176 ? 18.244 -23.286 -6.291 1.00 70.69 176 ALA A CA 1
ATOM 1353 C C . ALA A 1 176 ? 17.121 -23.029 -7.318 1.00 70.69 176 ALA A C 1
ATOM 1355 O O . ALA A 1 176 ? 16.434 -23.966 -7.727 1.00 70.69 176 ALA A O 1
ATOM 1356 N N . LEU A 1 177 ? 16.912 -21.771 -7.718 1.00 78.25 177 LEU A N 1
ATOM 1357 C CA . LEU A 1 177 ? 15.855 -21.368 -8.643 1.00 78.25 177 LEU A CA 1
ATOM 1358 C C . LEU A 1 177 ? 16.286 -21.531 -10.108 1.00 78.25 177 LEU A C 1
ATOM 1360 O O . LEU A 1 177 ? 17.463 -21.420 -10.449 1.00 78.25 177 LEU A O 1
ATOM 1364 N N . GLY A 1 178 ? 15.317 -21.783 -10.991 1.00 82.62 178 GLY A N 1
ATOM 1365 C CA . GLY A 1 178 ? 15.558 -21.855 -12.429 1.00 82.62 178 GLY A CA 1
ATOM 1366 C C . GLY A 1 178 ? 15.867 -20.489 -13.053 1.00 82.62 178 GLY A C 1
ATOM 1367 O O . GLY A 1 178 ? 15.743 -19.426 -12.434 1.00 82.62 178 GLY A O 1
ATOM 1368 N N . SER A 1 179 ? 16.304 -20.504 -14.313 1.00 83.81 179 SER A N 1
ATOM 1369 C CA . SER A 1 179 ? 16.720 -19.294 -15.037 1.00 83.81 179 SER A CA 1
ATOM 1370 C C . SER A 1 179 ? 15.574 -18.307 -15.286 1.00 83.81 179 SER A C 1
ATOM 1372 O O . SER A 1 179 ? 15.803 -17.103 -15.351 1.00 83.81 179 SER A O 1
ATOM 1374 N N . GLU A 1 180 ? 14.342 -18.800 -15.434 1.00 84.44 180 GLU A N 1
ATOM 1375 C CA . GLU A 1 180 ? 13.163 -17.955 -15.648 1.00 84.44 180 GLU A CA 1
ATOM 1376 C C . GLU A 1 180 ? 12.689 -17.330 -14.330 1.00 84.44 180 GLU A C 1
ATOM 1378 O O . GLU A 1 180 ? 12.398 -16.134 -14.281 1.00 84.44 180 GLU A O 1
ATOM 1383 N N . GLU A 1 181 ? 12.686 -18.102 -13.239 1.00 85.19 181 GLU A N 1
ATOM 1384 C CA . GLU A 1 181 ? 12.324 -17.616 -11.908 1.00 85.19 181 GLU A CA 1
ATOM 1385 C C . GLU A 1 181 ? 13.317 -16.564 -11.404 1.00 85.19 181 GLU A C 1
ATOM 1387 O O . GLU A 1 181 ? 12.909 -15.524 -10.889 1.00 85.19 181 GLU A O 1
ATOM 1392 N N . THR A 1 182 ? 14.619 -16.790 -11.601 1.00 89.00 182 THR A N 1
ATOM 1393 C CA . THR A 1 182 ? 15.665 -15.819 -11.237 1.00 89.00 182 THR A CA 1
ATOM 1394 C C . THR A 1 182 ? 15.595 -14.545 -12.080 1.00 89.00 182 THR A C 1
ATOM 1396 O O . THR A 1 182 ? 15.727 -13.452 -11.529 1.00 89.00 182 THR A O 1
ATOM 1399 N N . ALA A 1 183 ? 15.316 -14.645 -13.385 1.00 90.81 183 ALA A N 1
ATOM 1400 C CA . ALA A 1 183 ? 15.085 -13.478 -14.240 1.00 90.81 183 ALA A CA 1
ATOM 1401 C C . ALA A 1 183 ? 13.830 -12.690 -13.832 1.00 90.81 183 ALA A C 1
ATOM 1403 O O . ALA A 1 183 ? 13.817 -11.456 -13.838 1.00 90.81 183 ALA A O 1
ATOM 1404 N N . TRP A 1 184 ? 12.767 -13.392 -13.437 1.00 89.44 184 TRP A N 1
ATOM 1405 C CA . TRP A 1 184 ? 11.548 -12.758 -12.953 1.00 89.44 184 TRP A CA 1
ATOM 1406 C C . TRP A 1 184 ? 11.769 -12.055 -11.610 1.00 89.44 184 TRP A C 1
ATOM 1408 O O . TRP A 1 184 ? 11.386 -10.894 -11.465 1.00 89.44 184 TRP A O 1
ATOM 1418 N N . LEU A 1 185 ? 12.464 -12.690 -10.663 1.00 90.81 185 LEU A N 1
ATOM 1419 C CA . LEU A 1 185 ? 12.867 -12.049 -9.410 1.00 90.81 185 LEU A CA 1
ATOM 1420 C C . LEU A 1 185 ? 13.753 -10.825 -9.658 1.00 90.81 185 LEU A C 1
ATOM 1422 O O . LEU A 1 185 ? 13.553 -9.792 -9.022 1.00 90.81 185 LEU A O 1
ATOM 1426 N N . LEU A 1 186 ? 14.673 -10.898 -10.623 1.00 94.06 186 LEU A N 1
ATOM 1427 C CA . LEU A 1 186 ? 15.522 -9.766 -10.994 1.00 94.06 186 LEU A CA 1
ATOM 1428 C C . LEU A 1 186 ? 14.689 -8.606 -11.543 1.00 94.06 186 LEU A C 1
ATOM 1430 O O . LEU A 1 186 ? 14.929 -7.456 -11.182 1.00 94.06 186 LEU A O 1
ATOM 1434 N N . ARG A 1 187 ? 13.660 -8.891 -12.348 1.00 93.06 187 ARG A N 1
ATOM 1435 C CA . ARG A 1 187 ? 12.702 -7.875 -12.798 1.00 93.06 187 ARG A CA 1
ATOM 1436 C C . ARG A 1 187 ? 11.967 -7.215 -11.633 1.00 93.06 187 ARG A C 1
ATOM 1438 O O . ARG A 1 187 ? 11.793 -5.996 -11.651 1.00 93.06 187 ARG A O 1
ATOM 1445 N N . VAL A 1 188 ? 11.513 -7.992 -10.648 1.00 91.12 188 VAL A N 1
ATOM 1446 C CA . VAL A 1 188 ? 10.819 -7.453 -9.468 1.00 91.12 188 VAL A CA 1
ATOM 1447 C C . VAL A 1 188 ? 11.771 -6.585 -8.643 1.00 91.12 188 VAL A C 1
ATOM 1449 O O . VAL A 1 188 ? 11.448 -5.431 -8.366 1.00 91.12 188 VAL A O 1
ATOM 1452 N N . ALA A 1 189 ? 12.973 -7.083 -8.341 1.00 93.50 189 ALA A N 1
ATOM 1453 C CA . ALA A 1 189 ? 14.004 -6.332 -7.628 1.00 93.50 189 ALA A CA 1
ATOM 1454 C C . ALA A 1 189 ? 14.346 -5.015 -8.343 1.00 93.50 189 ALA A C 1
ATOM 1456 O O . ALA A 1 189 ? 14.429 -3.964 -7.705 1.00 93.50 189 ALA A O 1
ATOM 1457 N N . ALA A 1 190 ? 14.482 -5.058 -9.673 1.00 94.69 190 ALA A N 1
ATOM 1458 C CA . ALA A 1 190 ? 14.744 -3.889 -10.498 1.00 94.69 190 ALA A CA 1
ATOM 1459 C C . ALA A 1 190 ? 13.605 -2.870 -10.416 1.00 94.69 190 ALA A C 1
ATOM 1461 O O . ALA A 1 190 ? 13.881 -1.699 -10.184 1.00 94.69 190 ALA A O 1
ATOM 1462 N N . GLY A 1 191 ? 12.343 -3.295 -10.539 1.00 92.19 191 GLY A N 1
ATOM 1463 C CA . GLY A 1 191 ? 11.177 -2.406 -10.464 1.00 92.19 191 GLY A CA 1
ATOM 1464 C C . GLY A 1 191 ? 10.964 -1.761 -9.090 1.00 92.19 191 GLY A C 1
ATOM 1465 O O . GLY A 1 191 ? 10.529 -0.620 -9.011 1.00 92.19 191 GLY A O 1
ATOM 1466 N N . PHE A 1 192 ? 11.317 -2.449 -8.004 1.00 90.94 192 PHE A N 1
ATOM 1467 C CA . PHE A 1 192 ? 11.220 -1.908 -6.640 1.00 90.94 192 PHE A CA 1
ATOM 1468 C C . PHE A 1 192 ? 12.515 -1.283 -6.118 1.00 90.94 192 PHE A C 1
ATOM 1470 O O . PHE A 1 192 ? 12.600 -0.910 -4.949 1.00 90.94 192 PHE A O 1
ATOM 1477 N N . ASN A 1 193 ? 13.526 -1.152 -6.976 1.00 93.12 193 ASN A N 1
ATOM 1478 C CA . ASN A 1 193 ? 14.815 -0.566 -6.635 1.00 93.12 193 ASN A CA 1
ATOM 1479 C C . ASN A 1 193 ? 15.557 -1.276 -5.479 1.00 93.12 193 ASN A C 1
ATOM 1481 O O . ASN A 1 193 ? 16.254 -0.649 -4.678 1.00 93.12 193 ASN A O 1
ATOM 1485 N N . GLN A 1 194 ? 15.432 -2.599 -5.388 1.00 92.56 194 GLN A N 1
ATOM 1486 C CA . GLN A 1 194 ? 16.079 -3.416 -4.361 1.00 92.56 194 GLN A CA 1
ATOM 1487 C C . GLN A 1 194 ? 17.498 -3.819 -4.790 1.00 92.56 194 GLN A C 1
ATOM 1489 O O . GLN A 1 194 ? 17.755 -4.941 -5.230 1.00 92.56 194 GLN A O 1
ATOM 1494 N N . LEU A 1 195 ? 18.439 -2.878 -4.678 1.00 93.06 195 LEU A N 1
ATOM 1495 C CA . LEU A 1 195 ? 19.827 -3.031 -5.142 1.00 93.06 195 LEU A CA 1
ATOM 1496 C C . LEU A 1 195 ? 20.545 -4.266 -4.581 1.00 93.06 195 LEU A C 1
ATOM 1498 O O . LEU A 1 195 ? 21.257 -4.942 -5.321 1.00 93.06 195 LEU A O 1
ATOM 1502 N N . THR A 1 196 ? 20.380 -4.566 -3.291 1.00 90.75 196 THR A N 1
ATOM 1503 C CA . THR A 1 196 ? 21.046 -5.708 -2.644 1.00 90.75 196 THR A CA 1
ATOM 1504 C C . THR A 1 196 ? 20.568 -7.034 -3.230 1.00 90.75 196 THR A C 1
ATOM 1506 O O . THR A 1 196 ? 21.386 -7.871 -3.607 1.00 90.75 196 THR A O 1
ATOM 1509 N N . ALA A 1 197 ? 19.253 -7.189 -3.391 1.00 89.69 197 ALA A N 1
ATOM 1510 C CA . ALA A 1 197 ? 18.660 -8.386 -3.968 1.00 89.69 197 ALA A CA 1
ATOM 1511 C C . ALA A 1 197 ? 19.031 -8.542 -5.452 1.00 89.69 197 ALA A C 1
ATOM 1513 O O . ALA A 1 197 ? 19.423 -9.625 -5.878 1.00 89.69 197 ALA A O 1
ATOM 1514 N N . ALA A 1 198 ? 19.011 -7.449 -6.225 1.00 93.06 198 ALA A N 1
ATOM 1515 C CA . ALA A 1 198 ? 19.464 -7.461 -7.616 1.00 93.06 198 ALA A CA 1
ATOM 1516 C C . ALA A 1 198 ? 20.939 -7.889 -7.734 1.00 93.06 198 ALA A C 1
ATOM 1518 O O . ALA A 1 198 ? 21.260 -8.744 -8.555 1.00 93.06 198 ALA A O 1
ATOM 1519 N N . LYS A 1 199 ? 21.833 -7.381 -6.872 1.00 92.31 199 LYS A N 1
ATOM 1520 C CA . LYS A 1 199 ? 23.242 -7.818 -6.823 1.00 92.31 199 LYS A CA 1
ATOM 1521 C C . LYS A 1 199 ? 23.380 -9.303 -6.502 1.00 92.31 199 LYS A C 1
ATOM 1523 O O . LYS A 1 199 ? 24.192 -9.975 -7.135 1.00 92.31 199 LYS A O 1
ATOM 1528 N N . ALA A 1 200 ? 22.608 -9.816 -5.545 1.00 88.50 200 ALA A N 1
ATOM 1529 C CA . ALA A 1 200 ? 22.626 -11.231 -5.185 1.00 88.50 200 ALA A CA 1
ATOM 1530 C C . ALA A 1 200 ? 22.156 -12.116 -6.353 1.00 88.50 200 ALA A C 1
ATOM 1532 O O . ALA A 1 200 ? 22.830 -13.083 -6.700 1.00 88.50 200 ALA A O 1
ATOM 1533 N N . LEU A 1 201 ? 21.068 -11.730 -7.025 1.00 91.19 201 LEU A N 1
ATOM 1534 C CA . LEU A 1 201 ? 20.532 -12.425 -8.200 1.00 91.19 201 LEU A CA 1
ATOM 1535 C C . LEU A 1 201 ? 21.514 -12.423 -9.378 1.00 91.19 201 LEU A C 1
ATOM 1537 O O . LEU A 1 201 ? 21.772 -13.472 -9.965 1.00 91.19 201 LEU A O 1
ATOM 1541 N N . LEU A 1 202 ? 22.114 -11.272 -9.692 1.00 92.25 202 LEU A N 1
ATOM 1542 C CA . LEU A 1 202 ? 23.152 -11.163 -10.723 1.00 92.25 202 LEU A CA 1
ATOM 1543 C C . LEU A 1 202 ? 24.383 -12.004 -10.362 1.00 92.25 202 LEU A C 1
ATOM 1545 O O . LEU A 1 202 ? 24.937 -12.696 -11.215 1.00 92.25 202 LEU A O 1
ATOM 1549 N N . SER A 1 203 ? 24.760 -12.026 -9.078 1.00 89.50 203 SER A N 1
ATOM 1550 C CA . SER A 1 203 ? 25.851 -12.874 -8.586 1.00 89.50 203 SER A CA 1
ATOM 1551 C C . SER A 1 203 ? 25.541 -14.367 -8.749 1.00 89.50 203 SER A C 1
ATOM 1553 O O . SER A 1 203 ? 26.420 -15.158 -9.089 1.00 89.50 203 SER A O 1
ATOM 1555 N N . GLY A 1 204 ? 24.269 -14.736 -8.574 1.00 85.06 204 GLY A N 1
ATOM 1556 C CA . GLY A 1 204 ? 23.705 -16.057 -8.852 1.00 85.06 204 GLY A CA 1
ATOM 1557 C C . GLY A 1 204 ? 23.492 -16.365 -10.339 1.00 85.06 204 GLY A C 1
ATOM 1558 O O . GLY A 1 204 ? 22.914 -17.401 -10.654 1.00 85.06 204 GLY A O 1
ATOM 1559 N N . ARG A 1 205 ? 23.979 -15.511 -11.254 1.00 85.56 205 ARG A N 1
ATOM 1560 C CA . ARG A 1 205 ? 23.854 -15.637 -12.719 1.00 85.56 205 ARG A CA 1
ATOM 1561 C C . ARG A 1 205 ? 22.421 -15.540 -13.252 1.00 85.56 205 ARG A C 1
ATOM 1563 O O . ARG A 1 205 ? 22.111 -16.142 -14.281 1.00 85.56 205 ARG A O 1
ATOM 1570 N N . ALA A 1 206 ? 21.557 -14.769 -12.593 1.00 89.62 206 ALA A N 1
ATOM 1571 C CA . ALA A 1 206 ? 20.266 -14.400 -13.166 1.00 89.62 206 ALA A CA 1
ATOM 1572 C C . ALA A 1 206 ? 20.469 -13.704 -14.523 1.00 89.62 206 ALA A C 1
ATOM 1574 O O . ALA A 1 206 ? 21.309 -12.812 -14.654 1.00 89.62 206 ALA A O 1
ATOM 1575 N N . SER A 1 207 ? 19.700 -14.106 -15.535 1.00 92.56 207 SER A N 1
ATOM 1576 C CA . SER A 1 207 ? 19.778 -13.482 -16.856 1.00 92.56 207 SER A CA 1
ATOM 1577 C C . SER A 1 207 ? 19.062 -12.132 -16.856 1.00 92.56 207 SER A C 1
ATOM 1579 O O . SER A 1 207 ? 17.896 -12.042 -16.469 1.00 92.56 207 SER A O 1
ATOM 1581 N N . VAL A 1 208 ? 19.758 -11.086 -17.305 1.00 94.62 208 VAL A N 1
ATOM 1582 C CA . VAL A 1 208 ? 19.249 -9.703 -17.296 1.00 94.62 208 VAL A CA 1
ATOM 1583 C C . VAL A 1 208 ? 18.298 -9.418 -18.460 1.00 94.62 208 VAL A C 1
ATOM 1585 O O . VAL A 1 208 ? 17.362 -8.624 -18.333 1.00 94.62 208 VAL A O 1
ATOM 1588 N N . ASP A 1 209 ? 18.508 -10.122 -19.571 1.00 95.00 209 ASP A N 1
ATOM 1589 C CA . ASP A 1 209 ? 17.835 -9.885 -20.848 1.00 95.00 209 ASP A CA 1
ATOM 1590 C C . ASP A 1 209 ? 16.570 -10.720 -21.042 1.00 95.00 209 ASP A C 1
ATOM 1592 O O . ASP A 1 209 ? 15.790 -10.466 -21.964 1.00 95.00 209 ASP A O 1
ATOM 1596 N N . VAL A 1 210 ? 16.330 -11.704 -20.170 1.00 93.19 210 VAL A N 1
ATOM 1597 C CA . VAL A 1 210 ? 15.130 -12.539 -20.242 1.00 93.19 210 VAL A CA 1
ATOM 1598 C C . VAL A 1 210 ? 13.890 -11.672 -20.042 1.00 93.19 210 VAL A C 1
ATOM 1600 O O . VAL A 1 210 ? 13.677 -11.036 -19.006 1.00 93.19 210 VAL A O 1
ATOM 1603 N N . ILE A 1 211 ? 13.041 -11.670 -21.066 1.00 91.69 211 ILE A N 1
ATOM 1604 C CA . ILE A 1 211 ? 11.734 -11.030 -21.022 1.00 91.69 211 ILE A CA 1
ATOM 1605 C C . ILE A 1 211 ? 10.807 -11.955 -20.250 1.00 91.69 211 ILE A C 1
ATOM 1607 O O . ILE A 1 211 ? 10.516 -13.069 -20.677 1.00 91.69 211 ILE A O 1
ATOM 1611 N N . THR A 1 212 ? 10.307 -11.471 -19.122 1.00 87.19 212 THR A N 1
ATOM 1612 C CA . THR A 1 212 ? 9.316 -12.202 -18.333 1.00 87.19 212 THR A CA 1
ATOM 1613 C C . THR A 1 212 ? 7.937 -11.612 -18.579 1.00 87.19 212 THR A C 1
ATOM 1615 O O . THR A 1 212 ? 7.797 -10.438 -18.933 1.00 87.19 212 THR A O 1
ATOM 1618 N N . HIS A 1 213 ? 6.887 -12.406 -18.401 1.00 82.00 213 HIS A N 1
ATOM 1619 C CA . HIS A 1 213 ? 5.510 -11.954 -18.585 1.00 82.00 213 HIS A CA 1
ATOM 1620 C C . HIS A 1 213 ? 4.835 -11.737 -17.234 1.00 82.00 213 HIS A C 1
ATOM 1622 O O . HIS A 1 213 ? 4.777 -12.644 -16.412 1.00 82.00 213 HIS A O 1
ATOM 1628 N N . HIS A 1 214 ? 4.277 -10.544 -17.011 1.00 70.31 214 HIS A N 1
ATOM 1629 C CA . HIS A 1 214 ? 3.445 -10.278 -15.838 1.00 70.31 214 HIS A CA 1
ATOM 1630 C C . HIS A 1 214 ? 2.031 -9.862 -16.244 1.00 70.31 214 HIS A C 1
ATOM 1632 O O . HIS A 1 214 ? 1.854 -9.041 -17.147 1.00 70.31 214 HIS A O 1
ATOM 1638 N N . ARG A 1 215 ? 1.020 -10.378 -15.528 1.00 58.47 215 ARG A N 1
ATOM 1639 C CA . ARG A 1 215 ? -0.406 -10.159 -15.836 1.00 58.47 215 ARG A CA 1
ATOM 1640 C C . ARG A 1 215 ? -0.822 -8.687 -15.826 1.00 58.47 215 ARG A C 1
ATOM 1642 O O . ARG A 1 215 ? -1.720 -8.320 -16.573 1.00 58.47 215 ARG A O 1
ATOM 1649 N N . THR A 1 216 ? -0.185 -7.851 -15.005 1.00 54.44 216 THR A N 1
ATOM 1650 C CA . THR A 1 216 ? -0.523 -6.417 -14.892 1.00 54.44 216 THR A CA 1
ATOM 1651 C C . THR A 1 216 ? 0.508 -5.484 -15.524 1.00 54.44 216 THR A C 1
ATOM 1653 O O . THR A 1 216 ? 0.212 -4.313 -15.735 1.00 54.44 216 THR A O 1
ATOM 1656 N N . GLY A 1 217 ? 1.711 -5.986 -15.826 1.00 61.28 217 GLY A N 1
ATOM 1657 C CA . GLY A 1 217 ? 2.864 -5.164 -16.216 1.00 61.28 217 GLY A CA 1
ATOM 1658 C C . GLY A 1 217 ? 3.408 -5.452 -17.612 1.00 61.28 217 GLY A C 1
ATOM 1659 O O . GLY A 1 217 ? 4.431 -4.886 -17.984 1.00 61.28 217 GLY A O 1
ATOM 1660 N N . GLY A 1 218 ? 2.774 -6.355 -18.365 1.00 79.62 218 GLY A N 1
ATOM 1661 C CA . GLY A 1 218 ? 3.225 -6.749 -19.696 1.00 79.62 218 GLY A CA 1
ATOM 1662 C C . GLY A 1 218 ? 4.514 -7.577 -19.693 1.00 79.62 218 GLY A C 1
ATOM 1663 O O . GLY A 1 218 ? 5.017 -8.012 -18.647 1.00 79.62 218 GLY A O 1
ATOM 1664 N N . ALA A 1 219 ? 5.026 -7.819 -20.896 1.00 88.31 219 ALA A N 1
ATOM 1665 C CA . ALA A 1 219 ? 6.290 -8.505 -21.130 1.00 88.31 219 ALA A CA 1
ATOM 1666 C C . ALA A 1 219 ? 7.433 -7.494 -20.978 1.00 88.31 219 ALA A C 1
ATOM 1668 O O . ALA A 1 219 ? 7.517 -6.590 -21.798 1.00 88.31 219 ALA A O 1
ATOM 1669 N N . LEU A 1 220 ? 8.267 -7.596 -19.942 1.00 92.19 220 LEU A N 1
ATOM 1670 C CA . LEU A 1 220 ? 9.413 -6.696 -19.740 1.00 92.19 220 LEU A CA 1
ATOM 1671 C C . LEU A 1 220 ? 10.617 -7.506 -19.254 1.00 92.19 220 LEU A C 1
ATOM 1673 O O . LEU A 1 220 ? 10.443 -8.509 -18.554 1.00 92.19 220 LEU A O 1
ATOM 1677 N N . ASN A 1 221 ? 11.820 -7.041 -19.576 1.00 94.19 221 ASN A N 1
ATOM 1678 C CA . ASN A 1 221 ? 13.046 -7.472 -18.902 1.00 94.19 221 ASN A CA 1
ATOM 1679 C C . ASN A 1 221 ? 13.308 -6.617 -17.640 1.00 94.19 221 ASN A C 1
ATOM 1681 O O . ASN A 1 221 ? 12.528 -5.715 -17.305 1.00 94.19 221 ASN A O 1
ATOM 1685 N N . ALA A 1 222 ? 14.394 -6.903 -16.918 1.00 95.62 222 ALA A N 1
ATOM 1686 C CA . ALA A 1 222 ? 14.724 -6.188 -15.685 1.00 95.62 222 ALA A CA 1
ATOM 1687 C C . ALA A 1 222 ? 15.028 -4.699 -15.922 1.00 95.62 222 ALA A C 1
ATOM 1689 O O . ALA A 1 222 ? 14.532 -3.840 -15.190 1.00 95.62 222 ALA A O 1
ATOM 1690 N N . LEU A 1 223 ? 15.772 -4.389 -16.988 1.00 96.38 223 LEU A N 1
ATOM 1691 C CA . LEU A 1 223 ? 16.155 -3.024 -17.348 1.00 96.38 223 LEU A CA 1
ATOM 1692 C C . LEU A 1 223 ? 14.935 -2.146 -17.668 1.00 96.38 223 LEU A C 1
ATOM 1694 O O . LEU A 1 223 ? 14.814 -1.027 -17.179 1.00 96.38 223 LEU A O 1
ATOM 1698 N N . GLN A 1 224 ? 13.982 -2.669 -18.436 1.00 95.56 224 GLN A N 1
ATOM 1699 C CA . GLN A 1 224 ? 12.744 -1.964 -18.758 1.00 95.56 224 GLN A CA 1
ATOM 1700 C C . GLN A 1 224 ? 11.849 -1.791 -17.530 1.00 95.56 224 GLN A C 1
ATOM 1702 O O . GLN A 1 224 ? 11.232 -0.740 -17.377 1.00 95.56 224 GLN A O 1
ATOM 1707 N N . ALA A 1 225 ? 11.781 -2.785 -16.636 1.00 94.00 225 ALA A N 1
ATOM 1708 C CA . ALA A 1 225 ? 11.032 -2.646 -15.390 1.00 94.00 225 ALA A CA 1
ATOM 1709 C C . ALA A 1 225 ? 11.597 -1.524 -14.506 1.00 94.00 225 ALA A C 1
ATOM 1711 O O . ALA A 1 225 ? 10.813 -0.732 -13.986 1.00 94.00 225 ALA A O 1
ATOM 1712 N N . ALA A 1 226 ? 12.923 -1.387 -14.408 1.00 95.81 226 ALA A N 1
ATOM 1713 C CA . ALA A 1 226 ? 13.542 -0.258 -13.713 1.00 95.81 226 ALA A CA 1
ATOM 1714 C C . ALA A 1 226 ? 13.096 1.101 -14.294 1.00 95.81 226 ALA A C 1
ATOM 1716 O O . ALA A 1 226 ? 12.811 2.037 -13.547 1.00 95.81 226 ALA A O 1
ATOM 1717 N N . CYS A 1 227 ? 12.959 1.201 -15.622 1.00 95.62 227 CYS A N 1
ATOM 1718 C CA . CYS A 1 227 ? 12.466 2.414 -16.277 1.00 95.62 227 CYS A CA 1
ATOM 1719 C C . CYS A 1 227 ? 10.969 2.664 -16.043 1.00 95.62 227 CYS A C 1
ATOM 1721 O O . CYS A 1 227 ? 10.593 3.809 -15.810 1.00 95.62 227 CYS A O 1
ATOM 1723 N N . VAL A 1 228 ? 10.121 1.628 -16.080 1.00 93.50 228 VAL A N 1
ATOM 1724 C CA . VAL A 1 228 ? 8.666 1.762 -15.856 1.00 93.50 228 VAL A CA 1
ATOM 1725 C C . VAL A 1 228 ? 8.359 2.254 -14.441 1.00 93.50 228 VAL A C 1
ATOM 1727 O O . VAL A 1 228 ? 7.498 3.110 -14.263 1.00 93.50 228 VAL A O 1
ATOM 1730 N N . TRP A 1 229 ? 9.063 1.732 -13.436 1.00 91.12 229 TRP A N 1
ATOM 1731 C CA . TRP A 1 229 ? 8.772 2.002 -12.023 1.00 91.12 229 TRP A CA 1
ATOM 1732 C C . TRP A 1 229 ? 9.611 3.129 -11.409 1.00 91.12 229 TRP A C 1
ATOM 1734 O O . TRP A 1 229 ? 9.504 3.382 -10.211 1.00 91.12 229 TRP A O 1
ATOM 1744 N N . LYS A 1 230 ? 10.400 3.840 -12.226 1.00 91.81 230 LYS A N 1
ATOM 1745 C CA . LYS A 1 230 ? 11.285 4.931 -11.789 1.00 91.81 230 LYS A CA 1
ATOM 1746 C C . LYS A 1 230 ? 12.271 4.500 -10.694 1.00 91.81 230 LYS A C 1
ATOM 1748 O O . LYS A 1 230 ? 12.341 5.098 -9.618 1.00 91.81 230 LYS A O 1
ATOM 1753 N N . SER A 1 231 ? 13.031 3.449 -10.969 1.00 89.06 231 SER A N 1
ATOM 1754 C CA . SER A 1 231 ? 14.106 3.002 -10.077 1.00 89.06 231 SER A CA 1
ATOM 1755 C C . SER A 1 231 ? 15.267 3.999 -10.048 1.00 89.06 231 SER A C 1
ATOM 1757 O O . SER A 1 231 ? 15.265 4.981 -10.789 1.00 89.06 231 SER A O 1
ATOM 1759 N N . SER A 1 232 ? 16.258 3.794 -9.176 1.00 93.06 232 SER A N 1
ATOM 1760 C CA . SER A 1 232 ? 17.400 4.708 -9.101 1.00 93.06 232 SER A CA 1
ATOM 1761 C C . SER A 1 232 ? 18.369 4.517 -10.270 1.00 93.06 232 SER A C 1
ATOM 1763 O O . SER A 1 232 ? 18.476 3.436 -10.855 1.00 93.06 232 SER A O 1
ATOM 1765 N N . ALA A 1 233 ? 19.137 5.570 -10.557 1.00 94.31 233 ALA A N 1
ATOM 1766 C CA . ALA A 1 233 ? 20.279 5.528 -11.469 1.00 94.31 233 ALA A CA 1
ATOM 1767 C C . ALA A 1 233 ? 21.253 4.381 -11.140 1.00 94.31 233 ALA A C 1
ATOM 1769 O O . ALA A 1 233 ? 21.729 3.706 -12.048 1.00 94.31 233 ALA A O 1
ATOM 1770 N N . ASP A 1 234 ? 21.483 4.107 -9.851 1.00 95.81 234 ASP A N 1
ATOM 1771 C CA . ASP A 1 234 ? 22.363 3.024 -9.396 1.00 95.81 234 ASP A CA 1
ATOM 1772 C C . ASP A 1 234 ? 21.865 1.640 -9.832 1.00 95.81 234 ASP A C 1
ATOM 1774 O O . ASP A 1 234 ? 22.669 0.775 -10.173 1.00 95.81 234 ASP A O 1
ATOM 1778 N N . MET A 1 235 ? 20.545 1.411 -9.831 1.00 96.81 235 MET A N 1
ATOM 1779 C CA . MET A 1 235 ? 19.966 0.148 -10.302 1.00 96.81 235 MET A CA 1
ATOM 1780 C C . MET A 1 235 ? 20.177 -0.004 -11.804 1.00 96.81 235 MET A C 1
ATOM 1782 O O . MET A 1 235 ? 20.549 -1.073 -12.279 1.00 96.81 235 MET A O 1
ATOM 1786 N N . LEU A 1 236 ? 19.978 1.078 -12.554 1.00 96.56 236 LEU A N 1
ATOM 1787 C CA . LEU A 1 236 ? 20.211 1.088 -13.992 1.00 96.56 236 LEU A CA 1
ATOM 1788 C C . LEU A 1 236 ? 21.684 0.818 -14.316 1.00 96.56 236 LEU A C 1
ATOM 1790 O O . LEU A 1 236 ? 21.982 -0.026 -15.154 1.00 96.56 236 LEU A O 1
ATOM 1794 N N . GLN A 1 237 ? 22.598 1.482 -13.606 1.00 95.88 237 GLN A N 1
ATOM 1795 C CA . GLN A 1 237 ? 24.034 1.278 -13.752 1.00 95.88 237 GLN A CA 1
ATOM 1796 C C . GLN A 1 237 ? 24.433 -0.161 -13.410 1.00 95.88 237 GLN A C 1
ATOM 1798 O O . GLN A 1 237 ? 25.184 -0.761 -14.168 1.00 95.88 237 GLN A O 1
ATOM 1803 N N . LEU A 1 238 ? 23.887 -0.740 -12.336 1.00 96.75 238 LEU A N 1
ATOM 1804 C CA . LEU A 1 238 ? 24.126 -2.137 -11.967 1.00 96.75 238 LEU A CA 1
ATOM 1805 C C . LEU A 1 238 ? 2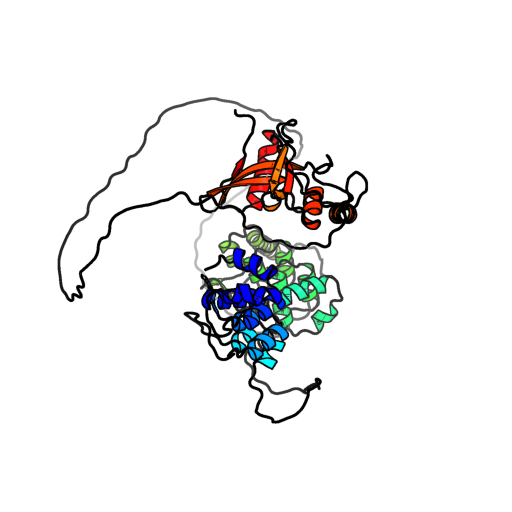3.718 -3.110 -13.085 1.00 96.75 238 LEU A C 1
ATOM 1807 O O . LEU A 1 238 ? 24.460 -4.040 -13.386 1.00 96.75 238 LEU A O 1
ATOM 1811 N N . LEU A 1 239 ? 22.546 -2.906 -13.694 1.00 96.94 239 LEU A N 1
ATOM 1812 C CA . LEU A 1 239 ? 22.059 -3.761 -14.781 1.00 96.94 239 LEU A CA 1
ATOM 1813 C C . LEU A 1 239 ? 22.894 -3.577 -16.059 1.00 96.94 239 LEU A C 1
ATOM 1815 O O . LEU A 1 239 ? 23.219 -4.560 -16.716 1.00 96.94 239 LEU A O 1
ATOM 1819 N N . LEU A 1 240 ? 23.286 -2.343 -16.390 1.00 96.00 240 LEU A N 1
ATOM 1820 C CA . LEU A 1 240 ? 24.147 -2.044 -17.542 1.00 96.00 240 LEU A CA 1
ATOM 1821 C C . LEU A 1 240 ? 25.573 -2.591 -17.367 1.00 96.00 240 LEU A C 1
ATOM 1823 O O . LEU A 1 240 ? 26.163 -3.083 -18.322 1.00 96.00 240 LEU A O 1
ATOM 1827 N N . GLU A 1 241 ? 26.123 -2.538 -16.152 1.00 94.94 241 GLU A N 1
ATOM 1828 C CA . GLU A 1 241 ? 27.410 -3.157 -15.805 1.00 94.94 241 GLU A CA 1
ATOM 1829 C C . GLU A 1 241 ? 27.354 -4.691 -15.843 1.00 94.94 241 GLU A C 1
ATOM 1831 O O . GLU A 1 241 ? 28.392 -5.333 -15.983 1.00 94.94 241 GLU A O 1
ATOM 1836 N N . ALA A 1 242 ? 26.155 -5.273 -15.758 1.00 95.06 242 ALA A N 1
ATOM 1837 C CA . ALA A 1 242 ? 25.896 -6.695 -15.964 1.00 95.06 242 ALA A CA 1
ATOM 1838 C C . ALA A 1 242 ? 25.572 -7.047 -17.434 1.00 95.06 242 ALA A C 1
ATOM 1840 O O . ALA A 1 242 ? 24.939 -8.070 -17.690 1.00 95.06 242 ALA A O 1
ATOM 1841 N N . ASP A 1 243 ? 26.003 -6.206 -18.383 1.00 94.81 243 ASP A N 1
ATOM 1842 C CA . ASP A 1 243 ? 25.848 -6.376 -19.835 1.00 94.81 243 ASP A CA 1
ATOM 1843 C C . ASP A 1 243 ? 24.387 -6.461 -20.330 1.00 94.81 243 ASP A C 1
ATOM 1845 O O . ASP A 1 243 ? 24.112 -7.112 -21.336 1.00 94.81 243 ASP A O 1
ATOM 1849 N N . ALA A 1 244 ? 23.438 -5.787 -19.665 1.00 96.00 244 ALA A N 1
ATOM 1850 C CA . ALA A 1 244 ? 22.052 -5.721 -20.143 1.00 96.00 244 ALA A CA 1
ATOM 1851 C C . ALA A 1 244 ? 21.942 -5.098 -21.549 1.00 96.00 244 ALA A C 1
ATOM 1853 O O . ALA A 1 244 ? 22.420 -3.981 -21.783 1.00 96.00 244 ALA A O 1
ATOM 1854 N N . ASP A 1 245 ? 21.231 -5.760 -22.464 1.00 95.69 245 ASP A N 1
ATOM 1855 C CA . ASP A 1 245 ? 21.009 -5.252 -23.817 1.00 95.69 245 ASP A CA 1
ATOM 1856 C C . ASP A 1 245 ? 19.975 -4.113 -23.817 1.00 95.69 245 ASP A C 1
ATOM 1858 O O . ASP A 1 245 ? 18.772 -4.273 -23.571 1.00 95.69 245 ASP A O 1
ATOM 1862 N N . THR A 1 246 ? 20.462 -2.917 -24.139 1.00 96.19 246 THR A N 1
ATOM 1863 C CA . THR A 1 246 ? 19.678 -1.680 -24.193 1.00 96.19 246 THR A CA 1
ATOM 1864 C C . THR A 1 246 ? 18.740 -1.608 -25.398 1.00 96.19 246 THR A C 1
ATOM 1866 O O . THR A 1 246 ? 17.812 -0.792 -25.406 1.00 96.19 246 THR A O 1
ATOM 1869 N N . ASN A 1 247 ? 18.936 -2.469 -26.400 1.00 95.50 247 ASN A N 1
ATOM 1870 C CA . ASN A 1 247 ? 18.174 -2.470 -27.646 1.00 95.50 247 ASN A CA 1
ATOM 1871 C C . ASN A 1 247 ? 16.976 -3.422 -27.631 1.00 95.50 247 ASN A C 1
ATOM 1873 O O . ASN A 1 247 ? 16.188 -3.410 -28.584 1.00 95.50 247 ASN A O 1
ATOM 1877 N N . ILE A 1 248 ? 16.788 -4.207 -26.564 1.00 94.12 248 ILE A N 1
ATOM 1878 C CA . ILE A 1 248 ? 15.627 -5.090 -26.433 1.00 94.12 248 ILE A CA 1
ATOM 1879 C C . ILE A 1 248 ? 14.350 -4.250 -26.453 1.00 94.12 248 ILE A C 1
ATOM 1881 O O . ILE A 1 248 ? 14.135 -3.360 -25.623 1.00 94.12 248 ILE A O 1
ATOM 1885 N N . LYS A 1 249 ? 13.476 -4.560 -27.413 1.00 94.81 249 LYS A N 1
ATOM 1886 C CA . LYS A 1 249 ? 12.163 -3.934 -27.566 1.00 94.81 249 LYS A CA 1
ATOM 1887 C C . LYS A 1 249 ? 11.089 -4.843 -27.001 1.00 94.81 249 LYS A C 1
ATOM 1889 O O . LYS A 1 249 ? 10.975 -5.997 -27.403 1.00 94.81 249 LYS A O 1
ATOM 1894 N N . THR A 1 250 ? 10.253 -4.304 -26.123 1.00 89.50 250 THR A N 1
ATOM 1895 C CA . THR A 1 250 ? 9.069 -5.009 -25.621 1.00 89.50 250 THR A CA 1
ATOM 1896 C C . THR A 1 250 ? 7.814 -4.173 -25.774 1.00 89.50 250 THR A C 1
ATOM 1898 O O . THR A 1 250 ? 7.864 -2.975 -26.054 1.00 89.50 250 THR A O 1
ATOM 1901 N N . PHE A 1 251 ? 6.663 -4.829 -25.655 1.00 86.50 251 PHE A N 1
ATOM 1902 C CA . PHE A 1 251 ? 5.373 -4.185 -25.826 1.00 86.50 251 PHE A CA 1
ATOM 1903 C C . PHE A 1 251 ? 4.969 -3.443 -24.547 1.00 86.50 251 PHE A C 1
ATOM 1905 O O . PHE A 1 251 ? 4.550 -4.055 -23.564 1.00 86.50 251 PHE A O 1
ATOM 1912 N N . TYR A 1 252 ? 5.060 -2.116 -24.577 1.00 84.88 252 TYR A N 1
ATOM 1913 C CA . TYR A 1 252 ? 4.678 -1.226 -23.486 1.00 84.88 252 TYR A CA 1
ATOM 1914 C C . TYR A 1 252 ? 3.702 -0.157 -23.995 1.00 84.88 252 TYR A C 1
ATOM 1916 O O . TYR A 1 252 ? 3.962 0.516 -24.993 1.00 84.88 252 TYR A O 1
ATOM 1924 N N . LYS A 1 253 ? 2.546 -0.022 -23.324 1.00 83.56 253 LYS A N 1
ATOM 1925 C CA . LYS A 1 253 ? 1.454 0.907 -23.695 1.00 83.56 253 LYS A CA 1
ATOM 1926 C C . LYS A 1 253 ? 1.066 0.854 -25.187 1.00 83.56 253 LYS A C 1
ATOM 1928 O O . LYS A 1 253 ? 0.848 1.885 -25.810 1.00 83.56 253 LYS A O 1
ATOM 1933 N N . GLY A 1 254 ? 0.983 -0.344 -25.770 1.00 82.81 254 GLY A N 1
ATOM 1934 C CA . GLY A 1 254 ? 0.551 -0.508 -27.166 1.00 82.81 254 GLY A CA 1
ATOM 1935 C C . GLY A 1 254 ? 1.667 -0.420 -28.214 1.00 82.81 254 GLY A C 1
ATOM 1936 O O . GLY A 1 254 ? 1.391 -0.592 -29.399 1.00 82.81 254 GLY A O 1
ATOM 1937 N N . HIS A 1 255 ? 2.914 -0.165 -27.809 1.00 87.75 255 HIS A N 1
ATOM 1938 C CA . HIS A 1 255 ? 4.030 0.054 -28.726 1.00 87.75 255 HIS A CA 1
ATOM 1939 C C . HIS A 1 255 ? 5.252 -0.773 -28.335 1.00 87.75 255 HIS A C 1
ATOM 194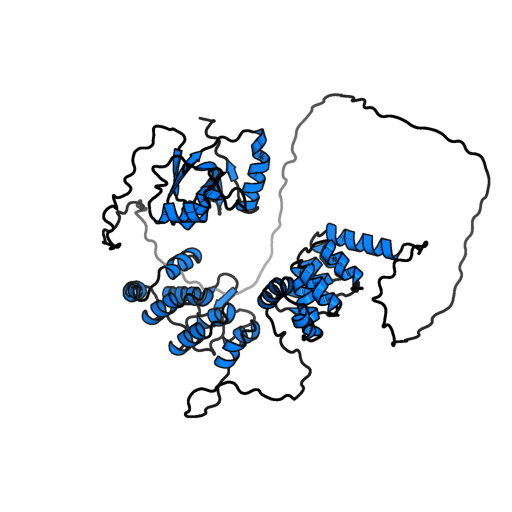1 O O . HIS A 1 255 ? 5.498 -1.016 -27.156 1.00 87.75 255 HIS A O 1
ATOM 1947 N N . GLN A 1 256 ? 6.051 -1.169 -29.324 1.00 92.81 256 GLN A N 1
ATOM 1948 C CA . GLN A 1 256 ? 7.370 -1.741 -29.069 1.00 92.81 256 GLN A CA 1
ATOM 1949 C C . GLN A 1 256 ? 8.339 -0.630 -28.664 1.00 92.81 256 GLN A C 1
ATOM 1951 O O . GLN A 1 256 ? 8.571 0.289 -29.450 1.00 92.81 256 GLN A O 1
ATOM 1956 N N . ARG A 1 257 ? 8.887 -0.704 -27.450 1.00 94.50 257 ARG A N 1
ATOM 1957 C CA . ARG A 1 257 ? 9.792 0.312 -26.903 1.00 94.50 257 ARG A CA 1
ATOM 1958 C C . ARG A 1 257 ? 11.035 -0.311 -26.287 1.00 94.50 257 ARG A C 1
ATOM 1960 O O . ARG A 1 257 ? 10.957 -1.379 -25.681 1.00 94.50 257 ARG A O 1
ATOM 1967 N N . THR A 1 258 ? 12.170 0.362 -26.453 1.00 96.94 258 THR A N 1
ATOM 1968 C CA . THR A 1 258 ? 13.401 0.077 -25.700 1.00 96.94 258 THR A CA 1
ATOM 1969 C C . THR A 1 258 ? 13.312 0.650 -24.285 1.00 96.94 258 THR A C 1
ATOM 1971 O O . THR A 1 258 ? 12.434 1.466 -23.992 1.00 96.94 258 THR A O 1
ATOM 1974 N N . ALA A 1 259 ? 14.231 0.261 -23.397 1.00 96.62 259 ALA A N 1
ATOM 1975 C CA . ALA A 1 259 ? 14.274 0.798 -22.035 1.00 96.62 259 ALA A CA 1
ATOM 1976 C C . ALA A 1 259 ? 14.442 2.334 -22.012 1.00 96.62 259 ALA A C 1
ATOM 1978 O O . ALA A 1 259 ? 13.720 3.016 -21.286 1.00 96.62 259 ALA A O 1
ATOM 1979 N N . LEU A 1 260 ? 15.297 2.887 -22.885 1.00 97.38 260 LEU A N 1
ATOM 1980 C CA . LEU A 1 260 ? 15.467 4.337 -23.045 1.00 97.38 260 LEU A CA 1
ATOM 1981 C C . LEU A 1 260 ? 14.160 5.028 -23.465 1.00 97.38 260 LEU A C 1
ATOM 1983 O O . LEU A 1 260 ? 13.743 5.993 -22.835 1.00 97.38 260 LEU A O 1
ATOM 1987 N N . GLN A 1 261 ? 13.460 4.488 -24.467 1.00 97.06 261 GLN A N 1
ATOM 1988 C CA . GLN A 1 261 ? 12.187 5.052 -24.938 1.00 97.06 261 GLN A CA 1
ATOM 1989 C C . GLN A 1 261 ? 11.080 4.995 -23.876 1.00 97.06 261 GLN A C 1
ATOM 1991 O O . GLN A 1 261 ? 10.158 5.813 -23.889 1.00 97.06 261 GLN A O 1
ATOM 1996 N N . ILE A 1 262 ? 11.126 4.012 -22.971 1.00 95.88 262 ILE A N 1
ATOM 1997 C CA . ILE A 1 262 ? 10.235 3.960 -21.807 1.00 95.88 262 ILE A CA 1
ATOM 1998 C C . ILE A 1 262 ? 10.601 5.078 -20.825 1.00 95.88 262 ILE A C 1
ATOM 2000 O O . ILE A 1 262 ? 9.710 5.818 -20.418 1.00 95.88 262 ILE A O 1
ATOM 2004 N N . ALA A 1 263 ? 11.884 5.234 -20.484 1.00 96.44 263 ALA A N 1
ATOM 2005 C CA . ALA A 1 263 ? 12.344 6.282 -19.571 1.00 96.44 263 ALA A CA 1
ATOM 2006 C C . ALA A 1 263 ? 11.983 7.691 -20.074 1.00 96.44 263 ALA A C 1
ATOM 2008 O O . ALA A 1 263 ? 11.437 8.487 -19.315 1.00 96.44 263 ALA A O 1
ATOM 2009 N N . GLU A 1 264 ? 12.207 7.977 -21.358 1.00 95.69 264 GLU A N 1
ATOM 2010 C CA . GLU A 1 264 ? 11.840 9.257 -21.980 1.00 95.69 264 GLU A CA 1
ATOM 2011 C C . GLU A 1 264 ? 10.326 9.496 -21.945 1.00 95.69 264 GLU A C 1
ATOM 2013 O O . GLU A 1 264 ? 9.867 10.583 -21.605 1.00 95.69 264 GLU A O 1
ATOM 2018 N N . ALA A 1 265 ? 9.524 8.473 -22.245 1.00 94.56 265 ALA A N 1
ATOM 2019 C CA . ALA A 1 265 ? 8.076 8.626 -22.290 1.00 94.56 265 ALA A CA 1
ATOM 2020 C C . ALA A 1 265 ? 7.409 8.798 -20.920 1.00 94.56 265 ALA A C 1
ATOM 2022 O O . ALA A 1 265 ? 6.323 9.373 -20.851 1.00 94.56 265 ALA A O 1
ATOM 2023 N N . GLU A 1 266 ? 8.023 8.290 -19.850 1.00 93.94 266 GLU A N 1
ATOM 2024 C CA . GLU A 1 266 ? 7.576 8.529 -18.473 1.00 93.94 266 GLU A CA 1
ATOM 2025 C C . GLU A 1 266 ? 8.234 9.782 -17.847 1.00 93.94 266 GLU A C 1
ATOM 2027 O O . GLU A 1 266 ? 7.956 10.107 -16.695 1.00 93.94 266 GLU A O 1
ATOM 2032 N N . ASN A 1 267 ? 9.054 10.531 -18.604 1.00 95.44 267 ASN A N 1
ATOM 2033 C CA . ASN A 1 267 ? 9.821 11.703 -18.148 1.00 95.44 267 ASN A CA 1
ATOM 2034 C C . ASN A 1 267 ? 10.793 11.390 -16.991 1.00 95.44 267 ASN A C 1
ATOM 2036 O O . ASN A 1 267 ? 10.881 12.115 -15.994 1.00 95.44 267 ASN A O 1
ATOM 2040 N N . HIS A 1 268 ? 11.513 10.273 -17.094 1.00 96.31 268 HIS A N 1
ATOM 2041 C CA . HIS A 1 268 ? 12.573 9.882 -16.164 1.00 96.31 268 HIS A CA 1
ATOM 2042 C C . HIS A 1 268 ? 13.937 10.376 -16.676 1.00 96.31 268 HIS A C 1
ATOM 2044 O O . HIS A 1 268 ? 14.788 9.591 -17.100 1.00 96.31 268 HIS A O 1
ATOM 2050 N N . ASP A 1 269 ? 14.129 11.700 -16.666 1.00 94.62 269 ASP A N 1
ATOM 2051 C CA . ASP A 1 269 ? 15.302 12.387 -17.239 1.00 94.62 269 ASP A CA 1
ATOM 2052 C C . ASP A 1 269 ? 16.641 11.960 -16.620 1.00 94.62 269 ASP A C 1
ATOM 2054 O O . ASP A 1 269 ? 17.699 12.102 -17.230 1.00 94.62 269 ASP A O 1
ATOM 2058 N N . ASP A 1 270 ? 16.628 11.514 -15.367 1.00 94.50 270 ASP A N 1
ATOM 2059 C CA . ASP A 1 270 ? 17.784 10.947 -14.674 1.00 94.50 270 ASP A CA 1
ATOM 2060 C C . ASP A 1 270 ? 18.190 9.594 -15.267 1.00 94.50 270 ASP A C 1
ATOM 2062 O O . ASP A 1 270 ? 19.364 9.392 -15.572 1.00 94.50 270 ASP A O 1
ATOM 2066 N N . LEU A 1 271 ? 17.225 8.710 -15.528 1.00 95.81 271 LEU A N 1
ATOM 2067 C CA . LEU A 1 271 ? 17.481 7.413 -16.158 1.00 95.81 271 LEU A CA 1
ATOM 2068 C C . LEU A 1 271 ? 17.881 7.558 -17.631 1.00 95.81 271 LEU A C 1
ATOM 2070 O O . LEU A 1 271 ? 18.802 6.878 -18.081 1.00 95.81 271 LEU A O 1
ATOM 2074 N N . ALA A 1 272 ? 17.246 8.471 -18.373 1.00 96.00 272 ALA A N 1
ATOM 2075 C CA . ALA A 1 272 ? 17.638 8.777 -19.751 1.00 96.00 272 ALA A CA 1
ATOM 2076 C C . ALA A 1 272 ? 19.087 9.295 -19.825 1.00 96.00 272 ALA A C 1
ATOM 2078 O O . ALA A 1 272 ? 19.871 8.837 -20.657 1.00 96.00 272 ALA A O 1
ATOM 2079 N N . ARG A 1 273 ? 19.486 10.177 -18.895 1.00 95.00 273 ARG A N 1
ATOM 2080 C CA . ARG A 1 273 ? 20.885 10.621 -18.772 1.00 95.00 273 ARG A CA 1
ATOM 2081 C C . ARG A 1 273 ? 21.841 9.463 -18.499 1.00 95.00 273 ARG A C 1
ATOM 2083 O O . ARG A 1 273 ? 22.857 9.380 -19.180 1.00 95.00 273 ARG A O 1
ATOM 2090 N N . CYS A 1 274 ? 21.494 8.527 -17.613 1.00 94.56 274 CYS A N 1
ATOM 2091 C CA . CYS A 1 274 ? 22.324 7.341 -17.369 1.00 94.56 274 CYS A CA 1
ATOM 2092 C C . CYS A 1 274 ? 22.589 6.519 -18.642 1.00 94.56 274 CYS A C 1
ATOM 2094 O O . CYS A 1 274 ? 23.715 6.066 -18.846 1.00 94.56 274 CYS A O 1
ATOM 2096 N N . PHE A 1 275 ? 21.598 6.356 -19.527 1.00 95.06 275 PHE A N 1
ATOM 2097 C CA . PHE A 1 275 ? 21.801 5.677 -20.814 1.00 95.06 275 PHE A CA 1
ATOM 2098 C C . PHE A 1 275 ? 22.772 6.426 -21.734 1.00 95.06 275 PHE A C 1
ATOM 2100 O O . PHE A 1 275 ? 23.623 5.800 -22.376 1.00 95.06 275 PHE A O 1
ATOM 2107 N N . HIS A 1 276 ? 22.663 7.754 -21.806 1.00 93.56 276 HIS A N 1
ATOM 2108 C CA . HIS A 1 276 ? 23.565 8.575 -22.614 1.00 93.56 276 HIS A CA 1
ATOM 2109 C C . HIS A 1 276 ? 24.993 8.562 -22.067 1.00 93.56 276 HIS A C 1
ATOM 2111 O O . HIS A 1 276 ? 25.932 8.364 -22.839 1.00 93.56 276 HIS A O 1
ATOM 2117 N N . ASP A 1 277 ? 25.155 8.690 -20.751 1.00 92.81 277 ASP A N 1
ATOM 2118 C CA . ASP A 1 277 ? 26.456 8.646 -20.082 1.00 92.81 277 ASP A CA 1
ATOM 2119 C C . ASP A 1 277 ? 27.135 7.285 -20.284 1.00 92.81 277 ASP A C 1
ATOM 2121 O O . ASP A 1 277 ? 28.326 7.214 -20.600 1.00 92.81 277 ASP A O 1
ATOM 2125 N N . PHE A 1 278 ? 26.371 6.192 -20.177 1.00 91.06 278 PHE A N 1
ATOM 2126 C CA . PHE A 1 278 ? 26.872 4.848 -20.452 1.00 91.06 278 PHE A CA 1
ATOM 2127 C C . PHE A 1 278 ? 27.301 4.690 -21.917 1.00 91.06 278 PHE A C 1
ATOM 2129 O O . PHE A 1 278 ? 28.401 4.214 -22.193 1.00 91.06 278 PHE A O 1
ATOM 2136 N N . SER A 1 279 ? 26.482 5.161 -22.861 1.00 88.12 279 SER A N 1
ATOM 2137 C CA . SER A 1 279 ? 26.799 5.111 -24.296 1.00 88.12 279 SER A CA 1
ATOM 2138 C C . SER A 1 279 ? 28.059 5.918 -24.635 1.00 88.12 279 SER A C 1
ATOM 2140 O O . SER A 1 279 ? 28.915 5.449 -25.383 1.00 88.12 279 SER A O 1
ATOM 2142 N N . ALA A 1 280 ? 28.217 7.106 -24.041 1.00 85.62 280 ALA A N 1
ATOM 2143 C CA . ALA A 1 280 ? 29.405 7.942 -24.204 1.00 85.62 280 ALA A CA 1
ATOM 2144 C C . ALA A 1 280 ? 30.665 7.276 -23.626 1.00 85.62 280 ALA A C 1
ATOM 2146 O O . ALA A 1 280 ? 31.733 7.336 -24.236 1.00 85.62 280 ALA A O 1
ATOM 2147 N N . LYS A 1 281 ? 30.539 6.592 -22.481 1.00 88.56 281 LYS A N 1
ATOM 2148 C CA . LYS A 1 281 ? 31.630 5.827 -21.860 1.00 88.56 281 LYS A CA 1
ATOM 2149 C C . LYS A 1 281 ? 32.078 4.649 -22.730 1.00 88.56 281 LYS A C 1
ATOM 2151 O O . LYS A 1 281 ? 33.277 4.406 -22.827 1.00 88.56 281 LYS A O 1
ATOM 2156 N N . VAL A 1 282 ? 31.143 3.948 -23.374 1.00 84.06 282 VAL A N 1
ATOM 2157 C CA . VAL A 1 282 ? 31.446 2.837 -24.298 1.00 84.06 282 VAL A CA 1
ATOM 2158 C C . VAL A 1 282 ? 32.082 3.342 -25.599 1.00 84.06 282 VAL A C 1
ATOM 2160 O O . VAL A 1 282 ? 32.985 2.699 -26.130 1.00 84.06 282 VAL A O 1
ATOM 2163 N N . ALA A 1 283 ? 31.652 4.503 -26.099 1.00 76.38 283 ALA A N 1
ATOM 2164 C CA . ALA A 1 283 ? 32.169 5.096 -27.333 1.00 76.38 283 ALA A CA 1
ATOM 2165 C C . ALA A 1 283 ? 33.568 5.733 -27.194 1.00 76.38 283 ALA A C 1
ATOM 2167 O O . ALA A 1 283 ? 34.216 6.009 -28.205 1.00 76.38 283 ALA A O 1
ATOM 2168 N N . ALA A 1 284 ? 34.050 5.985 -25.972 1.00 67.62 284 ALA A N 1
ATOM 2169 C CA . ALA A 1 284 ? 35.364 6.580 -25.762 1.00 67.62 284 ALA A CA 1
ATOM 2170 C C . ALA A 1 284 ? 36.489 5.617 -26.222 1.00 67.62 284 ALA A C 1
ATOM 2172 O O . ALA A 1 284 ? 36.573 4.479 -25.741 1.00 67.62 284 ALA A O 1
ATOM 2173 N N . PRO A 1 285 ? 37.385 6.042 -27.138 1.00 56.72 285 PRO A N 1
ATOM 2174 C CA . PRO A 1 285 ? 38.496 5.211 -27.584 1.00 56.72 285 PRO A CA 1
ATOM 2175 C C . PRO A 1 285 ? 39.394 4.880 -26.391 1.00 56.72 285 PRO A C 1
ATOM 2177 O O . PRO A 1 285 ? 39.743 5.751 -25.594 1.00 56.72 285 PRO A O 1
ATOM 2180 N N . HIS A 1 286 ? 39.732 3.599 -26.257 1.00 53.53 286 HIS A N 1
ATOM 2181 C CA . HIS A 1 286 ? 40.424 3.030 -25.105 1.00 53.53 286 HIS A CA 1
ATOM 2182 C C . HIS A 1 286 ? 41.855 3.580 -24.971 1.00 53.53 286 HIS A C 1
ATOM 2184 O O . HIS A 1 286 ? 42.829 2.959 -25.392 1.00 53.53 286 HIS A O 1
ATOM 2190 N N . GLY A 1 287 ? 41.995 4.750 -24.353 1.00 45.69 287 GLY A N 1
ATOM 2191 C CA . GLY A 1 287 ? 43.257 5.261 -23.834 1.00 45.69 287 GLY A CA 1
ATOM 2192 C C . GLY A 1 287 ? 43.535 4.657 -22.461 1.00 45.69 287 GLY A C 1
ATOM 2193 O O . GLY A 1 287 ? 43.092 5.192 -21.454 1.00 45.69 287 GLY A O 1
ATOM 2194 N N . SER A 1 288 ? 44.230 3.517 -22.444 1.00 46.81 288 SER A N 1
ATOM 2195 C CA . SER A 1 288 ? 45.012 2.971 -21.320 1.00 46.81 288 SER A CA 1
ATOM 2196 C C . SER A 1 288 ? 44.503 3.244 -19.888 1.00 46.81 288 SER A C 1
ATOM 2198 O O . SER A 1 288 ? 44.942 4.193 -19.242 1.00 46.81 288 SER A O 1
ATOM 2200 N N . SER A 1 289 ? 43.699 2.339 -19.326 1.00 39.62 289 SER A N 1
ATOM 2201 C CA . SER A 1 289 ? 43.871 1.919 -17.926 1.00 39.62 289 SER A CA 1
ATOM 2202 C C . SER A 1 289 ? 43.095 0.631 -17.660 1.00 39.62 289 SER A C 1
ATOM 2204 O O . SER A 1 289 ? 41.867 0.587 -17.691 1.00 39.62 289 SER A O 1
ATOM 2206 N N . THR A 1 290 ? 43.836 -0.443 -17.424 1.00 45.12 290 THR A N 1
ATOM 2207 C CA . THR A 1 290 ? 43.336 -1.745 -16.992 1.00 45.12 290 THR A CA 1
ATOM 2208 C C . THR A 1 290 ? 42.619 -1.645 -15.648 1.00 45.12 290 THR A C 1
ATOM 2210 O O . THR A 1 290 ? 43.249 -1.381 -14.624 1.00 45.12 290 THR A O 1
ATOM 2213 N N . ARG A 1 291 ? 41.330 -1.989 -15.617 1.00 35.62 291 ARG A N 1
ATOM 2214 C CA . ARG A 1 291 ? 40.697 -2.552 -14.418 1.00 35.62 291 ARG A CA 1
ATOM 2215 C C . ARG A 1 291 ? 39.722 -3.656 -14.820 1.00 35.62 291 ARG A C 1
ATOM 2217 O O . ARG A 1 291 ? 38.510 -3.501 -14.777 1.00 35.62 291 ARG A O 1
ATOM 2224 N N . SER A 1 292 ? 40.308 -4.772 -15.244 1.00 36.41 292 SER A N 1
ATOM 2225 C CA . SER A 1 292 ? 39.613 -6.040 -15.449 1.00 36.41 292 SER A CA 1
ATOM 2226 C C . SER A 1 292 ? 39.067 -6.524 -14.101 1.00 36.41 292 SER A C 1
ATOM 2228 O O . SER A 1 292 ? 39.845 -6.881 -13.218 1.00 36.41 292 SER A O 1
ATOM 2230 N N . HIS A 1 293 ? 37.745 -6.490 -13.918 1.00 36.09 293 HIS A N 1
ATOM 2231 C CA . HIS A 1 293 ? 37.073 -7.393 -12.988 1.00 36.09 293 HIS A CA 1
ATOM 2232 C C . HIS A 1 293 ? 36.472 -8.521 -13.824 1.00 36.09 293 HIS A C 1
ATOM 2234 O O . HIS A 1 293 ? 35.628 -8.318 -14.689 1.00 36.09 293 HIS A O 1
ATOM 2240 N N . SER A 1 294 ? 37.012 -9.708 -13.582 1.00 42.34 294 SER A N 1
ATOM 2241 C CA . SER A 1 294 ? 36.746 -10.975 -14.248 1.00 42.34 294 SER A CA 1
ATOM 2242 C C . SER A 1 294 ? 35.278 -11.407 -14.128 1.00 42.34 294 SER A C 1
ATOM 2244 O O . SER A 1 294 ? 34.919 -12.059 -13.150 1.00 42.34 294 SER A O 1
ATOM 2246 N N . TRP A 1 295 ? 34.459 -11.116 -15.141 1.00 35.34 295 TRP A N 1
ATOM 2247 C CA . TRP A 1 295 ? 33.199 -11.832 -15.430 1.00 35.34 295 TRP A CA 1
ATOM 2248 C C . TRP A 1 295 ? 33.119 -12.296 -16.899 1.00 35.34 295 TRP A C 1
ATOM 2250 O O . TRP A 1 295 ? 32.069 -12.698 -17.389 1.00 35.34 295 TRP A O 1
ATOM 2260 N N . SER A 1 296 ? 34.245 -12.305 -17.619 1.00 33.00 296 SER A N 1
ATOM 2261 C CA . SER A 1 296 ? 34.288 -12.609 -19.053 1.00 33.00 296 SER A CA 1
ATOM 2262 C C . SER A 1 296 ? 34.739 -14.048 -19.315 1.00 33.00 296 SER A C 1
ATOM 2264 O O . SER A 1 296 ? 35.912 -14.335 -19.546 1.00 33.00 296 SER A O 1
ATOM 2266 N N . SER A 1 297 ? 33.792 -14.980 -19.316 1.00 36.25 297 SER A N 1
ATOM 2267 C CA . SER A 1 297 ? 33.936 -16.233 -20.061 1.00 36.25 297 SER A CA 1
ATOM 2268 C C . SER A 1 297 ? 32.568 -16.743 -20.476 1.00 36.25 297 SER A C 1
ATOM 2270 O O . SER A 1 297 ? 31.924 -17.455 -19.707 1.00 36.25 297 SER A O 1
ATOM 2272 N N . ARG A 1 298 ? 32.156 -16.363 -21.695 1.00 40.06 298 ARG A N 1
ATOM 2273 C CA . ARG A 1 298 ? 31.486 -17.198 -22.717 1.00 40.06 298 ARG A CA 1
ATOM 2274 C C . ARG A 1 298 ? 30.778 -16.315 -23.755 1.00 40.06 298 ARG A C 1
ATOM 2276 O O . ARG A 1 298 ? 29.581 -16.078 -23.676 1.00 40.06 298 ARG A O 1
ATOM 2283 N N . ARG A 1 299 ? 31.510 -15.906 -24.792 1.00 34.50 299 ARG A N 1
ATOM 2284 C CA . ARG A 1 299 ? 30.970 -15.954 -26.157 1.00 34.50 299 ARG A CA 1
ATOM 2285 C C . ARG A 1 299 ? 31.724 -17.064 -26.871 1.00 34.50 299 ARG A C 1
ATOM 2287 O O . ARG A 1 299 ? 32.881 -16.889 -27.232 1.00 34.50 299 ARG A O 1
ATOM 2294 N N . ALA A 1 300 ? 31.074 -18.209 -26.999 1.00 34.59 300 ALA A N 1
ATOM 2295 C CA . ALA A 1 300 ? 31.384 -19.193 -28.017 1.00 34.59 300 ALA A CA 1
ATOM 2296 C C . ALA A 1 300 ? 30.050 -19.561 -28.677 1.00 34.59 300 ALA A C 1
ATOM 2298 O O . ALA A 1 300 ? 29.066 -19.794 -27.978 1.00 34.59 300 ALA A O 1
ATOM 2299 N N . ASP A 1 301 ? 30.078 -19.547 -30.006 1.00 34.62 301 ASP A N 1
ATOM 2300 C CA . ASP A 1 301 ? 29.087 -20.043 -30.962 1.00 34.62 301 ASP A CA 1
ATOM 2301 C C . ASP A 1 301 ? 27.821 -19.212 -31.231 1.00 34.62 301 ASP A C 1
ATOM 2303 O O . ASP A 1 301 ? 26.735 -19.439 -30.712 1.00 34.62 301 ASP A O 1
ATOM 2307 N N . SER A 1 302 ? 27.952 -18.287 -32.184 1.00 31.89 302 SER A N 1
ATOM 2308 C CA . SER A 1 302 ? 27.161 -18.340 -33.427 1.00 31.89 302 SER A CA 1
ATOM 2309 C C . SER A 1 302 ? 27.808 -17.431 -34.475 1.00 31.89 302 SER A C 1
ATOM 2311 O O . SER A 1 302 ? 27.606 -16.220 -34.510 1.00 31.89 302 SER A O 1
ATOM 2313 N N . SER A 1 303 ? 28.655 -18.031 -35.312 1.00 31.88 303 SER A N 1
ATOM 2314 C CA . SER A 1 303 ? 29.108 -17.406 -36.551 1.00 31.88 303 SER A CA 1
ATOM 2315 C C . SER A 1 303 ? 27.945 -17.414 -37.539 1.00 31.88 303 SER A C 1
ATOM 2317 O O . SER A 1 303 ? 27.408 -18.480 -37.838 1.00 31.88 303 SER A O 1
ATOM 2319 N N . ASN A 1 304 ? 27.561 -16.244 -38.040 1.00 30.23 304 ASN A N 1
ATOM 2320 C CA . ASN A 1 304 ? 26.889 -16.145 -39.326 1.00 30.23 304 ASN A CA 1
ATOM 2321 C C . ASN A 1 304 ? 27.550 -15.003 -40.102 1.00 30.23 304 ASN A C 1
ATOM 2323 O O . ASN A 1 304 ? 27.254 -13.824 -39.903 1.00 30.23 304 ASN A O 1
ATOM 2327 N N . ASP A 1 305 ? 28.512 -15.400 -40.930 1.00 30.39 305 ASP A N 1
ATOM 2328 C CA . ASP A 1 305 ? 29.140 -14.602 -41.972 1.00 30.39 305 ASP A CA 1
ATOM 2329 C C . ASP A 1 305 ? 28.078 -14.093 -42.953 1.00 30.39 305 ASP A C 1
ATOM 2331 O O . ASP A 1 305 ? 27.406 -14.884 -43.611 1.00 30.39 305 ASP A O 1
ATOM 2335 N N . TYR A 1 306 ? 27.988 -12.776 -43.122 1.00 28.44 306 TYR A N 1
ATOM 2336 C CA . TYR A 1 306 ? 27.631 -12.185 -44.409 1.00 28.44 306 TYR A CA 1
ATOM 2337 C C . TYR A 1 306 ? 28.504 -10.958 -44.650 1.00 28.44 306 TYR A C 1
ATOM 2339 O O . TYR A 1 306 ? 28.328 -9.888 -44.068 1.00 28.44 306 TYR A O 1
ATOM 2347 N N . SER A 1 307 ? 29.475 -11.162 -45.530 1.00 32.06 307 SER A N 1
ATOM 2348 C CA . SER A 1 307 ? 30.304 -10.150 -46.155 1.00 32.06 307 SER A CA 1
ATOM 2349 C C . SER A 1 307 ? 29.498 -9.368 -47.194 1.00 32.06 307 SER A C 1
ATOM 2351 O O . SER A 1 307 ? 28.791 -9.947 -48.016 1.00 32.06 307 SER A O 1
ATOM 2353 N N . TRP A 1 308 ? 29.655 -8.045 -47.202 1.00 27.69 308 TRP A N 1
ATOM 2354 C CA . TRP A 1 308 ? 29.466 -7.232 -48.402 1.00 27.69 308 TRP A CA 1
ATOM 2355 C C . TRP A 1 308 ? 30.542 -6.152 -48.440 1.00 27.69 308 TRP A C 1
ATOM 2357 O O . TRP A 1 30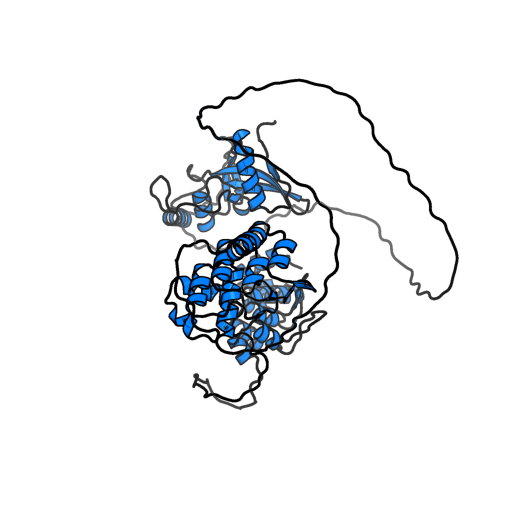8 ? 30.600 -5.266 -47.589 1.00 27.69 308 TRP A O 1
ATOM 2367 N N . ALA A 1 309 ? 31.415 -6.272 -49.435 1.00 32.00 309 ALA A N 1
ATOM 2368 C CA . ALA A 1 309 ? 32.422 -5.297 -49.806 1.00 32.00 309 ALA A CA 1
ATOM 2369 C C . ALA A 1 309 ? 32.157 -4.839 -51.246 1.00 32.00 309 ALA A C 1
ATOM 2371 O O . ALA A 1 309 ? 31.906 -5.664 -52.123 1.00 32.00 309 ALA A O 1
ATOM 2372 N N . GLY A 1 310 ? 32.304 -3.531 -51.469 1.00 28.42 310 GLY A N 1
ATOM 2373 C CA . GLY A 1 310 ? 32.325 -2.865 -52.777 1.00 28.42 310 GLY A CA 1
ATOM 2374 C C . GLY A 1 310 ? 31.017 -2.143 -53.109 1.00 28.42 310 GLY A C 1
ATOM 2375 O O . GLY A 1 310 ? 29.947 -2.632 -52.777 1.00 28.42 310 GLY A O 1
ATOM 2376 N N . ARG A 1 311 ? 31.002 -0.994 -53.783 1.00 33.03 311 ARG A N 1
ATOM 2377 C CA . ARG A 1 311 ? 32.009 -0.047 -54.300 1.00 33.03 311 ARG A CA 1
ATOM 2378 C C . ARG A 1 311 ? 31.180 1.163 -54.812 1.00 33.03 311 ARG A C 1
ATOM 2380 O O . ARG A 1 311 ? 29.997 0.975 -55.076 1.00 33.03 311 ARG A O 1
ATOM 2387 N N . ASP A 1 312 ? 31.808 2.339 -54.909 1.00 31.12 312 ASP A N 1
ATOM 2388 C CA . ASP A 1 312 ? 31.519 3.512 -55.782 1.00 31.12 312 ASP A CA 1
ATOM 2389 C C . ASP A 1 312 ? 31.603 4.814 -54.962 1.00 31.12 312 ASP A C 1
ATOM 2391 O O . ASP A 1 312 ? 30.789 5.072 -54.082 1.00 31.12 312 ASP A O 1
ATOM 2395 N N . GLU A 1 313 ? 32.724 5.548 -54.969 1.00 35.59 313 GLU A N 1
ATOM 2396 C CA . GLU A 1 313 ? 33.267 6.433 -56.026 1.00 35.59 313 GLU A CA 1
ATOM 2397 C C . GLU A 1 313 ? 32.294 7.522 -56.507 1.00 35.59 313 GLU A C 1
ATOM 2399 O O . GLU A 1 313 ? 31.287 7.231 -57.143 1.00 35.59 313 GLU A O 1
ATOM 2404 N N . GLY A 1 314 ? 32.647 8.802 -56.287 1.00 30.47 314 GLY A N 1
ATOM 2405 C CA . GLY A 1 314 ? 31.916 9.903 -56.929 1.00 30.47 314 GLY A CA 1
ATOM 2406 C C . GLY A 1 314 ? 32.121 11.345 -56.444 1.00 30.47 314 GLY A C 1
ATOM 2407 O O . GLY A 1 314 ? 31.140 11.994 -56.130 1.00 30.47 314 GLY A O 1
ATOM 2408 N N . LYS A 1 315 ? 33.370 11.840 -56.431 1.00 34.19 315 LYS A N 1
ATOM 2409 C CA . LYS A 1 315 ? 33.835 13.213 -56.790 1.00 34.19 315 LYS A CA 1
ATOM 2410 C C . LYS A 1 315 ? 33.032 14.483 -56.394 1.00 34.19 315 LYS A C 1
ATOM 2412 O O . LYS A 1 315 ? 31.946 14.710 -56.907 1.00 34.19 315 LYS A O 1
ATOM 2417 N N . ALA A 1 316 ? 33.720 15.419 -55.718 1.00 31.98 316 ALA A N 1
ATOM 2418 C CA . ALA A 1 316 ? 34.075 16.793 -56.179 1.00 31.98 316 ALA A CA 1
ATOM 2419 C C . ALA A 1 316 ? 34.621 17.609 -54.973 1.00 31.98 316 ALA A C 1
ATOM 2421 O O . ALA A 1 316 ? 33.921 17.771 -53.985 1.00 31.98 316 ALA A O 1
ATOM 2422 N N . GLN A 1 317 ? 35.930 17.879 -54.861 1.00 31.94 317 GLN A N 1
ATOM 2423 C CA . GLN A 1 317 ? 36.712 19.012 -55.412 1.00 31.94 317 GLN A CA 1
ATOM 2424 C C . GLN A 1 317 ? 36.485 20.390 -54.752 1.00 31.94 317 GLN A C 1
ATOM 2426 O O . GLN A 1 317 ? 35.378 20.912 -54.768 1.00 31.94 317 GLN A O 1
ATOM 2431 N N . GLY A 1 318 ? 37.599 21.004 -54.309 1.00 29.55 318 GLY A N 1
ATOM 2432 C CA . GLY A 1 318 ? 37.773 22.457 -54.112 1.00 29.55 318 GLY A CA 1
ATOM 2433 C C . GLY A 1 318 ? 38.322 22.849 -52.726 1.00 29.55 318 GLY A C 1
ATOM 2434 O O . GLY A 1 318 ? 37.524 23.065 -51.829 1.00 29.55 318 GLY A O 1
ATOM 2435 N N . THR A 1 319 ? 39.618 22.702 -52.404 1.00 33.84 319 THR A N 1
ATOM 2436 C CA . THR A 1 319 ? 40.793 23.590 -52.661 1.00 33.84 319 THR A CA 1
ATOM 2437 C C . THR A 1 319 ? 40.973 24.800 -51.724 1.00 33.84 319 THR A C 1
ATOM 2439 O O . THR A 1 319 ? 40.013 25.505 -51.435 1.00 33.84 319 THR A O 1
ATOM 2442 N N . HIS A 1 320 ? 42.260 25.055 -51.422 1.00 31.55 320 HIS A N 1
ATOM 2443 C CA . HIS A 1 320 ? 42.948 26.129 -50.670 1.00 31.55 320 HIS A CA 1
ATOM 2444 C C . HIS A 1 320 ? 43.171 25.885 -49.162 1.00 31.55 320 HIS A C 1
ATOM 2446 O O . HIS A 1 320 ? 42.216 25.823 -48.397 1.00 31.55 320 HIS A O 1
ATOM 2452 N N . ASP A 1 321 ? 44.389 25.532 -48.702 1.00 32.28 321 ASP A N 1
ATOM 2453 C CA . ASP A 1 321 ? 45.674 26.295 -48.627 1.00 32.28 321 ASP A CA 1
ATOM 2454 C C . ASP A 1 321 ? 45.534 27.588 -47.806 1.00 32.28 321 ASP A C 1
ATOM 2456 O O . ASP A 1 321 ? 44.592 28.339 -48.008 1.00 32.28 321 ASP A O 1
ATOM 2460 N N . GLU A 1 322 ? 46.420 27.987 -46.892 1.00 33.94 322 GLU A N 1
ATOM 2461 C CA . GLU A 1 322 ? 47.724 27.511 -46.419 1.00 33.94 322 GLU A CA 1
ATOM 2462 C C . GLU A 1 322 ? 48.050 28.318 -45.134 1.00 33.94 322 GLU A C 1
ATOM 2464 O O . GLU A 1 322 ? 47.527 29.416 -44.962 1.00 33.94 322 GLU A O 1
ATOM 2469 N N . ARG A 1 323 ? 49.006 27.822 -44.327 1.00 31.17 323 ARG A N 1
ATOM 2470 C CA . ARG A 1 323 ? 49.947 28.578 -43.453 1.00 31.17 323 ARG A CA 1
ATOM 2471 C C . ARG A 1 323 ? 49.362 29.530 -42.384 1.00 31.17 323 ARG A C 1
ATOM 2473 O O . ARG A 1 323 ? 48.659 30.485 -42.651 1.00 31.17 323 ARG A O 1
ATOM 2480 N N . SER A 1 324 ? 49.784 29.476 -41.125 1.00 32.66 324 SER A N 1
ATOM 2481 C CA . SER A 1 324 ? 51.178 29.578 -40.700 1.00 32.66 324 SER A CA 1
ATOM 2482 C C . SER A 1 324 ? 51.248 29.649 -39.172 1.00 32.66 324 SER A C 1
ATOM 2484 O O . SER A 1 324 ? 50.277 29.931 -38.476 1.00 32.66 324 SER A O 1
ATOM 2486 N N . GLN A 1 325 ? 52.452 29.398 -38.687 1.00 35.84 325 GLN A N 1
ATOM 2487 C CA . GLN A 1 325 ? 52.882 29.235 -37.305 1.00 35.84 325 GLN A CA 1
ATOM 2488 C C . GLN A 1 325 ? 52.933 30.566 -36.529 1.00 35.84 325 GLN A C 1
ATOM 2490 O O . GLN A 1 325 ? 53.260 31.589 -37.120 1.00 35.84 325 GLN A O 1
ATOM 2495 N N . HIS A 1 326 ? 52.750 30.534 -35.199 1.00 31.23 326 HIS A N 1
ATOM 2496 C CA . HIS A 1 326 ? 53.821 30.797 -34.212 1.00 31.23 326 HIS A CA 1
ATOM 2497 C C . HIS A 1 326 ? 53.315 31.004 -32.765 1.00 31.23 326 HIS A C 1
ATOM 2499 O O . HIS A 1 326 ? 52.396 31.772 -32.523 1.00 31.23 326 HIS A O 1
ATOM 2505 N N . ARG A 1 327 ? 54.044 30.358 -31.832 1.00 30.00 327 ARG A N 1
ATOM 2506 C CA . ARG A 1 327 ? 54.473 30.787 -30.471 1.00 30.00 327 ARG A CA 1
ATOM 2507 C C . ARG A 1 327 ? 53.414 31.352 -29.503 1.00 30.00 327 ARG A C 1
ATOM 2509 O O . ARG A 1 327 ? 52.886 32.429 -29.701 1.00 30.00 327 ARG A O 1
ATOM 2516 N N . SER A 1 328 ? 53.040 30.635 -28.438 1.00 33.78 328 SER A N 1
ATOM 2517 C CA . SER A 1 328 ? 53.751 30.428 -27.149 1.00 33.78 328 SER A CA 1
ATOM 2518 C C . SER A 1 328 ? 53.948 31.689 -26.292 1.00 33.78 328 SER A C 1
ATOM 2520 O O . SER A 1 328 ? 54.759 32.520 -26.677 1.00 33.78 328 SER A O 1
ATOM 2522 N N . THR A 1 329 ? 53.283 31.733 -25.122 1.00 32.34 329 THR A N 1
ATOM 2523 C CA . THR A 1 329 ? 53.728 32.174 -23.762 1.00 32.34 329 THR A CA 1
ATOM 2524 C C . THR A 1 329 ? 52.470 32.390 -22.901 1.00 32.34 329 THR A C 1
ATOM 2526 O O . THR A 1 329 ? 51.647 33.233 -23.223 1.00 32.34 329 THR A O 1
ATOM 2529 N N . SER A 1 330 ? 52.125 31.511 -21.956 1.00 33.47 330 SER A N 1
ATOM 2530 C CA . SER A 1 330 ? 52.535 31.514 -20.536 1.00 33.47 330 SER A CA 1
ATOM 2531 C C . SER A 1 330 ? 52.202 32.797 -19.753 1.00 33.47 330 SER A C 1
ATOM 2533 O O . SER A 1 330 ? 52.904 33.789 -19.919 1.00 33.47 330 SER A O 1
ATOM 2535 N N . ARG A 1 331 ? 51.241 32.711 -18.818 1.00 31.67 331 ARG A N 1
ATOM 2536 C CA . ARG A 1 331 ? 51.368 32.943 -17.353 1.00 31.67 331 ARG A CA 1
ATOM 2537 C C . ARG A 1 331 ? 50.108 33.563 -16.727 1.00 31.67 331 ARG A C 1
ATOM 2539 O O . ARG A 1 331 ? 49.571 34.513 -17.270 1.00 31.67 331 ARG A O 1
ATOM 2546 N N . SER A 1 332 ? 49.772 33.014 -15.547 1.00 31.28 332 SER A N 1
ATOM 2547 C CA . SER A 1 332 ? 49.141 33.620 -14.349 1.00 31.28 332 SER A CA 1
ATOM 2548 C C . SER A 1 332 ? 47.907 34.507 -14.560 1.00 31.28 332 SER A C 1
ATOM 2550 O O . SER A 1 332 ? 47.978 35.510 -15.245 1.00 31.28 332 SER A O 1
ATOM 2552 N N . GLY A 1 333 ? 46.751 34.257 -13.954 1.00 30.30 333 GLY A N 1
ATOM 2553 C CA . GLY A 1 333 ? 46.548 33.894 -12.556 1.00 30.30 333 GLY A CA 1
ATOM 2554 C C . GLY A 1 333 ? 45.875 35.067 -11.829 1.00 30.30 333 GLY A C 1
ATOM 2555 O O . GLY A 1 333 ? 46.346 36.191 -11.941 1.00 30.30 333 GLY A O 1
ATOM 2556 N N . VAL A 1 334 ? 44.857 34.731 -11.027 1.00 32.41 334 VAL A N 1
ATOM 2557 C CA . VAL A 1 334 ? 44.324 35.476 -9.867 1.00 32.41 334 VAL A CA 1
ATOM 2558 C C . VAL A 1 334 ? 43.150 36.466 -10.087 1.00 32.41 334 VAL A C 1
ATOM 2560 O O . VAL A 1 334 ? 43.229 37.429 -10.837 1.00 32.41 334 VAL A O 1
ATOM 2563 N N . ASP A 1 335 ? 42.090 36.158 -9.323 1.00 29.61 335 ASP A N 1
ATOM 2564 C CA . ASP A 1 335 ? 41.030 36.953 -8.672 1.00 29.61 335 ASP A CA 1
ATOM 2565 C C . ASP A 1 335 ? 39.956 37.770 -9.418 1.00 29.61 335 ASP A C 1
ATOM 2567 O O . ASP A 1 335 ? 40.145 38.879 -9.901 1.00 29.61 335 ASP A O 1
ATOM 2571 N N . ALA A 1 336 ? 38.737 37.221 -9.333 1.00 32.38 336 ALA A N 1
ATOM 2572 C CA . ALA A 1 336 ? 37.583 37.726 -8.572 1.00 32.38 336 ALA A CA 1
ATOM 2573 C C . ALA A 1 336 ? 37.427 39.242 -8.306 1.00 32.38 336 ALA A C 1
ATOM 2575 O O . ALA A 1 336 ? 38.151 39.820 -7.500 1.00 32.38 336 ALA A O 1
ATOM 2576 N N . ARG A 1 337 ? 36.307 39.808 -8.788 1.00 28.94 337 ARG A N 1
ATOM 2577 C CA . ARG A 1 337 ? 35.184 40.415 -8.015 1.00 28.94 337 ARG A CA 1
ATOM 2578 C C . ARG A 1 337 ? 34.276 41.207 -8.969 1.00 28.94 337 ARG A C 1
ATOM 2580 O O . ARG A 1 337 ? 34.746 41.989 -9.779 1.00 28.94 337 ARG A O 1
ATOM 2587 N N . ILE A 1 338 ? 32.992 40.850 -9.029 1.00 31.97 338 ILE A N 1
ATOM 2588 C CA . ILE A 1 338 ? 31.848 41.632 -8.515 1.00 31.97 338 ILE A CA 1
ATOM 2589 C C . ILE A 1 338 ? 31.891 43.119 -8.899 1.00 31.97 338 ILE A C 1
ATOM 2591 O O . ILE A 1 338 ? 32.550 43.903 -8.228 1.00 31.97 338 ILE A O 1
ATOM 2595 N N . CYS A 1 339 ? 31.045 43.496 -9.862 1.00 28.20 339 CYS A N 1
ATOM 2596 C CA . CYS A 1 339 ? 30.381 44.798 -9.899 1.00 28.20 339 CYS A CA 1
ATOM 2597 C C . CYS A 1 339 ? 28.916 44.596 -10.305 1.00 28.20 339 CYS A C 1
ATOM 2599 O O . CYS A 1 339 ? 28.610 44.107 -11.390 1.00 28.20 339 CYS A O 1
ATOM 2601 N N . LEU A 1 340 ? 28.031 44.959 -9.378 1.00 30.73 340 LEU A N 1
ATOM 2602 C CA . LEU A 1 340 ? 26.616 45.233 -9.593 1.00 30.73 340 LEU A CA 1
ATOM 2603 C C . LEU A 1 340 ? 26.475 46.455 -10.507 1.00 30.73 340 LEU A C 1
ATOM 2605 O O . LEU A 1 340 ? 27.163 47.453 -10.299 1.00 30.73 340 LEU A O 1
ATOM 2609 N N . SER A 1 341 ? 25.511 46.431 -11.422 1.00 30.03 341 SER A N 1
ATOM 2610 C CA . SER A 1 341 ? 24.881 47.659 -11.895 1.00 30.03 341 SER A CA 1
ATOM 2611 C C . SER A 1 341 ? 23.370 47.481 -11.969 1.00 30.03 341 SER A C 1
ATOM 2613 O O . SER A 1 341 ? 22.821 46.541 -12.540 1.00 30.03 341 SER A O 1
ATOM 2615 N N . VAL A 1 342 ? 22.733 48.404 -11.265 1.00 31.92 342 VAL A N 1
ATOM 2616 C CA . VAL A 1 342 ? 21.309 48.673 -11.144 1.00 31.92 342 VAL A CA 1
ATOM 2617 C C . VAL A 1 342 ? 20.925 49.592 -12.300 1.00 31.92 342 VAL A C 1
ATOM 2619 O O . VAL A 1 342 ? 21.675 50.531 -12.560 1.00 31.92 342 VAL A O 1
ATOM 2622 N N . SER A 1 343 ? 19.781 49.376 -12.951 1.00 30.31 343 SER A N 1
ATOM 2623 C CA . SER A 1 343 ? 18.927 50.435 -13.532 1.00 30.31 343 SER A CA 1
ATOM 2624 C C . SER A 1 343 ? 17.602 49.802 -13.996 1.00 30.31 343 SER A C 1
ATOM 2626 O O . SER A 1 343 ? 17.632 48.853 -14.771 1.00 30.31 343 SER A O 1
ATOM 2628 N N . SER A 1 344 ? 16.467 50.060 -13.340 1.00 31.30 344 SER A N 1
ATOM 2629 C CA . SER A 1 344 ? 15.563 51.226 -13.469 1.00 31.30 344 SER A CA 1
ATOM 2630 C C . SER A 1 344 ? 14.538 51.098 -14.611 1.00 31.30 344 SER A C 1
ATOM 2632 O O . SER A 1 344 ? 14.875 51.258 -15.777 1.00 31.30 344 SER A O 1
ATOM 2634 N N . ASP A 1 345 ? 13.292 50.828 -14.206 1.00 29.56 345 ASP A N 1
ATOM 2635 C CA . ASP A 1 345 ? 12.006 51.434 -14.599 1.00 29.56 345 ASP A CA 1
ATOM 2636 C C . ASP A 1 345 ? 11.615 51.714 -16.067 1.00 29.56 345 ASP A C 1
ATOM 2638 O O . ASP A 1 345 ? 12.212 52.522 -16.771 1.00 29.56 345 ASP A O 1
ATOM 2642 N N . SER A 1 346 ? 10.460 51.153 -16.459 1.00 31.88 346 SER A N 1
ATOM 2643 C CA . SER A 1 346 ? 9.290 51.821 -17.098 1.00 31.88 346 SER A CA 1
ATOM 2644 C C . SER A 1 346 ? 8.288 50.724 -17.524 1.00 31.88 346 SER A C 1
ATOM 2646 O O . SER A 1 346 ? 8.639 49.802 -18.247 1.00 31.88 346 SER A O 1
ATOM 2648 N N . VAL A 1 347 ? 7.109 50.546 -16.915 1.00 34.03 347 VAL A N 1
ATOM 2649 C CA . VAL A 1 347 ? 5.840 51.304 -17.008 1.00 34.03 347 VAL A CA 1
ATOM 2650 C C . VAL A 1 347 ? 5.412 51.641 -18.446 1.00 34.03 347 VAL A C 1
ATOM 2652 O O . VAL A 1 347 ? 5.888 52.625 -18.996 1.00 34.03 347 VAL A O 1
ATOM 2655 N N . CYS A 1 348 ? 4.459 50.876 -19.014 1.00 30.94 348 CYS A N 1
ATOM 2656 C CA . CYS A 1 348 ? 3.146 51.379 -19.479 1.00 30.94 348 CYS A CA 1
ATOM 2657 C C . CYS A 1 348 ? 2.268 50.326 -20.206 1.00 30.94 348 CYS A C 1
ATOM 2659 O O . CYS A 1 348 ? 2.748 49.585 -21.053 1.00 30.94 348 CYS A O 1
ATOM 2661 N N . ALA A 1 349 ? 0.957 50.394 -19.908 1.00 30.89 349 ALA A N 1
ATOM 2662 C CA . ALA A 1 349 ? -0.236 50.031 -20.708 1.00 30.89 349 ALA A CA 1
ATOM 2663 C C . ALA A 1 349 ? -0.430 48.556 -21.161 1.00 30.89 349 ALA A C 1
ATOM 2665 O O . ALA A 1 349 ? 0.306 48.035 -21.980 1.00 30.89 349 ALA A O 1
ATOM 2666 N N . SER A 1 350 ? -1.383 47.768 -20.638 1.00 32.56 350 SER A N 1
ATOM 2667 C CA . SER A 1 350 ? -2.863 47.845 -20.734 1.00 32.56 350 SER A CA 1
ATOM 2668 C C . SER A 1 350 ? -3.448 47.874 -22.159 1.00 32.56 350 SER A C 1
ATOM 2670 O O . SER A 1 350 ? -3.585 48.957 -22.716 1.00 32.56 350 SER A O 1
ATOM 2672 N N . ARG A 1 351 ? -3.945 46.732 -22.678 1.00 32.38 351 ARG A N 1
ATOM 2673 C CA . ARG A 1 351 ? -5.384 46.476 -22.975 1.00 32.38 351 ARG A CA 1
ATOM 2674 C C . ARG A 1 351 ? -5.652 45.131 -23.702 1.00 32.38 351 ARG A C 1
ATOM 2676 O O . ARG A 1 351 ? -4.724 44.551 -24.254 1.00 32.38 351 ARG A O 1
ATOM 2683 N N . PRO A 1 352 ? -6.905 44.620 -23.658 1.00 41.38 352 PRO A N 1
ATOM 2684 C CA . PRO A 1 352 ? -7.262 43.218 -23.888 1.00 41.38 352 PRO A CA 1
ATOM 2685 C C . PRO A 1 352 ? -7.814 42.951 -25.296 1.00 41.38 352 PRO A C 1
ATOM 2687 O O . PRO A 1 352 ? -8.426 43.826 -25.906 1.00 41.38 352 PRO A O 1
ATOM 2690 N N . THR A 1 353 ? -7.715 41.709 -25.769 1.00 34.34 353 THR A N 1
ATOM 2691 C CA . THR A 1 353 ? -8.432 41.236 -26.962 1.00 34.34 353 THR A CA 1
ATOM 2692 C C . THR A 1 353 ? -9.630 40.374 -26.569 1.00 34.34 353 THR A C 1
ATOM 2694 O O . THR A 1 353 ? -9.519 39.316 -25.952 1.00 34.34 353 THR A O 1
ATOM 2697 N N . GLN A 1 354 ? -10.808 40.897 -26.907 1.00 32.34 354 GLN A N 1
ATOM 2698 C CA . GLN A 1 354 ? -12.104 40.249 -26.783 1.00 32.34 354 GLN A CA 1
ATOM 2699 C C . GLN A 1 354 ? -12.317 39.164 -27.845 1.00 32.34 354 GLN A C 1
ATOM 2701 O O . GLN A 1 354 ? -11.824 39.238 -28.967 1.00 32.34 354 GLN A O 1
ATOM 2706 N N . ARG A 1 355 ? -13.160 38.206 -27.448 1.00 33.19 355 ARG A N 1
ATOM 2707 C CA . ARG A 1 355 ? -13.934 37.265 -28.265 1.00 33.19 355 ARG A CA 1
ATOM 2708 C C . ARG A 1 355 ? -14.504 37.879 -29.550 1.00 33.19 355 ARG A C 1
ATOM 2710 O O . ARG A 1 355 ? -15.145 38.923 -29.497 1.00 33.19 355 ARG A O 1
ATOM 2717 N N . SER A 1 356 ? -14.513 37.083 -30.616 1.00 32.94 356 SER A N 1
ATOM 2718 C CA . SER A 1 356 ? -15.566 37.113 -31.632 1.00 32.94 356 SER A CA 1
ATOM 2719 C C . SER A 1 356 ? -16.091 35.692 -31.877 1.00 32.94 356 SER A C 1
ATOM 2721 O O . SER A 1 356 ? -15.344 34.720 -31.963 1.00 32.94 356 SER A O 1
ATOM 2723 N N . ARG A 1 357 ? -17.421 35.579 -31.871 1.00 34.78 357 ARG A N 1
ATOM 2724 C CA . ARG A 1 357 ? -18.229 34.397 -32.200 1.00 34.78 357 ARG A CA 1
ATOM 2725 C C . ARG A 1 357 ? -18.803 34.572 -33.610 1.00 34.78 357 ARG A C 1
ATOM 2727 O O . ARG A 1 357 ? -19.067 35.710 -33.999 1.00 34.78 357 ARG A O 1
ATOM 2734 N N . SER A 1 358 ? -19.205 33.431 -34.185 1.00 34.34 358 SER A N 1
ATOM 2735 C CA . SER A 1 358 ? -20.252 33.203 -35.216 1.00 34.34 358 SER A CA 1
ATOM 2736 C C . SER A 1 358 ? -19.726 32.923 -36.635 1.00 34.34 358 SER A C 1
ATOM 2738 O O . SER A 1 358 ? -18.617 33.359 -36.930 1.00 34.34 358 SER A O 1
ATOM 2740 N N . PRO A 1 359 ? -20.514 32.302 -37.549 1.00 52.97 359 PRO A N 1
ATOM 2741 C CA . PRO A 1 359 ? -21.809 31.607 -37.400 1.00 52.97 359 PRO A CA 1
ATOM 2742 C C . PRO A 1 359 ? -21.867 30.202 -38.065 1.00 52.97 359 PRO A C 1
ATOM 2744 O O . PRO A 1 359 ? -20.948 29.767 -38.751 1.00 52.97 359 PRO A O 1
ATOM 2747 N N . ALA A 1 360 ? -22.995 29.512 -37.856 1.00 38.38 360 ALA A N 1
ATOM 2748 C CA . ALA A 1 360 ? -23.454 28.331 -38.602 1.00 38.38 360 ALA A CA 1
ATOM 2749 C C . ALA A 1 360 ? -23.992 28.682 -40.011 1.00 38.38 360 ALA A C 1
ATOM 2751 O O . ALA A 1 360 ? -24.253 29.854 -40.289 1.00 38.38 360 ALA A O 1
ATOM 2752 N N . PRO A 1 361 ? -24.232 27.668 -40.865 1.00 51.00 361 PRO A N 1
ATOM 2753 C CA . PRO A 1 361 ? -25.602 27.398 -41.359 1.00 51.00 361 PRO A CA 1
ATOM 2754 C C . PRO A 1 361 ? -25.935 25.878 -41.298 1.00 51.00 361 PRO A C 1
ATOM 2756 O O . PRO A 1 361 ? -25.037 25.051 -41.409 1.00 51.00 361 PRO A O 1
ATOM 2759 N N . GLN A 1 362 ? -27.127 25.414 -40.872 1.00 34.50 362 GLN A N 1
ATOM 2760 C CA . GLN A 1 362 ? -28.405 25.263 -41.622 1.00 34.50 362 GLN A CA 1
ATOM 2761 C C . GLN A 1 362 ? -28.204 24.699 -43.048 1.00 34.50 362 GLN A C 1
ATOM 2763 O O . GLN A 1 362 ? -27.382 25.231 -43.775 1.00 34.50 362 GLN A O 1
ATOM 2768 N N . THR A 1 363 ? -28.882 23.681 -43.593 1.00 33.53 363 THR A N 1
ATOM 2769 C CA . THR A 1 363 ? -30.059 22.833 -43.283 1.00 33.53 363 THR A CA 1
ATOM 2770 C C . THR A 1 363 ? -30.186 21.833 -44.454 1.00 33.53 363 THR A C 1
ATOM 2772 O O . THR A 1 363 ? -29.916 22.255 -45.575 1.00 33.53 363 THR A O 1
ATOM 2775 N N . ALA A 1 364 ? -30.646 20.591 -44.223 1.00 29.94 364 ALA A N 1
ATOM 2776 C CA . ALA A 1 364 ? -31.526 19.754 -45.089 1.00 29.94 364 ALA A CA 1
ATOM 2777 C C . ALA A 1 364 ? -31.380 18.265 -44.685 1.00 29.94 364 ALA A C 1
ATOM 2779 O O . ALA A 1 364 ? -30.277 17.738 -44.723 1.00 29.94 364 ALA A O 1
ATOM 2780 N N . GLN A 1 365 ? -32.396 17.665 -44.040 1.00 29.88 365 GLN A N 1
ATOM 2781 C CA . GLN A 1 365 ? -33.411 16.751 -44.627 1.00 29.88 365 GLN A CA 1
ATOM 2782 C C . GLN A 1 365 ? -32.836 15.369 -45.013 1.00 29.88 365 GLN A C 1
ATOM 2784 O O . GLN A 1 365 ? -31.809 15.306 -45.662 1.00 29.88 365 GLN A O 1
ATOM 2789 N N . ALA A 1 366 ? -33.435 14.209 -44.735 1.00 29.98 366 ALA A N 1
ATOM 2790 C CA . ALA A 1 366 ? -34.663 13.794 -44.056 1.00 29.98 366 ALA A CA 1
ATOM 2791 C C . ALA A 1 366 ? -34.640 12.244 -43.940 1.00 29.98 366 ALA A C 1
ATOM 2793 O O . ALA A 1 366 ? -33.781 11.598 -44.539 1.00 29.98 366 ALA A O 1
ATOM 2794 N N . SER A 1 367 ? -35.667 11.689 -43.278 1.00 30.66 367 SER A N 1
ATOM 2795 C CA . SER A 1 367 ? -36.096 10.273 -43.190 1.00 30.66 367 SER A CA 1
ATOM 2796 C C . SER A 1 367 ? -35.324 9.387 -42.197 1.00 30.66 367 SER A C 1
ATOM 2798 O O . SER A 1 367 ? -34.104 9.385 -42.187 1.00 30.66 367 SER A O 1
ATOM 2800 N N . SER A 1 368 ? -35.941 8.596 -41.315 1.00 31.33 368 SER A N 1
ATOM 2801 C CA . SER A 1 368 ? -37.353 8.320 -41.003 1.00 31.33 368 SER A CA 1
ATOM 2802 C C . SER A 1 368 ? -37.409 7.321 -39.835 1.00 31.33 368 SER A C 1
ATOM 2804 O O . SER A 1 368 ? -36.547 6.448 -39.788 1.00 31.33 368 SER A O 1
ATOM 2806 N N . SER A 1 369 ? -38.505 7.350 -39.059 1.00 28.22 369 SER A N 1
ATOM 2807 C CA . SER A 1 369 ? -39.076 6.203 -38.314 1.00 28.22 369 SER A CA 1
ATOM 2808 C C . SER A 1 369 ? -38.342 5.806 -37.015 1.00 28.22 369 SER A C 1
ATOM 2810 O O . SER A 1 369 ? -37.134 5.634 -37.015 1.00 28.22 369 SER A O 1
ATOM 2812 N N . SER A 1 370 ? -38.965 5.638 -35.850 1.00 34.28 370 SER A N 1
ATOM 2813 C CA . SER A 1 370 ? -40.380 5.541 -35.477 1.00 34.28 370 SER A CA 1
ATOM 2814 C C . SER A 1 370 ? -40.535 5.782 -33.973 1.00 34.28 370 SER A C 1
ATOM 2816 O O . SER A 1 370 ? -39.664 5.416 -33.182 1.00 34.28 370 SER A O 1
ATOM 2818 N N . ASP A 1 371 ? -41.687 6.348 -33.636 1.00 28.67 371 ASP A N 1
ATOM 2819 C CA . ASP A 1 371 ? -42.276 6.560 -32.320 1.00 28.67 371 ASP A CA 1
ATOM 2820 C C . ASP A 1 371 ? -42.240 5.341 -31.391 1.00 28.67 371 ASP A C 1
ATOM 2822 O O . ASP A 1 371 ? -42.548 4.235 -31.825 1.00 28.67 371 ASP A O 1
ATOM 2826 N N . TRP A 1 372 ? -42.006 5.588 -30.098 1.00 31.34 372 TRP A N 1
ATOM 2827 C CA . TRP A 1 372 ? -42.837 5.039 -29.020 1.00 31.34 372 TRP A CA 1
ATOM 2828 C C . TRP A 1 372 ? -43.010 6.111 -27.943 1.00 31.34 372 TRP A C 1
ATOM 2830 O O . TRP A 1 372 ? -42.081 6.483 -27.227 1.00 31.34 372 TRP A O 1
ATOM 2840 N N . ASP A 1 373 ? -44.235 6.611 -27.903 1.00 29.00 373 ASP A N 1
ATOM 2841 C CA . ASP A 1 373 ? -44.798 7.595 -26.995 1.00 29.00 373 ASP A CA 1
ATOM 2842 C C . ASP A 1 373 ? -45.403 6.838 -25.799 1.00 29.00 373 ASP A C 1
ATOM 2844 O O . ASP A 1 373 ? -46.171 5.899 -26.006 1.00 29.00 373 ASP A O 1
ATOM 2848 N N . TRP A 1 374 ? -45.081 7.222 -24.561 1.00 29.48 374 TRP A N 1
ATOM 2849 C CA . TRP A 1 374 ? -45.931 6.964 -23.390 1.00 29.48 374 TRP A CA 1
ATOM 2850 C C . TRP A 1 374 ? -45.870 8.183 -22.466 1.00 29.48 374 TRP A C 1
ATOM 2852 O O . TRP A 1 374 ? -44.856 8.478 -21.831 1.00 29.48 374 TRP A O 1
ATOM 2862 N N . ARG A 1 375 ? -46.990 8.908 -22.438 1.00 27.61 375 ARG A N 1
ATOM 2863 C CA . ARG A 1 375 ? -47.307 10.004 -21.522 1.00 27.61 375 ARG A CA 1
ATOM 2864 C C . ARG A 1 375 ? -47.994 9.492 -20.253 1.00 27.61 375 ARG A C 1
ATOM 2866 O O . ARG A 1 375 ? -48.670 8.469 -20.284 1.00 27.61 375 ARG A O 1
ATOM 2873 N N . SER A 1 376 ? -47.955 10.381 -19.253 1.00 30.53 376 SER A N 1
ATOM 2874 C CA . SER A 1 376 ? -48.874 10.536 -18.110 1.00 30.53 376 SER A CA 1
ATOM 2875 C C . SER A 1 376 ? -48.654 9.600 -16.927 1.00 30.53 376 SER A C 1
ATOM 2877 O O . SER A 1 376 ? -48.415 8.418 -17.106 1.00 30.53 376 SER A O 1
ATOM 2879 N N . SER A 1 377 ? -48.758 10.017 -15.668 1.00 28.84 377 SER A N 1
ATOM 2880 C CA . SER A 1 377 ? -48.910 11.294 -14.941 1.00 28.84 377 SER A CA 1
ATOM 2881 C C . SER A 1 377 ? -48.464 10.931 -13.499 1.00 28.84 377 SER A C 1
ATOM 2883 O O . SER A 1 377 ? -48.473 9.761 -13.141 1.00 28.84 377 SER A O 1
ATOM 2885 N N . ASP A 1 378 ? -47.913 11.798 -12.659 1.00 27.02 378 ASP A N 1
ATOM 2886 C CA . ASP A 1 378 ? -48.710 12.649 -11.781 1.00 27.02 378 ASP A CA 1
ATOM 2887 C C . ASP A 1 378 ? -47.801 13.599 -11.000 1.00 27.02 378 ASP A C 1
ATOM 2889 O O . ASP A 1 378 ? -46.730 13.242 -10.505 1.00 27.02 378 ASP A O 1
ATOM 2893 N N . ALA A 1 379 ? -48.281 14.831 -10.887 1.00 29.78 379 ALA A N 1
ATOM 2894 C CA . ALA A 1 379 ? -47.757 15.852 -10.010 1.00 29.78 379 ALA A CA 1
ATOM 2895 C C . ALA A 1 379 ? -48.380 15.695 -8.617 1.00 29.78 379 ALA A C 1
ATOM 2897 O O . ALA A 1 379 ? -49.601 15.687 -8.482 1.00 29.78 379 ALA A O 1
ATOM 2898 N N . MET A 1 380 ? -47.550 15.698 -7.574 1.00 26.56 380 MET A N 1
ATOM 2899 C CA . MET A 1 380 ? -47.964 16.190 -6.263 1.00 26.56 380 MET A CA 1
ATOM 2900 C C . MET A 1 380 ? -46.928 17.170 -5.725 1.00 26.56 380 MET A C 1
ATOM 2902 O O . MET A 1 380 ? -45.730 16.901 -5.662 1.00 26.56 380 MET A O 1
ATOM 2906 N N . GLN A 1 381 ? -47.439 18.353 -5.399 1.00 28.53 381 GLN A N 1
ATOM 2907 C CA . GLN A 1 381 ? -46.745 19.440 -4.738 1.00 28.53 381 GLN A CA 1
ATOM 2908 C C . GLN A 1 381 ? -46.630 19.184 -3.229 1.00 28.53 381 GLN A C 1
ATOM 2910 O O . GLN A 1 381 ? -47.509 18.583 -2.620 1.00 28.53 381 GLN A O 1
ATOM 2915 N N . ALA A 1 382 ? -45.620 19.849 -2.667 1.00 25.27 382 ALA A N 1
ATOM 2916 C CA . ALA A 1 382 ? -45.598 20.483 -1.352 1.00 25.27 382 ALA A CA 1
ATOM 2917 C C . ALA A 1 382 ? -45.124 19.672 -0.127 1.00 25.27 382 ALA A C 1
ATOM 2919 O O . ALA A 1 382 ? -45.763 18.732 0.331 1.00 25.27 382 ALA A O 1
ATOM 2920 N N . SER A 1 383 ? -44.114 20.279 0.513 1.00 26.39 383 SER A N 1
ATOM 2921 C CA . SER A 1 383 ? -43.950 20.479 1.966 1.00 26.39 383 SER A CA 1
ATOM 2922 C C . SER A 1 383 ? -42.844 19.684 2.670 1.00 26.39 383 SER A C 1
ATOM 2924 O O . SER A 1 383 ? -42.648 18.498 2.452 1.00 26.39 383 SER A O 1
ATOM 2926 N N . SER A 1 384 ? -42.178 20.400 3.584 1.00 28.28 384 SER A N 1
ATOM 2927 C CA . SER A 1 384 ? -41.231 19.974 4.626 1.00 28.28 384 SER A CA 1
ATOM 2928 C C . SER A 1 384 ? -39.824 19.526 4.205 1.00 28.28 384 SER A C 1
ATOM 2930 O O . SER A 1 384 ? -39.498 18.345 4.209 1.00 28.28 384 SER A O 1
ATOM 2932 N N . ALA A 1 385 ? -38.931 20.497 3.988 1.00 26.94 385 ALA A N 1
ATOM 2933 C CA . ALA A 1 385 ? -37.529 20.336 4.371 1.00 26.94 385 ALA A CA 1
ATOM 2934 C C . ALA A 1 385 ? -37.419 20.724 5.855 1.00 26.94 385 ALA A C 1
ATOM 2936 O O . ALA A 1 385 ? -37.342 21.903 6.190 1.00 26.94 385 ALA A O 1
ATOM 2937 N N . GLY A 1 386 ? -37.546 19.729 6.734 1.00 27.28 386 GLY A N 1
ATOM 2938 C CA . GLY A 1 386 ? -37.314 19.872 8.167 1.00 27.28 386 GLY A CA 1
ATOM 2939 C C . GLY A 1 386 ? -35.842 19.646 8.507 1.00 27.28 386 GLY A C 1
ATOM 2940 O O . GLY A 1 386 ? -35.215 18.722 7.991 1.00 27.28 386 GLY A O 1
ATOM 2941 N N . ASP A 1 387 ? -35.323 20.484 9.396 1.00 31.52 387 ASP A N 1
ATOM 2942 C CA . ASP A 1 387 ? -34.029 20.369 10.067 1.00 31.52 387 ASP A CA 1
ATOM 2943 C C . ASP A 1 387 ? -33.863 19.020 10.778 1.00 31.52 387 ASP A C 1
ATOM 2945 O O . ASP A 1 387 ? -34.580 18.736 11.735 1.00 31.52 387 ASP A O 1
ATOM 2949 N N . TRP A 1 388 ? -32.905 18.187 10.356 1.00 27.05 388 TRP A N 1
ATOM 2950 C CA . TRP A 1 388 ? -32.582 16.925 11.037 1.00 27.05 388 TRP A CA 1
ATOM 2951 C C . TRP A 1 388 ? -31.070 16.774 11.262 1.00 27.05 388 TRP A C 1
ATOM 2953 O O . TRP A 1 388 ? -30.396 15.936 10.670 1.00 27.05 388 TRP A O 1
ATOM 2963 N N . TRP A 1 389 ? -30.543 17.571 12.194 1.00 25.86 389 TRP A N 1
ATOM 2964 C CA . TRP A 1 389 ? -29.542 17.087 13.154 1.00 25.86 389 TRP A CA 1
ATOM 2965 C C . TRP A 1 389 ? -29.885 17.622 14.551 1.00 25.86 389 TRP A C 1
ATOM 2967 O O . TRP A 1 389 ? -29.234 18.486 15.126 1.00 25.86 389 TRP A O 1
ATOM 2977 N N . SER A 1 390 ? -30.989 17.102 15.084 1.00 38.72 390 SER A N 1
ATOM 2978 C CA . SER A 1 390 ? -31.243 16.996 16.519 1.00 38.72 390 SER A CA 1
ATOM 2979 C C . SER A 1 390 ? -31.734 15.580 16.783 1.00 38.72 390 SER A C 1
ATOM 2981 O O . SER A 1 390 ? -32.844 15.217 16.417 1.00 38.72 390 SER A O 1
ATOM 2983 N N . SER A 1 391 ? -30.880 14.753 17.373 1.00 31.66 391 SER A N 1
ATOM 2984 C CA . SER A 1 391 ? -31.234 13.493 18.035 1.00 31.66 391 SER A CA 1
ATOM 2985 C C . SER A 1 391 ? -30.086 13.229 19.005 1.00 31.66 391 SER A C 1
ATOM 2987 O O . SER A 1 391 ? -28.956 13.004 18.589 1.00 31.66 391 SER A O 1
ATOM 2989 N N . GLN A 1 392 ? -30.243 13.593 20.278 1.00 26.19 392 GLN A N 1
A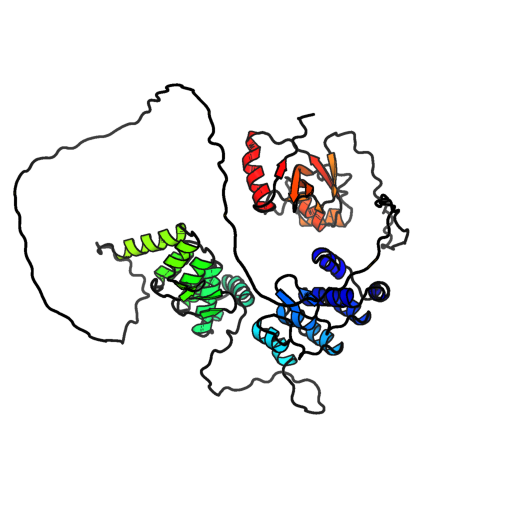TOM 2990 C CA . GLN A 1 392 ? -30.757 12.687 21.308 1.00 26.19 392 GLN A CA 1
ATOM 2991 C C . GLN A 1 392 ? -30.119 11.299 21.202 1.00 26.19 392 GLN A C 1
ATOM 2993 O O . GLN A 1 392 ? -30.511 10.471 20.385 1.00 26.19 392 GLN A O 1
ATOM 2998 N N . SER A 1 393 ? -29.117 11.080 22.051 1.00 29.16 393 SER A N 1
ATOM 2999 C CA . SER A 1 393 ? -28.504 9.781 22.299 1.00 29.16 393 SER A CA 1
ATOM 3000 C C . SER A 1 393 ? -29.541 8.791 22.847 1.00 29.16 393 SER A C 1
ATOM 3002 O O . SER A 1 393 ? -30.247 9.142 23.799 1.00 29.16 393 SER A O 1
ATOM 3004 N N . PRO A 1 394 ? -29.603 7.543 22.354 1.00 32.31 394 PRO A N 1
ATOM 3005 C CA . PRO A 1 394 ? -30.278 6.475 23.071 1.00 32.31 394 PRO A CA 1
ATOM 3006 C C . PRO A 1 394 ? -29.428 6.070 24.279 1.00 32.31 394 PRO A C 1
ATOM 3008 O O . PRO A 1 394 ? -28.221 5.855 24.175 1.00 32.31 394 PRO A O 1
ATOM 3011 N N . ARG A 1 395 ? -30.076 5.965 25.441 1.00 39.25 395 ARG A N 1
ATOM 3012 C CA . ARG A 1 395 ? -29.553 5.237 26.597 1.00 39.25 395 ARG A CA 1
ATOM 3013 C C . ARG A 1 395 ? -29.625 3.741 26.299 1.00 39.25 395 ARG A C 1
ATOM 3015 O O . ARG A 1 395 ? -30.728 3.209 26.254 1.00 39.25 395 ARG A O 1
ATOM 3022 N N . THR A 1 396 ? -28.480 3.078 26.233 1.00 29.36 396 THR A N 1
ATOM 3023 C CA . THR A 1 396 ? -28.332 1.650 26.549 1.00 29.36 396 THR A CA 1
ATOM 3024 C C . THR A 1 396 ? -26.967 1.439 27.198 1.00 29.36 396 THR A C 1
ATOM 3026 O O . THR A 1 396 ? -25.979 2.062 26.818 1.00 29.36 396 THR A O 1
ATOM 3029 N N . GLN A 1 397 ? -26.982 0.670 28.283 1.00 36.34 397 GLN A N 1
ATOM 3030 C CA . GLN A 1 397 ? -25.876 0.390 29.191 1.00 36.34 397 GLN A CA 1
ATOM 3031 C C . GLN A 1 397 ? -24.899 -0.596 28.554 1.00 36.34 397 GLN A C 1
ATOM 3033 O O . GLN A 1 397 ? -25.334 -1.679 28.187 1.00 36.34 397 GLN A O 1
ATOM 3038 N N . ASP A 1 398 ? -23.605 -0.272 28.554 1.00 28.84 398 ASP A N 1
ATOM 3039 C CA . ASP A 1 398 ? -22.545 -1.246 28.289 1.00 28.84 398 ASP A CA 1
ATOM 3040 C C . ASP A 1 398 ? -21.568 -1.305 29.465 1.00 28.84 398 ASP A C 1
ATOM 3042 O O . ASP A 1 398 ? -20.908 -0.329 29.839 1.00 28.84 398 ASP A O 1
ATOM 3046 N N . ASN A 1 399 ? -21.537 -2.494 30.065 1.00 30.56 399 ASN A N 1
ATOM 3047 C CA . ASN A 1 399 ? -20.668 -2.906 31.154 1.00 30.56 399 ASN A CA 1
ATOM 3048 C C . ASN A 1 399 ? -19.217 -3.008 30.670 1.00 30.56 399 ASN A C 1
ATOM 3050 O O . ASN A 1 399 ? -18.826 -3.980 30.027 1.00 30.56 399 ASN A O 1
ATOM 3054 N N . TRP A 1 400 ? -18.401 -2.043 31.077 1.00 31.72 400 TRP A N 1
ATOM 3055 C CA . TRP A 1 400 ? -16.966 -2.244 31.257 1.00 31.72 400 TRP A CA 1
ATOM 3056 C C . TRP A 1 400 ? -16.728 -2.905 32.621 1.00 31.72 400 TRP A C 1
ATOM 3058 O O . TRP A 1 400 ? -17.512 -2.668 33.544 1.00 31.72 400 TRP A O 1
ATOM 3068 N N . PRO A 1 401 ? -15.659 -3.701 32.806 1.00 27.41 401 PRO A N 1
ATOM 3069 C CA . PRO A 1 401 ? -15.278 -4.153 34.135 1.00 27.41 401 PRO A CA 1
ATOM 3070 C C . PRO A 1 401 ? -15.022 -2.915 35.000 1.00 27.41 401 PRO A C 1
ATOM 3072 O O . PRO A 1 401 ? -14.107 -2.132 34.744 1.00 27.41 401 PRO A O 1
ATOM 3075 N N . THR A 1 402 ? -15.887 -2.710 35.993 1.00 29.22 402 THR A N 1
ATOM 3076 C CA . THR A 1 402 ? -15.836 -1.603 36.946 1.00 29.22 402 THR A CA 1
ATOM 3077 C C . THR A 1 402 ? -14.552 -1.692 37.762 1.00 29.22 402 THR A C 1
ATOM 3079 O O . THR A 1 402 ? -14.506 -2.323 38.816 1.00 29.22 402 THR A O 1
ATOM 3082 N N . SER A 1 403 ? -13.499 -1.048 37.266 1.00 35.88 403 SER A N 1
ATOM 3083 C CA . SER A 1 403 ? -12.413 -0.561 38.108 1.00 35.88 403 SER A CA 1
ATOM 3084 C C . SER A 1 403 ? -12.945 0.643 38.905 1.00 35.88 403 SER A C 1
ATOM 3086 O O . SER A 1 403 ? -13.708 1.430 38.336 1.00 35.88 403 SER A O 1
ATOM 3088 N N . PRO A 1 404 ? -12.604 0.838 40.194 1.00 32.25 404 PRO A N 1
ATOM 3089 C CA . PRO A 1 404 ? -13.358 1.717 41.100 1.00 32.25 404 PRO A CA 1
ATOM 3090 C C . PRO A 1 404 ? -13.236 3.233 40.842 1.00 32.25 404 PRO A C 1
ATOM 3092 O O . PRO A 1 404 ? -13.535 4.015 41.737 1.00 32.25 404 PRO A O 1
ATOM 3095 N N . ASN A 1 405 ? -12.774 3.676 39.667 1.00 40.34 405 ASN A N 1
ATOM 3096 C CA . ASN A 1 405 ? -12.368 5.068 39.449 1.00 40.34 405 ASN A CA 1
ATOM 3097 C C . ASN A 1 405 ? -12.721 5.666 38.071 1.00 40.34 405 ASN A C 1
ATOM 3099 O O . ASN A 1 405 ? -12.097 6.636 37.645 1.00 40.34 405 ASN A O 1
ATOM 3103 N N . SER A 1 406 ? -13.723 5.142 37.356 1.00 39.03 406 SER A N 1
ATOM 3104 C CA . SER A 1 406 ? -14.211 5.766 36.115 1.00 39.03 406 SER A CA 1
ATOM 3105 C C . SER A 1 406 ? -15.194 6.907 36.410 1.00 39.03 406 SER A C 1
ATOM 3107 O O . SER A 1 406 ? -16.399 6.802 36.171 1.00 39.03 406 SER A O 1
ATOM 3109 N N . GLY A 1 407 ? -14.676 8.016 36.937 1.00 35.97 407 GLY A N 1
ATOM 3110 C CA . GLY A 1 407 ? -15.361 9.299 36.830 1.00 35.97 407 GLY A CA 1
ATOM 3111 C C . GLY A 1 407 ? -15.470 9.659 35.350 1.00 35.97 407 GLY A C 1
ATOM 3112 O O . GLY A 1 407 ? -14.456 9.735 34.660 1.00 35.97 407 GLY A O 1
ATOM 3113 N N . GLY A 1 408 ? -16.692 9.829 34.840 1.00 36.41 408 GLY A N 1
ATOM 3114 C CA . GLY A 1 408 ? -16.908 10.309 33.478 1.00 36.41 408 GLY A CA 1
ATOM 3115 C C . GLY A 1 408 ? -16.094 11.580 33.246 1.00 36.41 408 GLY A C 1
ATOM 3116 O O . GLY A 1 408 ? -16.110 12.481 34.085 1.00 36.41 408 GLY A O 1
ATOM 3117 N N . TRP A 1 409 ? -15.365 11.626 32.130 1.00 46.84 409 TRP A N 1
ATOM 3118 C CA . TRP A 1 409 ? -14.538 12.751 31.700 1.00 46.84 409 TRP A CA 1
ATOM 3119 C C . TRP A 1 409 ? -15.425 13.969 31.411 1.00 46.84 409 TRP A C 1
ATOM 3121 O O . TRP A 1 409 ? -15.733 14.286 30.265 1.00 46.84 409 TRP A O 1
ATOM 3131 N N . GLN A 1 410 ? -15.929 14.613 32.461 1.00 40.59 410 GLN A N 1
ATOM 3132 C CA . GLN A 1 410 ? -16.733 15.816 32.345 1.00 40.59 410 GLN A CA 1
ATOM 3133 C C . GLN A 1 410 ? -15.837 16.931 31.818 1.00 40.59 410 GLN A C 1
ATOM 3135 O O . GLN A 1 410 ? -14.753 17.187 32.346 1.00 40.59 410 GLN A O 1
ATOM 3140 N N . SER A 1 411 ? -16.312 17.571 30.753 1.00 39.91 411 SER A N 1
ATOM 3141 C CA . SER A 1 411 ? -15.728 18.762 30.151 1.00 39.91 411 SER A CA 1
ATOM 3142 C C . SER A 1 411 ? -15.584 19.853 31.214 1.00 39.91 411 SER A C 1
ATOM 3144 O O . SER A 1 411 ? -16.517 20.610 31.461 1.00 39.91 411 SER A O 1
ATOM 3146 N N . ARG A 1 412 ? -14.430 19.921 31.886 1.00 50.81 412 ARG A N 1
ATOM 3147 C CA . ARG A 1 412 ? -14.037 21.119 32.634 1.00 50.81 412 ARG A CA 1
ATOM 3148 C C . ARG A 1 412 ? -13.863 22.254 31.625 1.00 50.81 412 ARG A C 1
ATOM 3150 O O . ARG A 1 412 ? -13.289 22.038 30.561 1.00 50.81 412 ARG A O 1
ATOM 3157 N N . ASP A 1 413 ? -14.353 23.446 31.946 1.00 49.53 413 ASP A N 1
ATOM 3158 C CA . ASP A 1 413 ? -14.092 24.641 31.144 1.00 49.53 413 ASP A CA 1
ATOM 3159 C C . ASP A 1 413 ? -12.601 25.005 31.249 1.00 49.53 413 ASP A C 1
ATOM 3161 O O . ASP A 1 413 ? -12.143 25.558 32.246 1.00 49.53 413 ASP A O 1
ATOM 3165 N N . TRP A 1 414 ? -11.821 24.661 30.220 1.00 56.38 414 TRP A N 1
ATOM 3166 C CA . TRP A 1 414 ? -10.378 24.946 30.116 1.00 56.38 414 TRP A CA 1
ATOM 3167 C C . TRP A 1 414 ? -10.082 26.311 29.465 1.00 56.38 414 TRP A C 1
ATOM 3169 O O . TRP A 1 414 ? -8.999 26.537 28.930 1.00 56.38 414 TRP A O 1
ATOM 3179 N N . SER A 1 415 ? -11.047 27.229 29.489 1.00 49.50 415 SER A N 1
ATOM 3180 C CA . SER A 1 415 ? -11.070 28.481 28.718 1.00 49.50 415 SER A CA 1
ATOM 3181 C C . SER A 1 415 ? -10.090 29.570 29.191 1.00 49.50 415 SER A C 1
ATOM 3183 O O . SER A 1 415 ? -10.027 30.631 28.575 1.00 49.50 415 SER A O 1
ATOM 3185 N N . GLY A 1 416 ? -9.298 29.319 30.242 1.00 55.47 416 GLY A N 1
ATOM 3186 C CA . GLY A 1 416 ? -8.326 30.278 30.787 1.00 55.47 416 GLY A CA 1
ATOM 3187 C C . GLY A 1 416 ? -7.064 30.485 29.936 1.00 55.47 416 GLY A C 1
ATOM 3188 O O . GLY A 1 416 ? -6.551 31.599 29.872 1.00 55.47 416 GLY A O 1
ATOM 3189 N N . ASP A 1 417 ? -6.597 29.453 29.226 1.00 63.91 417 ASP A N 1
ATOM 3190 C CA . ASP A 1 417 ? -5.422 29.527 28.348 1.00 63.91 417 ASP A CA 1
ATOM 3191 C C . ASP A 1 417 ? -5.887 29.578 26.890 1.00 63.91 417 ASP A C 1
ATOM 3193 O O . ASP A 1 417 ? -6.021 28.547 26.230 1.00 63.91 417 ASP A O 1
ATOM 3197 N N . GLY A 1 418 ? -6.161 30.787 26.390 1.00 68.12 418 GLY A N 1
ATOM 3198 C CA . GLY A 1 418 ? -6.919 31.078 25.159 1.00 68.12 418 GLY A CA 1
ATOM 3199 C C . GLY A 1 418 ? -6.435 30.498 23.814 1.00 68.12 418 GLY A C 1
ATOM 3200 O O . GLY A 1 418 ? -6.907 30.948 22.779 1.00 68.12 418 GLY A O 1
ATOM 3201 N N . ASN A 1 419 ? -5.526 29.518 23.791 1.00 88.00 419 ASN A N 1
ATOM 3202 C CA . ASN A 1 419 ? -5.080 28.799 22.591 1.00 88.00 419 ASN A CA 1
ATOM 3203 C C . ASN A 1 419 ? -5.121 27.263 22.729 1.00 88.00 419 ASN A C 1
ATOM 3205 O O . ASN A 1 419 ? -4.547 26.578 21.877 1.00 88.00 419 ASN A O 1
ATOM 3209 N N . ILE A 1 420 ? -5.722 26.711 23.792 1.00 94.44 420 ILE A N 1
ATOM 3210 C CA . ILE A 1 420 ? -5.856 25.257 23.955 1.00 94.44 420 ILE A CA 1
ATOM 3211 C C . ILE A 1 420 ? -7.225 24.796 23.441 1.00 94.44 420 ILE A C 1
ATOM 3213 O O . ILE A 1 420 ? -8.258 25.130 24.010 1.00 94.44 420 ILE A O 1
ATOM 3217 N N . GLU A 1 421 ? -7.229 23.989 22.381 1.00 95.31 421 GLU A N 1
ATOM 3218 C CA . GLU A 1 421 ? -8.424 23.334 21.838 1.00 95.31 421 GLU A CA 1
ATOM 3219 C C . GLU A 1 421 ? -8.419 21.838 22.201 1.00 95.31 421 GLU A C 1
ATOM 3221 O O . GLU A 1 421 ? -7.384 21.173 22.120 1.00 95.31 421 GLU A O 1
ATOM 3226 N N . VAL A 1 422 ? -9.576 21.282 22.574 1.00 96.50 422 VAL A N 1
ATOM 3227 C CA . VAL A 1 422 ? -9.762 19.825 22.694 1.00 96.50 422 VAL A CA 1
ATOM 3228 C C . VAL A 1 422 ? -10.301 19.304 21.370 1.00 96.50 422 VAL A C 1
ATOM 3230 O O . VAL A 1 422 ? -11.378 19.704 20.933 1.00 96.50 422 VAL A O 1
ATOM 3233 N N . VAL A 1 423 ? -9.555 18.413 20.720 1.00 96.88 423 VAL A N 1
ATOM 3234 C CA . VAL A 1 423 ? -9.873 17.936 19.369 1.00 96.88 423 VAL A CA 1
ATOM 3235 C C . VAL A 1 423 ? -9.832 16.413 19.325 1.00 96.88 423 VAL A C 1
ATOM 3237 O O . VAL A 1 423 ? -8.988 15.784 19.966 1.00 96.88 423 VAL A O 1
ATOM 3240 N N . ALA A 1 424 ? -10.731 15.807 18.547 1.00 97.38 424 ALA A N 1
ATOM 3241 C CA . ALA A 1 424 ? -10.686 14.380 18.248 1.00 97.38 424 ALA A CA 1
ATOM 3242 C C . ALA A 1 424 ? -9.344 14.002 17.596 1.00 97.38 424 ALA A C 1
ATOM 3244 O O . ALA A 1 424 ? -8.911 14.630 16.626 1.00 97.38 424 ALA A O 1
ATOM 3245 N N . ILE A 1 425 ? -8.698 12.945 18.093 1.00 97.62 425 ILE A N 1
ATOM 3246 C CA . ILE A 1 425 ? -7.352 12.536 17.658 1.00 97.62 425 ILE A CA 1
ATOM 3247 C C . ILE A 1 425 ? -7.291 12.179 16.162 1.00 97.62 425 ILE A C 1
ATOM 3249 O O . ILE A 1 425 ? -6.241 12.304 15.530 1.00 97.62 425 ILE A O 1
ATOM 3253 N N . SER A 1 426 ? -8.424 11.768 15.585 1.00 95.62 426 SER A N 1
ATOM 3254 C CA . SER A 1 426 ? -8.589 11.453 14.162 1.00 95.62 426 SER A CA 1
ATOM 3255 C C . SER A 1 426 ? -8.408 12.670 13.252 1.00 95.62 426 SER A C 1
ATOM 3257 O O . SER A 1 426 ? -8.011 12.510 12.102 1.00 95.62 426 SER A O 1
ATOM 3259 N N . ARG A 1 427 ? -8.623 13.888 13.768 1.00 96.56 427 ARG A N 1
ATOM 3260 C CA . ARG A 1 427 ? -8.400 15.152 13.043 1.00 96.56 427 ARG A CA 1
ATOM 3261 C C . ARG A 1 427 ? -6.962 15.664 13.159 1.00 96.56 427 ARG A C 1
ATOM 3263 O O . ARG A 1 427 ? -6.651 16.721 12.612 1.00 96.56 427 ARG A O 1
ATOM 3270 N N . VAL A 1 428 ? -6.090 14.951 13.880 1.00 97.19 428 VAL A N 1
ATOM 3271 C CA . VAL A 1 428 ? -4.709 15.371 14.149 1.00 97.19 428 VAL A CA 1
ATOM 3272 C C . VAL A 1 428 ? -3.725 14.509 13.366 1.00 97.19 428 VAL A C 1
ATOM 3274 O O . VAL A 1 428 ? -3.522 13.343 13.690 1.00 97.19 428 VAL A O 1
ATOM 3277 N N . ALA A 1 429 ? -3.084 15.076 12.353 1.00 96.19 429 ALA A N 1
ATOM 3278 C CA . ALA A 1 429 ? -2.070 14.454 11.514 1.00 96.19 429 ALA A CA 1
ATOM 3279 C C . ALA A 1 429 ? -0.634 14.681 12.030 1.00 96.19 429 ALA A C 1
ATOM 3281 O O . ALA A 1 429 ? -0.350 15.564 12.849 1.00 96.19 429 ALA A O 1
ATOM 3282 N N . TYR A 1 430 ? 0.299 13.872 11.519 1.00 96.06 430 TYR A N 1
ATOM 3283 C CA . TYR A 1 430 ? 1.728 13.985 11.807 1.00 96.06 430 TYR A CA 1
ATOM 3284 C C . TYR A 1 430 ? 2.419 14.928 10.816 1.00 96.06 430 TYR A C 1
ATOM 3286 O O . TYR A 1 430 ? 2.229 14.827 9.608 1.00 96.06 430 TYR A O 1
ATOM 3294 N N . LEU A 1 431 ? 3.274 15.817 11.322 1.00 92.50 431 LEU A N 1
ATOM 3295 C CA . LEU A 1 431 ? 4.122 16.688 10.497 1.00 92.50 431 LEU A CA 1
ATOM 3296 C C . LEU A 1 431 ? 5.439 16.015 10.041 1.00 92.50 431 LEU A C 1
ATOM 3298 O O . LEU A 1 431 ? 6.072 16.477 9.091 1.00 92.50 431 LEU A O 1
ATOM 3302 N N . GLN A 1 432 ? 5.887 14.948 10.710 1.00 91.00 432 GLN A N 1
ATOM 3303 C CA . GLN A 1 432 ? 7.052 14.138 10.319 1.00 91.00 432 GLN A CA 1
ATOM 3304 C C . GLN A 1 432 ? 6.654 12.664 10.208 1.00 91.00 432 GLN A C 1
ATOM 3306 O O . GLN A 1 432 ? 5.695 12.221 10.835 1.00 91.00 432 GLN A O 1
ATOM 3311 N N . LYS A 1 433 ? 7.411 11.911 9.402 1.00 88.19 433 LYS A N 1
ATOM 3312 C CA . LYS A 1 433 ? 7.182 10.477 9.166 1.00 88.19 433 LYS A CA 1
ATOM 3313 C C . LYS A 1 433 ? 7.807 9.578 10.237 1.00 88.19 433 LYS A C 1
ATOM 3315 O O . LYS A 1 433 ? 7.348 8.461 10.431 1.00 88.19 433 LYS A O 1
ATOM 3320 N N . THR A 1 434 ? 8.853 10.049 10.913 1.00 92.94 434 THR A N 1
ATOM 3321 C CA . THR A 1 434 ? 9.638 9.268 11.877 1.00 92.94 434 THR A CA 1
ATOM 3322 C C . THR A 1 434 ? 9.769 10.017 13.199 1.00 92.94 434 THR A C 1
ATOM 3324 O O . THR A 1 434 ? 9.729 11.247 13.236 1.00 92.94 434 THR A O 1
ATOM 3327 N N . CYS A 1 435 ? 9.917 9.279 14.300 1.00 94.62 435 CYS A N 1
ATOM 3328 C CA . CYS A 1 435 ? 10.186 9.840 15.622 1.00 94.62 435 CYS A CA 1
ATOM 3329 C C . CYS A 1 435 ? 11.131 8.924 16.416 1.00 94.62 435 CYS A C 1
ATOM 3331 O O . CYS A 1 435 ? 11.196 7.725 16.154 1.00 94.62 435 CYS A O 1
ATOM 3333 N N . THR A 1 436 ? 11.890 9.488 17.359 1.00 94.88 436 THR A N 1
ATOM 3334 C CA . THR A 1 436 ? 12.811 8.718 18.212 1.00 94.88 436 THR A CA 1
ATOM 3335 C C . THR A 1 436 ? 12.050 7.925 19.277 1.00 94.88 436 THR A C 1
ATOM 3337 O O . THR A 1 436 ? 10.991 8.356 19.735 1.00 94.88 436 THR A O 1
ATOM 3340 N N . SER A 1 437 ? 12.611 6.794 19.714 1.00 94.88 437 SER A N 1
ATOM 3341 C CA . SER A 1 437 ? 11.990 5.878 20.685 1.00 94.88 437 SER A CA 1
ATOM 3342 C C . SER A 1 437 ? 12.005 6.368 22.137 1.00 94.88 437 SER A C 1
ATOM 3344 O O . SER A 1 437 ? 11.287 5.816 22.968 1.00 94.88 437 SER A O 1
ATOM 3346 N N . THR A 1 438 ? 12.788 7.400 22.451 1.00 96.00 438 THR A N 1
ATOM 3347 C CA . THR A 1 438 ? 12.934 7.962 23.800 1.00 96.00 438 THR A CA 1
ATOM 3348 C C . THR A 1 438 ? 12.543 9.435 23.842 1.00 96.00 438 THR A C 1
ATOM 3350 O O . THR A 1 438 ? 12.704 10.164 22.855 1.00 96.00 438 THR A O 1
ATOM 3353 N N . PHE A 1 439 ? 11.998 9.878 24.975 1.00 95.94 439 PHE A N 1
ATOM 3354 C CA . PHE A 1 439 ? 11.709 11.269 25.318 1.00 95.94 439 PHE A CA 1
ATOM 3355 C C . PHE A 1 439 ? 12.937 11.958 25.936 1.00 95.94 439 PHE A C 1
ATOM 3357 O O . PHE A 1 439 ? 13.930 11.319 26.272 1.00 95.94 439 PHE A O 1
ATOM 3364 N N . LYS A 1 440 ? 12.886 13.291 26.075 1.00 94.00 440 LYS A N 1
ATOM 3365 C CA . LYS A 1 440 ? 13.985 14.073 26.679 1.00 94.00 440 LYS A CA 1
ATOM 3366 C C . LYS A 1 440 ? 14.194 13.775 28.169 1.00 94.00 440 LYS A C 1
ATOM 3368 O O . LYS A 1 440 ? 15.271 14.037 28.681 1.00 94.00 440 LYS A O 1
ATOM 3373 N N . ASP A 1 441 ? 13.172 13.257 28.839 1.00 94.00 441 ASP A N 1
ATOM 3374 C CA . ASP A 1 441 ? 13.198 12.852 30.246 1.00 94.00 441 ASP A CA 1
ATOM 3375 C C . ASP A 1 441 ? 13.693 11.404 30.443 1.00 94.00 441 ASP A C 1
ATOM 3377 O O . ASP A 1 441 ? 13.675 10.898 31.558 1.00 94.00 441 ASP A O 1
ATOM 3381 N N . GLY A 1 442 ? 14.128 10.731 29.370 1.00 96.38 442 GLY A N 1
ATOM 3382 C CA . GLY A 1 442 ? 14.644 9.361 29.408 1.00 96.38 442 GLY A CA 1
ATOM 3383 C C . GLY A 1 442 ? 13.580 8.269 29.284 1.00 96.38 442 GLY A C 1
ATOM 3384 O O . GLY A 1 442 ? 13.936 7.117 29.042 1.00 96.38 442 GLY A O 1
ATOM 3385 N N . ARG A 1 443 ? 12.284 8.599 29.367 1.00 96.69 443 ARG A N 1
ATOM 3386 C CA . ARG A 1 443 ? 11.217 7.601 29.197 1.00 96.69 443 ARG A CA 1
ATOM 3387 C C . ARG A 1 443 ? 11.158 7.095 27.762 1.00 96.69 443 ARG A C 1
ATOM 3389 O O . ARG A 1 443 ? 11.377 7.845 26.806 1.00 96.69 443 ARG A O 1
ATOM 3396 N N . THR A 1 444 ? 10.829 5.820 27.592 1.00 97.88 444 THR A N 1
ATOM 3397 C CA . THR A 1 444 ? 10.599 5.237 26.264 1.00 97.88 444 THR A CA 1
ATOM 3398 C C . THR A 1 444 ? 9.159 5.482 25.806 1.00 97.88 444 THR A C 1
ATOM 3400 O O . THR A 1 444 ? 8.246 5.610 26.623 1.00 97.88 444 THR A O 1
ATOM 3403 N N . LEU A 1 445 ? 8.921 5.502 24.489 1.00 97.69 445 LEU A N 1
ATOM 3404 C CA . LEU A 1 445 ? 7.567 5.577 23.922 1.00 97.69 445 LEU A CA 1
ATOM 3405 C C . LEU A 1 445 ? 6.662 4.462 24.459 1.00 97.69 445 LEU A C 1
ATOM 3407 O O . LEU A 1 445 ? 5.477 4.695 24.690 1.00 97.69 445 LEU A O 1
ATOM 3411 N N . GLN A 1 446 ? 7.210 3.256 24.633 1.00 97.75 446 GLN A N 1
ATOM 3412 C CA . GLN A 1 446 ? 6.470 2.097 25.128 1.00 97.75 446 GLN A CA 1
ATOM 3413 C C . GLN A 1 446 ? 6.053 2.294 26.585 1.00 97.75 446 GLN A C 1
ATOM 3415 O O . GLN A 1 446 ? 4.878 2.129 26.889 1.00 97.75 446 GLN A O 1
ATOM 3420 N N . GLN A 1 447 ? 6.976 2.739 27.441 1.00 98.12 447 GLN A N 1
ATOM 3421 C CA . GLN A 1 447 ? 6.683 3.028 28.843 1.00 98.12 447 GLN A CA 1
ATOM 3422 C C . GLN A 1 447 ? 5.582 4.086 28.977 1.00 98.12 447 GLN A C 1
ATOM 3424 O O . GLN A 1 447 ? 4.581 3.845 29.640 1.00 98.12 447 GLN A O 1
ATOM 3429 N N . THR A 1 448 ? 5.701 5.222 28.284 1.00 98.00 448 THR A N 1
ATOM 3430 C CA . THR A 1 448 ? 4.676 6.278 28.338 1.00 98.00 448 THR A CA 1
ATOM 3431 C C . THR A 1 448 ? 3.331 5.822 27.766 1.00 98.00 448 THR A C 1
ATOM 3433 O O . THR A 1 448 ? 2.283 6.246 28.241 1.00 98.00 448 THR A O 1
ATOM 3436 N N . THR A 1 449 ? 3.332 4.951 26.751 1.00 98.12 449 THR A N 1
ATOM 3437 C CA . THR A 1 449 ? 2.089 4.363 26.221 1.00 98.12 449 THR A CA 1
ATOM 3438 C C . THR A 1 449 ? 1.416 3.477 27.268 1.00 98.12 449 THR A C 1
ATOM 3440 O O . THR A 1 449 ? 0.201 3.545 27.422 1.00 98.12 449 THR A O 1
ATOM 3443 N N . GLU A 1 450 ? 2.188 2.672 27.996 1.00 98.12 450 GLU A N 1
ATOM 3444 C CA . GLU A 1 450 ? 1.661 1.793 29.042 1.00 98.12 450 GLU A CA 1
ATOM 3445 C C . GLU A 1 450 ? 1.157 2.588 30.254 1.00 98.12 450 GLU A C 1
ATOM 3447 O O . GLU A 1 450 ? 0.075 2.320 30.771 1.00 98.12 450 GLU A O 1
ATOM 3452 N N . GLU A 1 451 ? 1.874 3.641 30.651 1.00 97.81 451 GLU A N 1
ATOM 3453 C CA . GLU A 1 451 ? 1.442 4.584 31.692 1.00 97.81 451 GLU A CA 1
ATOM 3454 C C . GLU A 1 451 ? 0.106 5.269 31.326 1.00 97.81 451 GLU A C 1
ATOM 3456 O O . GLU A 1 451 ? -0.749 5.460 32.190 1.00 97.81 451 GLU A O 1
ATOM 3461 N N . LEU A 1 452 ? -0.117 5.595 30.044 1.00 97.69 452 LEU A N 1
ATOM 3462 C CA . LEU A 1 452 ? -1.404 6.113 29.556 1.00 97.69 452 LEU A CA 1
ATOM 3463 C C . LEU A 1 452 ? -2.505 5.040 29.566 1.00 97.69 452 LEU A C 1
ATOM 3465 O O . LEU A 1 452 ? -3.621 5.320 29.994 1.00 97.69 452 LEU A O 1
ATOM 3469 N N . LYS A 1 453 ? -2.210 3.811 29.117 1.00 97.44 453 LYS A N 1
ATOM 3470 C CA . LYS A 1 453 ? -3.181 2.697 29.091 1.00 97.44 453 LYS A CA 1
ATOM 3471 C C . LYS A 1 453 ? -3.644 2.288 30.485 1.00 97.44 453 LYS A C 1
ATOM 3473 O O . LYS A 1 453 ? -4.819 2.005 30.688 1.00 97.44 453 LYS A O 1
ATOM 3478 N N . THR A 1 454 ? -2.714 2.255 31.434 1.00 97.56 454 THR A N 1
ATOM 3479 C CA . THR A 1 454 ? -2.975 1.902 32.836 1.00 97.56 454 THR A CA 1
ATOM 3480 C C . THR A 1 454 ? -3.637 3.036 33.620 1.00 97.56 454 THR A C 1
ATOM 3482 O O . THR A 1 454 ? -4.057 2.823 34.755 1.00 97.56 454 THR A O 1
ATOM 3485 N N . GLY A 1 455 ? -3.736 4.238 33.041 1.00 96.12 455 GLY A N 1
ATOM 3486 C CA . GLY A 1 455 ? -4.289 5.418 33.702 1.00 96.12 455 GLY A CA 1
ATOM 3487 C C . GLY A 1 455 ? -3.364 6.043 34.751 1.00 96.12 455 GLY A C 1
ATOM 3488 O O . GLY A 1 455 ? -3.800 6.923 35.487 1.00 96.12 455 GLY A O 1
ATOM 3489 N N . GLN A 1 456 ? -2.092 5.628 34.826 1.00 97.31 456 GLN A N 1
ATOM 3490 C CA . GLN A 1 456 ? -1.089 6.297 35.667 1.00 97.31 456 GLN A CA 1
ATOM 3491 C C . GLN A 1 456 ? -0.810 7.725 35.185 1.00 97.31 456 GLN A C 1
ATOM 3493 O O . GLN A 1 456 ? -0.527 8.614 35.988 1.00 97.31 456 GLN A O 1
ATOM 3498 N N . LEU A 1 457 ? -0.902 7.949 33.872 1.00 97.12 457 LEU A N 1
ATOM 3499 C CA . LEU A 1 457 ? -0.846 9.269 33.260 1.00 97.12 457 LEU A CA 1
ATOM 3500 C C . LEU A 1 457 ? -2.201 9.639 32.670 1.00 97.12 457 LEU A C 1
ATOM 3502 O O . LEU A 1 457 ? -2.688 8.980 31.755 1.00 97.12 457 LEU A O 1
ATOM 3506 N N . ASP A 1 458 ? -2.757 10.757 33.131 1.00 96.69 458 ASP A N 1
ATOM 3507 C CA . ASP A 1 458 ? -3.922 11.371 32.504 1.00 96.69 458 ASP A CA 1
ATOM 3508 C C . ASP A 1 458 ? -3.487 12.422 31.455 1.00 96.69 458 ASP A C 1
ATOM 3510 O O . ASP A 1 458 ? -2.916 13.461 31.826 1.00 96.69 458 ASP A O 1
ATOM 3514 N N . PRO A 1 459 ? -3.773 12.216 30.152 1.00 96.44 459 PRO A N 1
ATOM 3515 C CA . PRO A 1 459 ? -3.437 13.182 29.105 1.00 96.44 459 PRO A CA 1
ATOM 3516 C C . PRO A 1 459 ? -4.186 14.525 29.244 1.00 96.44 459 PRO A C 1
ATOM 3518 O O . PRO A 1 459 ? -3.697 15.563 28.777 1.00 96.44 459 PRO A O 1
ATOM 3521 N N . PHE A 1 460 ? -5.348 14.547 29.908 1.00 94.94 460 PHE A N 1
ATOM 3522 C CA . PHE A 1 460 ? -6.160 15.753 30.116 1.00 94.94 460 PHE A CA 1
ATOM 3523 C C . PHE A 1 460 ? -5.757 16.574 31.331 1.00 94.94 460 PHE A C 1
ATOM 3525 O O . PHE A 1 460 ? -6.015 17.775 31.352 1.00 94.94 460 PHE A O 1
ATOM 3532 N N . SER A 1 461 ? -5.076 15.975 32.300 1.00 94.56 461 SER A N 1
ATOM 3533 C CA . SER A 1 461 ? -4.546 16.712 33.448 1.00 94.56 461 SER A CA 1
ATOM 3534 C C . SER A 1 461 ? -3.089 17.114 33.235 1.00 94.56 461 SER A C 1
ATOM 3536 O O . SER A 1 461 ? -2.682 18.211 33.606 1.00 94.56 461 SER A O 1
ATOM 3538 N N . HIS A 1 462 ? -2.290 16.287 32.562 1.00 94.75 462 HIS A N 1
ATOM 3539 C CA . HIS A 1 462 ? -0.846 16.490 32.522 1.00 94.75 462 HIS A CA 1
ATOM 3540 C C . HIS A 1 462 ? -0.394 17.446 31.400 1.00 94.75 462 HIS A C 1
ATOM 3542 O O . HIS A 1 462 ? -0.605 17.189 30.215 1.00 94.75 462 HIS A O 1
ATOM 3548 N N . GLU A 1 463 ? 0.305 18.532 31.757 1.00 94.00 463 GLU A N 1
ATOM 3549 C CA . GLU A 1 463 ? 0.769 19.573 30.812 1.00 94.00 463 GLU A CA 1
ATOM 3550 C C . GLU A 1 463 ? 1.653 19.051 29.671 1.00 94.00 463 GLU A C 1
ATOM 3552 O O . GLU A 1 463 ? 1.601 19.554 28.550 1.00 94.00 463 GLU A O 1
ATOM 3557 N N . ASN A 1 464 ? 2.428 17.993 29.923 1.00 93.88 464 ASN A N 1
ATOM 3558 C CA . ASN A 1 464 ? 3.276 17.360 28.920 1.00 93.88 464 ASN A CA 1
ATOM 3559 C C . ASN A 1 464 ? 2.486 16.736 27.763 1.00 93.88 464 ASN A C 1
ATOM 3561 O O . ASN A 1 464 ? 3.106 16.399 26.763 1.00 93.88 464 ASN A O 1
ATOM 3565 N N . PHE A 1 465 ? 1.164 16.583 27.864 1.00 95.81 465 PHE A N 1
ATOM 3566 C CA . PHE A 1 465 ? 0.314 16.064 26.787 1.00 95.81 465 PHE A CA 1
ATOM 3567 C C . PHE A 1 465 ? -0.493 17.144 26.063 1.00 95.81 465 PHE A C 1
ATOM 3569 O O . PHE A 1 465 ? -1.302 16.825 25.194 1.00 95.81 465 PHE A O 1
ATOM 3576 N N . ILE A 1 466 ? -0.231 18.422 26.350 1.00 96.81 466 ILE A N 1
ATOM 3577 C CA . ILE A 1 466 ? -0.690 19.520 25.501 1.00 96.81 466 ILE A CA 1
ATOM 3578 C C . ILE A 1 466 ? 0.237 19.565 24.281 1.00 96.81 466 ILE A C 1
ATOM 3580 O O . ILE A 1 466 ? 1.420 19.890 24.398 1.00 96.81 466 ILE A O 1
ATOM 3584 N N . LEU A 1 467 ? -0.285 19.193 23.112 1.00 97.25 467 LEU A N 1
ATOM 3585 C CA . LEU A 1 467 ? 0.500 19.137 21.880 1.00 97.25 467 LEU A CA 1
ATOM 3586 C C . LEU A 1 467 ? 0.527 20.495 21.195 1.00 97.25 467 LEU A C 1
ATOM 3588 O O . LEU A 1 467 ? -0.523 21.072 20.932 1.00 97.25 467 LEU A O 1
ATOM 3592 N N . SER A 1 468 ? 1.701 20.954 20.788 1.00 96.00 468 SER A N 1
ATOM 3593 C CA . SER A 1 468 ? 1.812 22.066 19.849 1.00 96.00 468 SER A CA 1
ATOM 3594 C C . SER A 1 468 ? 1.388 21.603 18.455 1.00 96.00 468 SER A C 1
ATOM 3596 O O . SER A 1 468 ? 1.936 20.638 17.909 1.00 96.00 468 SER A O 1
ATOM 3598 N N . ALA A 1 469 ? 0.406 22.278 17.860 1.00 96.31 469 ALA A N 1
ATOM 3599 C CA . ALA A 1 469 ? -0.144 21.921 16.558 1.00 96.31 469 ALA A CA 1
ATOM 3600 C C . ALA A 1 469 ? -0.432 23.144 15.683 1.00 96.31 469 ALA A C 1
ATOM 3602 O O . ALA A 1 469 ? -0.572 24.265 16.162 1.00 96.31 469 ALA A O 1
ATOM 3603 N N . LEU A 1 470 ? -0.517 22.911 14.375 1.00 95.12 470 LEU A N 1
ATOM 3604 C CA . LEU A 1 470 ? -0.938 23.894 13.381 1.00 95.12 470 LEU A CA 1
ATOM 3605 C C . LEU A 1 470 ? -2.356 23.576 12.935 1.00 95.12 470 LEU A C 1
ATOM 3607 O O . LEU A 1 470 ? -2.616 22.435 12.560 1.00 95.12 470 LEU A O 1
ATOM 3611 N N . LYS A 1 471 ? -3.245 24.567 12.951 1.00 95.81 471 LYS A N 1
ATOM 3612 C CA . LYS A 1 471 ? -4.611 24.432 12.441 1.00 95.81 471 LYS A CA 1
ATOM 3613 C C . LYS A 1 471 ? -4.642 24.834 10.969 1.00 95.81 471 LYS A C 1
ATOM 3615 O O . LYS A 1 471 ? -4.205 25.930 10.611 1.00 95.81 471 LYS A O 1
ATOM 3620 N N . CYS A 1 472 ? -5.132 23.954 10.108 1.00 94.94 472 CYS A N 1
ATOM 3621 C CA . CYS A 1 472 ? -5.307 24.246 8.690 1.00 94.94 472 CYS A CA 1
ATOM 3622 C C . CYS A 1 472 ? -6.703 23.817 8.253 1.00 94.94 472 CYS A C 1
ATOM 3624 O O . CYS A 1 472 ? -7.183 22.758 8.643 1.00 94.94 472 CYS A O 1
ATOM 3626 N N . ASN A 1 473 ? -7.334 24.632 7.426 1.00 95.44 473 ASN A N 1
ATOM 3627 C CA . ASN A 1 473 ? -8.556 24.287 6.737 1.00 95.44 473 ASN A CA 1
ATOM 3628 C C . ASN A 1 473 ? -8.184 23.602 5.418 1.00 95.44 473 ASN A C 1
ATOM 3630 O O . ASN A 1 473 ? -7.428 24.150 4.614 1.00 95.44 473 ASN A O 1
ATOM 3634 N N . VAL A 1 474 ? -8.655 22.378 5.215 1.00 94.31 474 VAL A N 1
ATOM 3635 C CA . VAL A 1 474 ? -8.339 21.577 4.030 1.00 94.31 474 VAL A CA 1
ATOM 3636 C C . VAL A 1 474 ? -9.601 21.319 3.237 1.00 94.31 474 VAL A C 1
ATOM 3638 O O . VAL A 1 474 ? -10.623 20.909 3.789 1.00 94.31 474 VAL A O 1
ATOM 3641 N N . ARG A 1 475 ? -9.518 21.533 1.924 1.00 94.25 475 ARG A N 1
ATOM 3642 C CA . ARG A 1 475 ? -10.594 21.221 0.993 1.00 94.25 475 ARG A CA 1
ATOM 3643 C C . ARG A 1 475 ? -10.398 19.825 0.417 1.00 94.25 475 ARG A C 1
ATOM 3645 O O . ARG A 1 475 ? -9.476 19.589 -0.363 1.00 94.25 475 ARG A O 1
ATOM 3652 N N . HIS A 1 476 ? -11.300 18.917 0.765 1.00 87.00 476 HIS A N 1
ATOM 3653 C CA . HIS A 1 476 ? -11.371 17.569 0.209 1.00 87.00 476 HIS A CA 1
ATOM 3654 C C . HIS A 1 476 ? -12.757 17.364 -0.408 1.00 87.00 476 HIS A C 1
ATOM 3656 O O . HIS A 1 476 ? -13.766 17.618 0.249 1.00 87.00 476 HIS A O 1
ATOM 3662 N N . GLU A 1 477 ? -12.819 16.966 -1.683 1.00 89.19 477 GLU A N 1
ATOM 3663 C CA . GLU A 1 477 ? -14.085 16.738 -2.412 1.00 89.19 477 GLU A CA 1
ATOM 3664 C C . GLU A 1 477 ? -15.068 17.926 -2.336 1.00 89.19 477 GLU A C 1
ATOM 3666 O O . GLU A 1 477 ? -16.280 17.778 -2.197 1.00 89.19 477 GLU A O 1
ATOM 3671 N N . GLY A 1 478 ? -14.535 19.149 -2.386 1.00 91.94 478 GLY A N 1
ATOM 3672 C CA . GLY A 1 478 ? -15.336 20.371 -2.340 1.00 91.94 478 GLY A CA 1
ATOM 3673 C C . GLY A 1 478 ? -15.819 20.790 -0.947 1.00 91.94 478 GLY A C 1
ATOM 3674 O O . GLY A 1 478 ? -16.398 21.869 -0.839 1.00 91.94 478 GLY A O 1
ATOM 3675 N N . ARG A 1 479 ? -15.546 20.015 0.113 1.00 92.69 479 ARG A N 1
ATOM 3676 C CA . ARG A 1 479 ? -15.871 20.367 1.505 1.00 92.69 479 ARG A CA 1
ATOM 3677 C C . ARG A 1 479 ? -14.628 20.822 2.264 1.00 92.69 479 ARG A C 1
ATOM 3679 O O . ARG A 1 479 ? -13.576 20.197 2.164 1.00 92.69 479 ARG A O 1
ATOM 3686 N N . TRP A 1 480 ? -14.777 21.897 3.029 1.00 93.75 480 TRP A N 1
ATOM 3687 C CA . TRP A 1 480 ? -13.754 22.425 3.930 1.00 93.75 480 TRP A CA 1
ATOM 3688 C C . TRP A 1 480 ? -13.831 21.726 5.289 1.00 93.75 480 TRP A C 1
ATOM 3690 O O . TRP A 1 480 ? -14.923 21.550 5.831 1.00 93.75 480 TRP A O 1
ATOM 3700 N N . GLN A 1 481 ? -12.686 21.302 5.819 1.00 95.25 481 GLN A N 1
ATOM 3701 C CA . GLN A 1 481 ? -12.572 20.662 7.128 1.00 95.25 481 GLN A CA 1
ATOM 3702 C C . GLN A 1 481 ? -11.325 21.164 7.854 1.00 95.25 481 GLN A C 1
ATOM 3704 O O . GLN A 1 481 ? -10.238 21.170 7.272 1.00 95.25 481 GLN A O 1
ATOM 3709 N N . ASP A 1 482 ? -11.441 21.499 9.145 1.00 96.19 482 ASP A N 1
ATOM 3710 C CA . ASP A 1 482 ? -10.237 21.790 9.928 1.00 96.19 482 ASP A CA 1
ATOM 3711 C C . ASP A 1 482 ? -9.505 20.492 10.266 1.00 96.19 482 ASP A C 1
ATOM 3713 O O . ASP A 1 482 ? -10.068 19.562 10.861 1.00 96.19 482 ASP A O 1
ATOM 3717 N N . LEU A 1 483 ? -8.227 20.475 9.932 1.00 96.19 483 LEU A N 1
ATOM 3718 C CA . LEU A 1 483 ? -7.268 19.451 10.288 1.00 96.19 483 LEU A CA 1
ATOM 3719 C C . LEU A 1 483 ? -6.119 20.096 11.063 1.00 96.19 483 LEU A C 1
ATOM 3721 O O . LEU A 1 483 ? -5.806 21.279 10.911 1.00 96.19 483 LEU A O 1
ATOM 3725 N N . TYR A 1 484 ? -5.491 19.302 11.921 1.00 96.88 484 TYR A N 1
ATOM 3726 C CA . TYR A 1 484 ? -4.452 19.772 12.824 1.00 96.88 484 TYR A CA 1
ATOM 3727 C C . TYR A 1 484 ? -3.171 18.991 12.575 1.00 96.88 484 TYR A C 1
ATOM 3729 O O . TYR A 1 484 ? -3.202 17.769 12.541 1.00 96.88 484 TYR A O 1
ATOM 3737 N N . TRP A 1 485 ? -2.024 19.652 12.453 1.00 96.50 485 TRP A N 1
ATOM 3738 C CA . TRP A 1 485 ? -0.733 18.971 12.323 1.00 96.50 485 TRP A CA 1
ATOM 3739 C C . TRP A 1 485 ? 0.091 19.162 13.576 1.00 96.50 485 TRP A C 1
ATOM 3741 O O . TRP A 1 485 ? 0.558 20.265 13.862 1.00 96.50 485 TRP A O 1
ATOM 3751 N N . SER A 1 486 ? 0.291 18.075 14.316 1.00 96.94 486 SER A N 1
ATOM 3752 C CA . SER A 1 486 ? 1.085 18.107 15.537 1.00 96.94 486 SER A CA 1
ATOM 3753 C C . SER A 1 486 ? 2.575 18.237 15.221 1.00 96.94 486 SER A C 1
ATOM 3755 O O . SER A 1 486 ? 3.095 17.586 14.309 1.00 96.94 486 SER A O 1
ATOM 3757 N N . LYS A 1 487 ? 3.282 19.051 16.007 1.00 95.00 487 LYS A N 1
ATOM 3758 C CA . LYS A 1 487 ? 4.752 19.114 16.058 1.00 95.00 487 LYS A CA 1
ATOM 3759 C C . LYS A 1 487 ? 5.341 18.077 17.025 1.00 95.00 487 LYS A C 1
ATOM 3761 O O . LYS A 1 487 ? 6.535 17.800 16.966 1.00 95.00 487 LYS A O 1
ATOM 3766 N N . ASP A 1 488 ? 4.505 17.471 17.865 1.00 96.12 488 ASP A N 1
ATOM 3767 C CA . ASP A 1 488 ? 4.879 16.575 18.958 1.00 96.12 488 ASP A CA 1
ATOM 3768 C C . ASP A 1 488 ? 4.555 15.104 18.638 1.00 96.12 488 ASP A C 1
ATOM 3770 O O . ASP A 1 488 ? 3.761 14.454 19.324 1.00 96.12 488 ASP A O 1
ATOM 3774 N N . HIS A 1 489 ? 5.174 14.538 17.594 1.00 95.25 489 HIS A N 1
ATOM 3775 C CA . HIS A 1 489 ? 4.789 13.204 17.091 1.00 95.25 489 HIS A CA 1
ATOM 3776 C C . HIS A 1 489 ? 4.906 12.101 18.126 1.00 95.25 489 HIS A C 1
ATOM 3778 O O . HIS A 1 489 ? 4.011 11.274 18.212 1.00 95.25 489 HIS A O 1
ATOM 3784 N N . ARG A 1 490 ? 5.959 12.114 18.948 1.00 96.94 490 ARG A N 1
ATOM 3785 C CA . ARG A 1 490 ? 6.167 11.105 19.999 1.00 96.94 490 ARG A CA 1
ATOM 3786 C C . ARG A 1 490 ? 4.961 11.002 20.936 1.00 96.94 490 ARG A C 1
ATOM 3788 O O . ARG A 1 490 ? 4.453 9.913 21.173 1.00 96.94 490 ARG A O 1
ATOM 3795 N N . ARG A 1 491 ? 4.465 12.147 21.412 1.00 97.56 491 ARG A N 1
ATOM 3796 C CA . ARG A 1 491 ? 3.322 12.218 22.333 1.00 97.56 491 ARG A CA 1
ATOM 3797 C C . ARG A 1 491 ? 2.027 11.805 21.638 1.00 97.56 491 ARG A C 1
ATOM 3799 O O . ARG A 1 491 ? 1.254 11.040 22.206 1.00 97.56 491 ARG A O 1
ATOM 3806 N N . LEU A 1 492 ? 1.822 12.250 20.396 1.00 97.62 492 LEU A N 1
ATOM 3807 C CA . LEU A 1 492 ? 0.664 11.856 19.591 1.00 97.62 492 LEU A CA 1
ATOM 3808 C C . LEU A 1 492 ? 0.639 10.343 19.309 1.00 97.62 492 LEU A C 1
ATOM 3810 O O . LEU A 1 492 ? -0.418 9.726 19.414 1.00 97.62 492 LEU A O 1
ATOM 3814 N N . VAL A 1 493 ? 1.794 9.734 19.010 1.00 97.25 493 VAL A N 1
ATOM 3815 C CA . VAL A 1 493 ? 1.931 8.280 18.815 1.00 97.25 493 VAL A CA 1
ATOM 3816 C C . VAL A 1 493 ? 1.566 7.528 20.092 1.00 97.25 493 VAL A C 1
ATOM 3818 O O . VAL A 1 493 ? 0.779 6.586 20.019 1.00 97.25 493 VAL A O 1
ATOM 3821 N N . CYS A 1 494 ? 2.089 7.944 21.253 1.00 97.81 494 CYS A N 1
ATOM 3822 C CA . CYS A 1 494 ? 1.733 7.335 22.538 1.00 97.81 494 CYS A CA 1
ATOM 3823 C C . CYS A 1 494 ? 0.223 7.411 22.797 1.00 97.81 494 CYS A C 1
ATOM 3825 O O . CYS A 1 494 ? -0.383 6.392 23.108 1.00 97.81 494 CYS A O 1
ATOM 3827 N N . MET A 1 495 ? -0.401 8.577 22.587 1.00 98.00 495 MET A N 1
ATOM 3828 C CA . MET A 1 495 ? -1.846 8.747 22.790 1.00 98.00 495 MET A CA 1
ATOM 3829 C C . MET A 1 495 ? -2.686 7.893 21.834 1.00 98.00 495 MET A C 1
ATOM 3831 O O . MET A 1 495 ? -3.648 7.266 22.269 1.00 98.00 495 MET A O 1
ATOM 3835 N N . ARG A 1 496 ? -2.304 7.781 20.552 1.00 97.81 496 ARG A N 1
ATOM 3836 C CA . ARG A 1 496 ? -2.997 6.876 19.617 1.00 97.81 496 ARG A CA 1
ATOM 3837 C C . ARG A 1 496 ? -2.854 5.410 20.024 1.00 97.81 496 ARG A C 1
ATOM 3839 O O . ARG A 1 496 ? -3.842 4.687 20.030 1.00 97.81 496 ARG A O 1
ATOM 3846 N N . ARG A 1 497 ? -1.644 4.969 20.385 1.00 97.69 497 ARG A N 1
ATOM 3847 C CA . ARG A 1 497 ? -1.386 3.581 20.814 1.00 97.69 497 ARG A CA 1
ATOM 3848 C C . ARG A 1 497 ? -2.056 3.233 22.142 1.00 97.69 497 ARG A C 1
ATOM 3850 O O . ARG A 1 497 ? -2.342 2.062 22.380 1.00 97.69 497 ARG A O 1
ATOM 3857 N N . ALA A 1 498 ? -2.287 4.228 22.993 1.00 97.62 498 ALA A N 1
ATOM 3858 C CA . ALA A 1 498 ? -3.022 4.077 24.241 1.00 97.62 498 ALA A CA 1
ATOM 3859 C C . ALA A 1 498 ? -4.551 4.097 24.058 1.00 97.62 498 ALA A C 1
ATOM 3861 O O . ALA A 1 498 ? -5.267 3.861 25.022 1.00 97.62 498 ALA A O 1
ATOM 3862 N N . GLY A 1 499 ? -5.059 4.354 22.845 1.00 97.31 499 GLY A N 1
ATOM 3863 C CA . GLY A 1 499 ? -6.498 4.399 22.572 1.00 97.31 499 GLY A CA 1
ATOM 3864 C C . GLY A 1 499 ? -7.182 5.706 22.993 1.00 97.31 499 GLY A C 1
ATOM 3865 O O . GLY A 1 499 ? -8.401 5.736 23.139 1.00 97.31 499 GLY A O 1
ATOM 3866 N N . CYS A 1 500 ? -6.437 6.801 23.186 1.00 97.44 500 CYS A N 1
ATOM 3867 C CA . CYS A 1 500 ? -7.032 8.102 23.495 1.00 97.44 500 CYS A CA 1
ATOM 3868 C C . CYS A 1 500 ? -7.866 8.607 22.306 1.00 97.44 500 CYS A C 1
ATOM 3870 O O . CYS A 1 500 ? -7.373 8.663 21.182 1.00 97.44 500 CYS A O 1
ATOM 3872 N N . THR A 1 501 ? -9.105 9.039 22.549 1.00 97.19 501 THR A N 1
ATOM 3873 C CA . THR A 1 501 ? -10.017 9.519 21.490 1.00 97.19 501 THR A CA 1
ATOM 3874 C C . THR A 1 501 ? -9.880 11.014 21.203 1.00 97.19 501 THR A C 1
ATOM 3876 O O . THR A 1 501 ? -10.152 11.465 20.090 1.00 97.19 501 THR A O 1
ATOM 3879 N N . HIS A 1 502 ? -9.421 11.786 22.188 1.00 97.62 502 HIS A N 1
ATOM 3880 C CA . HIS A 1 502 ? -9.301 13.241 22.140 1.00 97.62 502 HIS A CA 1
ATOM 3881 C C . HIS A 1 502 ? -7.938 13.682 22.677 1.00 97.62 502 HIS A C 1
ATOM 3883 O O . HIS A 1 502 ? -7.325 12.988 23.488 1.00 97.62 502 HIS A O 1
ATOM 3889 N N . VAL A 1 503 ? -7.465 14.841 22.222 1.00 97.81 503 VAL A N 1
ATOM 3890 C CA . VAL A 1 503 ? -6.180 15.425 22.622 1.00 97.81 503 VAL A CA 1
ATOM 3891 C C . VAL A 1 503 ? -6.316 16.927 22.849 1.00 97.81 503 VAL A C 1
ATOM 3893 O O . VAL A 1 503 ? -7.135 17.587 22.209 1.00 97.81 503 VAL A O 1
ATOM 3896 N N . ARG A 1 504 ? -5.491 17.473 23.748 1.00 97.44 504 ARG A N 1
ATOM 3897 C CA . ARG A 1 504 ? -5.373 18.919 23.970 1.00 97.44 504 ARG A CA 1
ATOM 3898 C C . ARG A 1 504 ? -4.308 19.487 23.047 1.00 97.44 504 ARG A C 1
ATOM 3900 O O . ARG A 1 504 ? -3.161 19.042 23.075 1.00 97.44 504 ARG A O 1
ATOM 3907 N N . LEU A 1 505 ? -4.685 20.463 22.236 1.00 97.12 505 LEU A N 1
ATOM 3908 C CA . LEU A 1 505 ? -3.818 21.087 21.250 1.00 97.12 505 LEU A CA 1
ATOM 3909 C C . LEU A 1 505 ? -3.608 22.552 21.595 1.00 97.12 505 LEU A C 1
ATOM 3911 O O . LEU A 1 505 ? -4.565 23.312 21.655 1.00 97.12 505 LEU A O 1
ATOM 3915 N N . ARG A 1 506 ? -2.353 22.961 21.750 1.00 96.12 506 ARG A N 1
ATOM 3916 C CA . ARG A 1 506 ? -1.952 24.363 21.717 1.00 96.12 506 ARG A CA 1
ATOM 3917 C C . ARG A 1 506 ? -1.744 24.768 20.262 1.00 96.12 506 ARG A C 1
ATOM 3919 O O . ARG A 1 506 ? -0.873 24.218 19.586 1.00 96.12 506 ARG A O 1
ATOM 3926 N N . ILE A 1 507 ? -2.549 25.708 19.777 1.00 95.19 507 ILE A N 1
ATOM 3927 C CA . ILE A 1 507 ? -2.461 26.165 18.387 1.00 95.19 507 ILE A CA 1
ATOM 3928 C C . ILE A 1 507 ? -1.315 27.168 18.250 1.00 95.19 507 ILE A C 1
ATOM 3930 O O . ILE A 1 507 ? -1.375 28.288 18.757 1.00 95.19 507 ILE A O 1
ATOM 3934 N N . ASP A 1 508 ? -0.251 26.751 17.567 1.00 92.38 508 ASP A N 1
ATOM 3935 C CA . ASP A 1 508 ? 0.935 27.569 17.352 1.00 92.38 508 ASP A CA 1
ATOM 3936 C C . ASP A 1 508 ? 0.745 28.520 16.166 1.00 92.38 508 ASP A C 1
ATOM 3938 O O . ASP A 1 508 ? 0.279 28.129 15.092 1.00 92.38 508 ASP A O 1
ATOM 3942 N N . ARG A 1 509 ? 1.242 29.749 16.315 1.00 89.69 509 ARG A N 1
ATOM 3943 C CA . ARG A 1 509 ? 1.367 30.698 15.202 1.00 89.69 509 ARG A CA 1
ATOM 3944 C C . ARG A 1 509 ? 2.579 30.349 14.339 1.00 89.69 509 ARG A 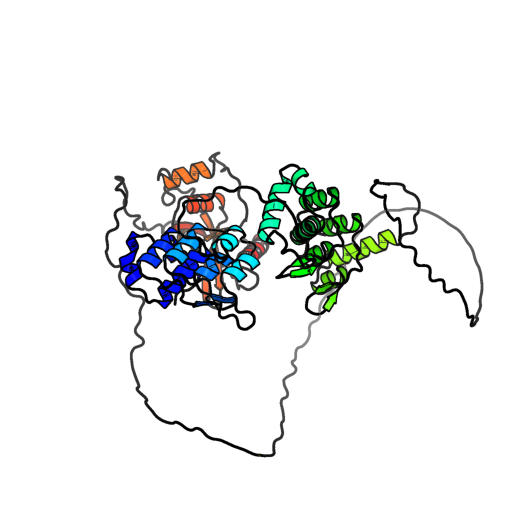C 1
ATOM 3946 O O . ARG A 1 509 ? 3.641 29.985 14.853 1.00 89.69 509 ARG A O 1
ATOM 3953 N N . ILE A 1 510 ? 2.432 30.458 13.018 1.00 85.81 510 ILE A N 1
ATOM 3954 C CA . ILE A 1 510 ? 3.538 30.229 12.082 1.00 85.81 510 ILE A CA 1
ATOM 3955 C C . ILE A 1 510 ? 4.215 31.558 11.768 1.00 85.81 510 ILE A C 1
ATOM 3957 O O . ILE A 1 510 ? 3.633 32.438 11.147 1.00 85.81 510 ILE A O 1
ATOM 3961 N N . GLU A 1 511 ? 5.489 31.677 12.132 1.00 86.50 511 GLU A N 1
ATOM 3962 C CA . GLU A 1 511 ? 6.341 32.756 11.632 1.00 86.50 511 GLU A CA 1
ATOM 3963 C C . GLU A 1 511 ? 6.488 32.639 10.108 1.00 86.50 511 GLU A C 1
ATOM 3965 O O . GLU A 1 511 ? 6.825 31.567 9.593 1.00 86.50 511 GLU A O 1
ATOM 3970 N N . SER A 1 512 ? 6.321 33.748 9.383 1.00 79.12 512 SER A N 1
ATOM 3971 C CA . SER A 1 512 ? 6.374 33.803 7.911 1.00 79.12 512 SER A CA 1
ATOM 3972 C C . SER A 1 512 ? 7.591 33.091 7.303 1.00 79.12 512 SER A C 1
ATOM 3974 O O . SER A 1 512 ? 7.481 32.423 6.275 1.00 79.12 512 SER A O 1
ATOM 3976 N N . ARG A 1 513 ? 8.748 33.143 7.977 1.00 83.56 513 ARG A N 1
ATOM 3977 C CA . ARG A 1 513 ? 9.997 32.498 7.533 1.00 83.56 513 ARG A CA 1
ATOM 3978 C C . ARG A 1 513 ? 9.960 30.964 7.563 1.00 83.56 513 ARG A C 1
ATOM 3980 O O . ARG A 1 513 ? 10.671 30.329 6.792 1.00 83.56 513 ARG A O 1
ATOM 3987 N N . LYS A 1 514 ? 9.147 30.354 8.431 1.00 84.56 514 LYS A N 1
ATOM 3988 C CA . LYS A 1 514 ? 9.031 28.888 8.584 1.00 84.56 514 LYS A CA 1
ATOM 3989 C C . LYS A 1 514 ? 7.842 28.301 7.818 1.00 84.56 514 LYS A C 1
ATOM 3991 O O . LYS A 1 514 ? 7.692 27.081 7.779 1.00 84.56 514 LYS A O 1
ATOM 3996 N N . PHE A 1 515 ? 7.026 29.145 7.187 1.00 84.19 515 PHE A N 1
ATOM 3997 C CA . PHE A 1 515 ? 5.799 28.743 6.501 1.00 84.19 515 PHE A CA 1
ATOM 3998 C C . PHE A 1 515 ? 6.053 27.801 5.316 1.00 84.19 515 PHE A C 1
ATOM 4000 O O . PHE A 1 515 ? 5.478 26.717 5.249 1.00 84.19 515 PHE A O 1
ATOM 4007 N N . GLN A 1 516 ? 6.969 28.164 4.414 1.00 86.00 516 GLN A N 1
ATOM 4008 C CA . GLN A 1 516 ? 7.206 27.422 3.166 1.00 86.00 516 GLN A CA 1
ATOM 4009 C C . GLN A 1 516 ? 7.656 25.957 3.379 1.00 86.00 516 GLN A C 1
ATOM 4011 O O . GLN A 1 516 ? 7.058 25.057 2.781 1.00 86.00 516 GLN A O 1
ATOM 4016 N N . PRO A 1 517 ? 8.645 25.651 4.247 1.00 88.00 517 PRO A N 1
ATOM 4017 C CA . PRO A 1 517 ? 9.031 24.264 4.517 1.00 88.00 517 PRO A CA 1
ATOM 4018 C C . PRO A 1 517 ? 7.912 23.424 5.142 1.00 88.00 517 PRO A C 1
ATOM 4020 O O . PRO A 1 517 ? 7.821 22.226 4.880 1.00 88.00 517 PRO A O 1
ATOM 4023 N N . ILE A 1 518 ? 7.069 24.044 5.973 1.00 87.19 518 ILE A N 1
ATOM 4024 C CA . ILE A 1 518 ? 5.933 23.383 6.619 1.00 87.19 518 ILE A CA 1
ATOM 4025 C C . ILE A 1 518 ? 4.859 23.071 5.575 1.00 87.19 518 ILE A C 1
ATOM 4027 O O . ILE A 1 518 ? 4.442 21.920 5.481 1.00 87.19 518 ILE A O 1
ATOM 4031 N N . MET A 1 519 ? 4.496 24.035 4.724 1.00 86.06 519 MET A N 1
ATOM 4032 C CA . MET A 1 519 ? 3.507 23.831 3.659 1.00 86.06 519 MET A CA 1
ATOM 4033 C C . MET A 1 519 ? 3.880 22.699 2.707 1.00 86.06 519 MET A C 1
ATOM 4035 O O . MET A 1 519 ? 3.027 21.883 2.373 1.00 86.06 519 MET A O 1
ATOM 4039 N N . ARG A 1 520 ? 5.158 22.574 2.324 1.00 88.62 520 ARG A N 1
ATOM 4040 C CA . ARG A 1 520 ? 5.606 21.449 1.483 1.00 88.62 520 ARG A CA 1
ATOM 4041 C C . ARG A 1 520 ? 5.346 20.092 2.139 1.00 88.62 520 ARG A C 1
ATOM 4043 O O . ARG A 1 520 ? 4.942 19.158 1.454 1.00 88.62 520 ARG A O 1
ATOM 4050 N N . LYS A 1 521 ? 5.546 19.979 3.457 1.00 89.06 521 LYS A N 1
ATOM 4051 C CA . LYS A 1 521 ? 5.259 18.745 4.209 1.00 89.06 521 LYS A CA 1
ATOM 4052 C C . LYS A 1 521 ? 3.759 18.483 4.323 1.00 89.06 521 LYS A C 1
ATOM 4054 O O . LYS A 1 521 ? 3.350 17.336 4.188 1.00 89.06 521 LYS A O 1
ATOM 4059 N N . LEU A 1 522 ? 2.961 19.533 4.530 1.00 87.94 522 LEU A N 1
ATOM 4060 C CA . LEU A 1 522 ? 1.500 19.442 4.574 1.00 87.94 522 LEU A CA 1
ATOM 4061 C C . LEU A 1 522 ? 0.949 18.919 3.244 1.00 87.94 522 LEU A C 1
ATOM 4063 O O . LEU A 1 522 ? 0.277 17.890 3.233 1.00 87.94 522 LEU A O 1
ATOM 4067 N N . ILE A 1 523 ? 1.332 19.544 2.128 1.00 88.75 523 ILE A N 1
ATOM 4068 C CA . ILE A 1 523 ? 0.919 19.138 0.775 1.00 88.75 523 ILE A CA 1
ATOM 4069 C C . ILE A 1 523 ? 1.339 17.690 0.491 1.00 88.75 523 ILE A C 1
ATOM 4071 O O . ILE A 1 523 ? 0.536 16.894 0.014 1.00 88.75 523 ILE A O 1
ATOM 4075 N N . ALA A 1 524 ? 2.567 17.307 0.857 1.00 88.19 524 ALA A N 1
ATOM 4076 C CA . ALA A 1 524 ? 3.035 15.931 0.695 1.00 88.19 524 ALA A CA 1
ATOM 4077 C C . ALA A 1 524 ? 2.257 14.906 1.547 1.00 88.19 524 ALA A C 1
ATOM 4079 O O . ALA A 1 524 ? 2.254 13.727 1.207 1.00 88.19 524 ALA A O 1
ATOM 4080 N N . SER A 1 525 ? 1.628 15.329 2.652 1.00 85.75 525 SER A N 1
ATOM 4081 C CA . SER A 1 525 ? 0.854 14.442 3.534 1.00 85.75 525 SER A CA 1
ATOM 4082 C C . SER A 1 525 ? -0.599 14.240 3.094 1.00 85.75 525 SER A C 1
ATOM 4084 O O . SER A 1 525 ? -1.152 13.177 3.354 1.00 85.75 525 SER A O 1
ATOM 4086 N N . VAL A 1 526 ? -1.203 15.231 2.430 1.00 85.44 526 VAL A N 1
ATOM 4087 C CA . VAL A 1 526 ? -2.619 15.197 2.010 1.00 85.44 526 VAL A CA 1
ATOM 4088 C C . VAL A 1 526 ? -2.773 14.805 0.530 1.00 85.44 526 VAL A C 1
ATOM 4090 O O . VAL A 1 526 ? -3.811 14.287 0.129 1.00 85.44 526 VAL A O 1
ATOM 4093 N N . GLY A 1 527 ? -1.717 14.967 -0.273 1.00 84.44 527 GLY A N 1
ATOM 4094 C CA . GLY A 1 527 ? -1.716 14.690 -1.710 1.00 84.44 527 GLY A CA 1
ATOM 4095 C C . GLY A 1 527 ? -1.826 15.965 -2.552 1.00 84.44 527 GLY A C 1
ATOM 4096 O O . GLY A 1 527 ? -2.247 17.019 -2.086 1.00 84.44 527 GLY A O 1
ATOM 4097 N N . HIS A 1 528 ? -1.420 15.887 -3.821 1.00 76.56 528 HIS A N 1
ATOM 4098 C CA . HIS A 1 528 ? -1.247 17.064 -4.688 1.00 76.56 528 HIS A CA 1
ATOM 4099 C C . HIS A 1 528 ? -2.546 17.782 -5.106 1.00 76.56 528 HIS A C 1
ATOM 4101 O O . HIS A 1 528 ? -2.464 18.856 -5.692 1.00 76.56 528 HIS A O 1
ATOM 4107 N N . SER A 1 529 ? -3.726 17.219 -4.823 1.00 71.12 529 SER A N 1
ATOM 4108 C CA . SER A 1 529 ? -5.018 17.729 -5.316 1.00 71.12 529 SER A CA 1
ATOM 4109 C C . SER A 1 529 ? -5.854 18.481 -4.268 1.00 71.12 529 SER A C 1
ATOM 4111 O O . SER A 1 529 ? -7.032 18.741 -4.512 1.00 71.12 529 SER A O 1
ATOM 4113 N N . THR A 1 530 ? -5.298 18.803 -3.098 1.00 84.81 530 THR A N 1
ATOM 4114 C CA . THR A 1 530 ? -6.053 19.453 -2.013 1.00 84.81 530 THR A CA 1
ATOM 4115 C C . THR A 1 530 ? -5.658 20.909 -1.811 1.00 84.81 530 THR A C 1
ATOM 4117 O O . THR A 1 530 ? -4.473 21.207 -1.643 1.00 84.81 530 THR A O 1
ATOM 4120 N N . ASP A 1 531 ? -6.655 21.795 -1.744 1.00 88.81 531 ASP A N 1
ATOM 4121 C CA . ASP A 1 531 ? -6.456 23.183 -1.320 1.00 88.81 531 ASP A CA 1
ATOM 4122 C C . ASP A 1 531 ? -6.255 23.210 0.203 1.00 88.81 531 ASP A C 1
ATOM 4124 O O . ASP A 1 531 ? -7.052 22.641 0.953 1.00 88.81 531 ASP A O 1
ATOM 4128 N N . ILE A 1 532 ? -5.184 23.859 0.665 1.00 90.94 532 ILE A N 1
ATOM 4129 C CA . ILE A 1 532 ? -4.851 23.979 2.090 1.00 90.94 532 ILE A CA 1
ATOM 4130 C C . ILE A 1 532 ? -4.755 25.462 2.439 1.00 90.94 532 ILE A C 1
ATOM 4132 O O . ILE A 1 532 ? -3.885 26.171 1.932 1.00 90.94 532 ILE A O 1
ATOM 4136 N N . GLU A 1 533 ? -5.613 25.913 3.347 1.00 91.75 533 GLU A N 1
ATOM 4137 C CA . GLU A 1 533 ? -5.577 27.245 3.936 1.00 91.75 533 GLU A CA 1
ATOM 4138 C C . GLU A 1 533 ? -5.097 27.136 5.386 1.00 91.75 533 GLU A C 1
ATOM 4140 O O . GLU A 1 533 ? -5.725 26.501 6.231 1.00 91.75 533 GLU A O 1
ATOM 4145 N N . VAL A 1 534 ? -3.950 27.734 5.704 1.00 88.81 534 VAL A N 1
ATOM 4146 C CA . VAL A 1 534 ? -3.471 27.770 7.090 1.00 88.81 534 VAL A CA 1
ATOM 4147 C C . VAL A 1 534 ? -4.172 28.909 7.812 1.00 88.81 534 VAL A C 1
ATOM 4149 O O . VAL A 1 534 ? -4.027 30.068 7.427 1.00 88.81 534 VAL A O 1
ATOM 4152 N N . LEU A 1 535 ? -4.903 28.579 8.875 1.00 86.81 535 LEU A N 1
ATOM 4153 C CA . LEU A 1 535 ? -5.605 29.571 9.675 1.00 86.81 535 LEU A CA 1
ATOM 4154 C C . LEU A 1 535 ? -4.599 30.264 10.598 1.00 86.81 535 LEU A C 1
ATOM 4156 O O . LEU A 1 535 ? -4.213 29.728 11.636 1.00 86.81 535 LEU A O 1
ATOM 4160 N N . ASP A 1 536 ? -4.159 31.458 10.205 1.00 77.31 536 ASP A N 1
ATOM 4161 C CA . ASP A 1 536 ? -3.415 32.346 11.093 1.00 77.31 536 ASP A CA 1
ATOM 4162 C C . ASP A 1 536 ? -4.401 33.028 12.050 1.00 77.31 536 ASP A C 1
ATOM 4164 O O . ASP A 1 536 ? -5.250 33.825 11.646 1.00 77.31 536 ASP A O 1
ATOM 4168 N N . THR A 1 537 ? -4.308 32.703 13.338 1.00 59.00 537 THR A N 1
ATOM 4169 C CA . THR A 1 537 ? -5.222 33.194 14.379 1.00 59.00 537 THR A CA 1
ATOM 4170 C C . THR A 1 537 ? -5.039 34.684 14.701 1.00 59.00 537 THR A C 1
ATOM 4172 O O . THR A 1 537 ? -5.733 35.202 15.570 1.00 59.00 537 THR A O 1
ATOM 4175 N N . ALA A 1 538 ? -4.133 35.394 14.017 1.00 51.28 538 ALA A N 1
ATOM 4176 C CA . ALA A 1 538 ? -3.788 36.788 14.299 1.00 51.28 538 ALA A CA 1
ATOM 4177 C C . ALA A 1 538 ? -4.500 37.854 13.432 1.00 51.28 538 ALA A C 1
ATOM 4179 O O . ALA A 1 538 ? -4.216 39.036 13.603 1.00 51.28 538 ALA A O 1
ATOM 4180 N N . ARG A 1 539 ? -5.409 37.488 12.512 1.00 46.03 539 ARG A N 1
ATOM 4181 C CA . ARG A 1 539 ? -6.176 38.456 11.685 1.00 46.03 539 ARG A CA 1
ATOM 4182 C C . ARG A 1 539 ? -7.615 38.715 12.165 1.00 46.03 539 ARG A C 1
ATOM 4184 O O . ARG A 1 539 ? -8.500 38.930 11.338 1.00 46.03 539 ARG A O 1
ATOM 4191 N N . ARG A 1 540 ? -7.860 38.697 13.475 1.00 39.69 540 ARG A N 1
ATOM 4192 C CA . ARG A 1 540 ? -9.089 39.261 14.054 1.00 39.69 540 ARG A CA 1
ATOM 4193 C C . ARG A 1 540 ? -8.775 40.483 14.888 1.00 39.69 540 ARG A C 1
ATOM 4195 O O . ARG A 1 540 ? -7.816 40.390 15.684 1.00 39.69 540 ARG A O 1
#

Secondary structure (DSSP, 8-state):
---HHHHHHHHHH--GGGHHHHTTS-HHHHHHHHHHHHHTT-HHHHHHHHHTT--TT--EEETTTEEE-HHHHHHHH---HHHHHHHHHTT--TTPPPB-SS----HHHHHHHHT-HHHHHHHS----------PPP-PPPP-----S-PPPSS-HHHHHHHHHHHTTS-THHHHTS-HHHHHHHHHHHHHTT-HHHHHHHHHTT--SSPPEEETTTEEE-HHHHHHHTT--HHHHHHHHHTT--TT--EEETTEEE-HHHHHHHTT-HHHHHHHHHHHHHHHS---S-----S--------------------------------------------------------------------------------------------------PPP--------TT---------TTSTTEEEEEGGGEEESSS---SB-TTS-BHHHHHHHHHTTSS-TTT-GGGEEEEEEEEEEETTEEEEEEEES-HHHHHHHHHTT--EEEEEEPPPPHHHHHHHHHHHHHHH-TT-EEEE--TT--